Protein AF-A0EHC3-F1 (afdb_monomer_lite)

Organism: Paramecium tetraurelia (NCBI:txid5888)

Foldseek 3Di:
DVVVVVVVVVVVVVVVVVVVVVVVVVVVVVVVVVVDDDDDPCPVVVVVVVVVVVVVVVVVVVVVVVVCVVVVVVVVVVVVVVVVVVVVVVVVVCVVDDDDDDDDDDPVVVVVVVVVVVVVVVVVVVPDDPVCVVVVVVVVVVVVVVVVVVCVVPVDPVVVVVVVVVVVVVVVVLVVQLLVLLLVLQQQLQCVDPDDHRFFHDLVSQLVLQLQCSPLSVLLLLLLLLLDPVSTHGSVSSSLSLCLQAPDLVPSPDDQFLCSVDQNLLLSLCSQLVPVLSSNGPPRDPVVLQPDKDFLVSQLSSLQVLLSLLDQVSHHLDDPVSQQSQQASCVLQPDDDRIDRSVSSVLSCCLQQVCSSVSRNLSSCCRRGNVVSRRHADDADPQDPADGSSVSSSCCRGQQKRWAYWDHDDQAAALVVVLVVQQPDQFKKKKKFKFKDKDAPPPDDPDDDDPPPPDRIDIDIWMWTKTAGGRDDAPPDAGHDQSIWTFTRPPHTDIWGWDPFPAPARAKHAYAPPDDPDDPVCCVLQVFHWIAGAARGSNGGQWTQGNPHRFATFHDQDHRTTHGGDNDPPVGGRGPTSDMIMIGIDHPPPPVSNVVSVVSNVVVVVVVVVVPPPPDPDPPVNVVVVVVVVVVVVVVVVVVVVVVVVVD

Radius of gyration: 35.08 Å; chains: 1; bounding box: 79×102×94 Å

InterPro domains:
  IPR006571 TLDc domain [PF07534] (409-585)
  IPR006571 TLDc domain [PS51886] (379-586)

Secondary structure (DSSP, 8-state):
-HHHHHHHHHHHHHHHHHHHHHHHHHHHHHHHHHT----TT-HHHHHHHHHHHHHHHHHHHHHHHHHHHHHHHHHHHHHHHHHHHHHHHHHHHHTT---------SSHHHHHHHHHHHHHHHHGGGGS-GGGHHHHHHHHHHHHHHHHHHHHHTT--HHHHHHHHHHHHHHHHHHHHHHHHHHHHHHHHHTTSSS--SS-B-HHHHHTT-TT-HHHHHHHHHHHHHT-TTSSB-HHHHHHHHHHHHS-GGG---TT-TTTTS-HHHHHHHHHTT-GGGG-TTT--GGGGGGPEEEHHHHHHHHHHHHHTT-TTS--S--TT-HHHHHHHHHHHTTT-SEEEHHHHHHHHHHH-TTHHHHHHHHHIIIII-GGG---PPPPPTT-SS--HHHHHHHHHHH-EEEEEEPPPPSS--HHHHHHHHHH--S-EEEEEEEEEEEETTS--SS-----TT-SEEEEEEEEEEEE-S---BTTSEE--TT-EEEEEESS-EEEEBP--SS--EEEEEE-TTSPPPPHHHHTTT-S-EEEEEESSSS-EEEEEETTTSTT-EE-S--SSB--S-SS-TT--B--EEEEEEEEEEE-S-HHHHHHHHHHHHHHHHHHHHHSS------HHHHHHHHHHHHHHHHHHHHHHHHHHTT-

pLDDT: mean 70.47, std 19.62, range [29.53, 97.0]

Sequence (648 aa):
MIQIAQLQLNHNSLLIQQIEEIDLILYYILSKIQKEDVDNKRQEQADKYQQESELKVKILMKKIWFQMDPLFDFLLRISVSLQELSCLSIKVMNYQLQEDESSAQHRNSESIVIYIQFVQMICLQQFLPESQKNWQLASLKYLFQFIQILFNYIDIDIWAVIVQEKIFKKRVLQIVKSSEKCNEKFKKLSSIAPGKAEQFIAIEGFRAAFTENTQLADKIYKFIKSQSDTNIVNRETFVLSMELFTKQKSEIYVYTNNYKHLEQYQLLLLISIQHPEIYKREEFKLQQLTKVEITYLQAGIFIKEIINMLSPKGNKLSDDDDVAAKLLINNIFGDKTSNMDLQQFCNQIKMEVPLINTVIRRYFAGKFTDSSHKIKLPELTDNSLIINYQILGLFYLSTSLVLLKPKNGQDQFDLNILSNQLLSQNSPTLLLFRHVERLNKYEKLPYQHTPDENLDAFEQHYLFGYFNSSKWRLAPDITGDKNSSIFSIVPKYQQFITGKGKGQSKYALLNSDQGRPLPQSLQKKLSKFGLGIGGSGYEQHRIWIDGQNLKDSYIADDDKTFATGHILAPHITKLNIDRIEVWSVEFISTQQDLSHFRQTQMNHINQLLEDEIPKQNVDPGSLINSIKNRNSRIQSAIHTQQVEEEKF

Structure (mmCIF, N/CA/C/O backbone):
data_AF-A0EHC3-F1
#
_entry.id   AF-A0EHC3-F1
#
loop_
_atom_site.group_PDB
_atom_site.id
_atom_site.type_symbol
_atom_site.label_atom_id
_atom_site.label_alt_id
_atom_site.label_comp_id
_atom_site.label_asym_id
_atom_site.label_entity_id
_atom_site.label_seq_id
_atom_site.pdbx_PDB_ins_code
_atom_site.Cartn_x
_atom_site.Cartn_y
_atom_site.Cartn_z
_atom_site.occupancy
_atom_site.B_iso_or_equiv
_atom_site.auth_seq_id
_atom_site.auth_comp_id
_atom_site.auth_asym_id
_atom_site.auth_atom_id
_atom_site.pdbx_PDB_model_num
ATOM 1 N N . MET A 1 1 ? -10.130 16.400 59.208 1.00 33.41 1 MET A N 1
ATOM 2 C CA . MET A 1 1 ? -10.706 16.841 57.913 1.00 33.41 1 MET A CA 1
ATOM 3 C C . MET A 1 1 ? -11.830 17.858 58.097 1.00 33.41 1 MET A C 1
ATOM 5 O O . MET A 1 1 ? -11.646 18.981 57.666 1.00 33.41 1 MET A O 1
ATOM 9 N N . ILE A 1 2 ? -12.929 17.554 58.800 1.00 29.86 2 ILE A N 1
ATOM 10 C CA . ILE A 1 2 ? -14.022 18.531 59.030 1.00 29.86 2 ILE A CA 1
ATOM 11 C C . ILE A 1 2 ? -13.556 19.766 59.830 1.00 29.86 2 ILE A C 1
ATOM 13 O O . ILE A 1 2 ? -13.826 20.888 59.423 1.00 29.86 2 ILE A O 1
ATOM 17 N N . GLN A 1 3 ? -12.749 19.580 60.882 1.00 33.28 3 GLN A N 1
ATOM 18 C CA . GLN A 1 3 ? -12.130 20.695 61.622 1.00 33.28 3 GLN A CA 1
ATOM 19 C C . GLN A 1 3 ? -11.148 21.523 60.768 1.00 33.28 3 GLN A C 1
ATOM 21 O O . GLN A 1 3 ? -11.030 22.726 60.966 1.00 33.28 3 GLN A O 1
ATOM 26 N N . ILE A 1 4 ? -10.486 20.896 59.784 1.00 38.78 4 ILE A N 1
ATOM 27 C CA . ILE A 1 4 ? -9.587 21.575 58.831 1.00 38.78 4 ILE A CA 1
ATOM 28 C C . ILE A 1 4 ? -10.414 22.428 57.859 1.00 38.78 4 ILE A C 1
ATOM 30 O O . ILE A 1 4 ? -10.084 23.586 57.624 1.00 38.78 4 ILE A O 1
ATOM 34 N N . ALA A 1 5 ? -11.535 21.893 57.368 1.00 35.38 5 ALA A N 1
ATOM 35 C CA . ALA A 1 5 ? -12.472 22.628 56.523 1.00 35.38 5 ALA A CA 1
ATOM 36 C C . ALA A 1 5 ? -13.145 23.796 57.274 1.00 35.38 5 ALA A C 1
ATOM 38 O O . ALA A 1 5 ? -13.324 24.868 56.704 1.00 35.38 5 ALA A O 1
ATOM 39 N N . GLN A 1 6 ? -13.464 23.629 58.563 1.00 37.31 6 GLN A N 1
ATOM 40 C CA . GLN A 1 6 ? -14.014 24.697 59.411 1.00 37.31 6 GLN A CA 1
ATOM 41 C C . GLN A 1 6 ? -12.988 25.799 59.717 1.00 37.31 6 GLN A C 1
ATOM 43 O O . GLN A 1 6 ? -13.337 26.977 59.674 1.00 37.31 6 GLN A O 1
ATOM 48 N N . LEU A 1 7 ? -11.719 25.445 59.956 1.00 40.94 7 LEU A N 1
ATOM 49 C CA . LEU A 1 7 ? -10.631 26.421 60.095 1.00 40.94 7 LEU A CA 1
ATOM 50 C C . LEU A 1 7 ? -10.390 27.198 58.791 1.00 40.94 7 LEU A C 1
ATOM 52 O O . LEU A 1 7 ? -10.215 28.413 58.841 1.00 40.94 7 LEU A O 1
ATOM 56 N N . GLN A 1 8 ? -10.457 26.533 57.630 1.00 40.44 8 GLN A N 1
ATOM 57 C CA . GLN A 1 8 ? -10.375 27.193 56.321 1.00 40.44 8 GLN A CA 1
ATOM 58 C C . GLN A 1 8 ? -11.556 28.136 56.058 1.00 40.44 8 GLN A C 1
ATOM 60 O O . GLN A 1 8 ? -11.349 29.239 55.564 1.00 40.44 8 GLN A O 1
ATOM 65 N N . LEU A 1 9 ? -12.784 27.745 56.413 1.00 41.84 9 LEU A N 1
ATOM 66 C CA . LEU A 1 9 ? -13.971 28.593 56.247 1.00 41.84 9 LEU A CA 1
ATOM 67 C C . LEU A 1 9 ? -13.896 29.868 57.101 1.00 41.84 9 LEU A C 1
ATOM 69 O O . LEU A 1 9 ? -14.160 30.957 56.593 1.00 41.84 9 LEU A O 1
ATOM 73 N N . ASN A 1 10 ? -13.467 29.752 58.361 1.00 43.31 10 ASN A N 1
ATOM 74 C CA . ASN A 1 10 ? -13.330 30.904 59.256 1.00 43.31 10 ASN A CA 1
ATOM 75 C C . ASN A 1 10 ? -12.186 31.840 58.829 1.00 43.31 10 ASN A C 1
ATOM 77 O O . ASN A 1 10 ? -12.347 33.060 58.874 1.00 43.31 10 ASN A O 1
ATOM 81 N N . HIS A 1 11 ? -11.059 31.296 58.354 1.00 49.25 11 HIS A N 1
ATOM 82 C CA . HIS A 1 11 ? -9.965 32.116 57.824 1.00 49.25 11 HIS A CA 1
ATOM 83 C C . HIS A 1 11 ? -10.331 32.812 56.510 1.00 49.25 11 HIS A C 1
ATOM 85 O O . HIS A 1 11 ? -9.978 33.975 56.328 1.00 49.25 11 HIS A O 1
ATOM 91 N N . ASN A 1 12 ? -11.081 32.147 55.626 1.00 45.44 12 ASN A N 1
ATOM 92 C CA . ASN A 1 12 ? -11.541 32.740 54.370 1.00 45.44 12 ASN A CA 1
ATOM 93 C C . ASN A 1 12 ? -12.545 33.876 54.607 1.00 45.44 12 ASN A C 1
ATOM 95 O O . ASN A 1 12 ? -12.491 34.875 53.901 1.00 45.44 12 ASN A O 1
ATOM 99 N N . SER A 1 13 ? -13.404 33.773 55.629 1.00 50.12 13 SER A N 1
ATOM 100 C CA . SER A 1 13 ? -14.299 34.868 56.031 1.00 50.12 13 SER A CA 1
ATOM 101 C C . SER A 1 13 ? -13.525 36.113 56.473 1.00 50.12 13 SER A C 1
ATOM 103 O O . SER A 1 13 ? -13.891 37.221 56.093 1.00 50.12 13 SER A O 1
ATOM 105 N N . LEU A 1 14 ? -12.451 35.941 57.252 1.00 48.38 14 LEU A N 1
ATOM 106 C CA . LEU A 1 14 ? -11.612 37.052 57.708 1.00 48.38 14 LEU A CA 1
ATOM 107 C C . LEU A 1 14 ? -10.828 37.681 56.546 1.00 48.38 14 LEU A C 1
ATOM 109 O O . LEU A 1 14 ? -10.697 38.900 56.477 1.00 48.38 14 LEU A O 1
ATOM 113 N N . LEU A 1 15 ? -10.344 36.855 55.612 1.00 44.59 15 LEU A N 1
ATOM 114 C CA . LEU A 1 15 ? -9.614 37.314 54.431 1.00 44.59 15 LEU A CA 1
ATOM 115 C C . LEU A 1 15 ? -10.521 38.107 53.475 1.00 44.59 15 LEU A C 1
ATOM 117 O O . LEU A 1 15 ? -10.105 39.132 52.947 1.00 44.59 15 LEU A O 1
ATOM 121 N N . ILE A 1 16 ? -11.772 37.667 53.295 1.00 51.22 16 ILE A N 1
ATOM 122 C CA . ILE A 1 16 ? -12.786 38.386 52.507 1.00 51.22 16 ILE A CA 1
ATOM 123 C C . ILE A 1 16 ? -13.077 39.752 53.135 1.00 51.22 16 ILE A C 1
ATOM 125 O O . ILE A 1 16 ? -13.052 40.755 52.432 1.00 51.22 16 ILE A O 1
ATOM 129 N N . GLN A 1 17 ? -13.253 39.810 54.457 1.00 54.34 17 GLN A N 1
ATOM 130 C CA . GLN A 1 17 ? -13.521 41.062 55.167 1.00 54.34 17 GLN A CA 1
ATOM 131 C C . GLN A 1 17 ? -12.357 42.064 55.038 1.00 54.34 17 GLN A C 1
ATOM 133 O O . GLN A 1 17 ? -12.574 43.260 54.860 1.00 54.34 17 GLN A O 1
ATOM 138 N N . GLN A 1 18 ? -11.113 41.573 55.048 1.00 50.62 18 GLN A N 1
ATOM 139 C CA . GLN A 1 18 ? -9.919 42.394 54.821 1.00 50.62 18 GLN A CA 1
ATOM 140 C C . GLN A 1 18 ? -9.786 42.868 53.365 1.00 50.62 18 GLN A C 1
ATOM 142 O O . GLN A 1 18 ? -9.317 43.978 53.129 1.00 50.62 18 GLN A O 1
ATOM 147 N N . ILE A 1 19 ? -10.200 42.058 52.385 1.00 47.66 19 ILE A N 1
ATOM 148 C CA . ILE A 1 19 ? -10.218 42.447 50.965 1.00 47.66 19 ILE A CA 1
ATOM 149 C C . ILE A 1 19 ? -11.292 43.513 50.709 1.00 47.66 19 ILE A C 1
ATOM 151 O O . ILE A 1 19 ? -11.021 44.492 50.019 1.00 47.66 19 ILE A O 1
ATOM 155 N N . GLU A 1 20 ? -12.471 43.381 51.317 1.00 52.78 20 GLU A N 1
ATOM 156 C CA . GLU A 1 20 ? -13.535 44.389 51.234 1.00 52.78 20 GLU A CA 1
ATOM 157 C C . GLU A 1 20 ? -13.113 45.725 51.873 1.00 52.78 20 GLU A C 1
ATOM 159 O O . GLU A 1 20 ? -13.395 46.789 51.317 1.00 52.78 20 GLU A O 1
ATOM 164 N N . GLU A 1 21 ? -12.369 45.700 52.987 1.00 53.47 21 GLU A N 1
ATOM 165 C CA . GLU A 1 21 ? -11.758 46.909 53.563 1.00 53.47 21 GLU A CA 1
ATOM 166 C C . GLU A 1 21 ? -10.728 47.553 52.619 1.00 53.47 21 GLU A C 1
ATOM 168 O O . GLU A 1 21 ? -10.680 48.781 52.510 1.00 53.47 21 GLU A O 1
ATOM 173 N N . ILE A 1 22 ? -9.927 46.754 51.903 1.00 49.41 22 ILE A N 1
ATOM 174 C CA . ILE A 1 22 ? -8.954 47.251 50.915 1.00 49.41 22 ILE A CA 1
ATOM 175 C C . ILE A 1 22 ? -9.666 47.926 49.738 1.00 49.41 22 ILE A C 1
ATOM 177 O O . ILE A 1 22 ? -9.264 49.022 49.341 1.00 49.41 22 ILE A O 1
ATOM 181 N N . ASP A 1 23 ? -10.733 47.320 49.217 1.00 50.16 23 ASP A N 1
ATOM 182 C CA . ASP A 1 23 ? -11.524 47.897 48.127 1.00 50.16 23 ASP A CA 1
ATOM 183 C C . ASP A 1 23 ? -12.200 49.209 48.554 1.00 50.16 23 ASP A C 1
ATOM 185 O O . ASP A 1 23 ? -12.196 50.181 47.797 1.00 50.16 23 ASP A O 1
ATOM 189 N N . LEU A 1 24 ? -12.693 49.297 49.794 1.00 55.28 24 LEU A N 1
ATOM 190 C CA . LEU A 1 24 ? -13.237 50.534 50.370 1.00 55.28 24 LEU A CA 1
ATOM 191 C C . LEU A 1 24 ? -12.178 51.635 50.516 1.00 55.28 24 LEU A C 1
ATOM 193 O O . LEU A 1 24 ? -12.450 52.800 50.211 1.00 55.28 24 LEU A O 1
ATOM 197 N N . ILE A 1 25 ? -10.964 51.284 50.947 1.00 53.75 25 ILE A N 1
ATOM 198 C CA . ILE A 1 25 ? -9.845 52.228 51.071 1.00 53.75 25 ILE A CA 1
ATOM 199 C C . ILE A 1 25 ? -9.402 52.721 49.689 1.00 53.75 25 ILE A C 1
ATOM 201 O O . ILE A 1 25 ? -9.223 53.926 49.500 1.00 53.75 25 ILE A O 1
ATOM 205 N N . LEU A 1 26 ? -9.272 51.824 48.708 1.00 49.34 26 LEU A N 1
ATOM 206 C CA . LEU A 1 26 ? -8.921 52.176 47.330 1.00 49.34 26 LEU A CA 1
ATOM 207 C C . LEU A 1 26 ? -9.999 53.044 46.682 1.00 49.34 26 LEU A C 1
ATOM 209 O O . LEU A 1 26 ? -9.675 54.061 46.070 1.00 49.34 26 LEU A O 1
ATOM 213 N N . TYR A 1 27 ? -11.275 52.709 46.875 1.00 56.78 27 TYR A N 1
ATOM 214 C CA . TYR A 1 27 ? -12.395 53.511 46.393 1.00 56.78 27 TYR A CA 1
ATOM 215 C C . TYR A 1 27 ? -12.406 54.911 47.023 1.00 56.78 27 TYR A C 1
ATOM 217 O O . TYR A 1 27 ? -12.561 55.907 46.315 1.00 56.78 27 TYR A O 1
ATOM 225 N N . TYR A 1 28 ? -12.168 55.021 48.335 1.00 59.44 28 TYR A N 1
ATOM 226 C CA . TYR A 1 28 ? -12.067 56.314 49.015 1.00 59.44 28 TYR A CA 1
ATOM 227 C C . TYR A 1 28 ? -10.914 57.162 48.459 1.00 59.44 28 TYR A C 1
ATOM 229 O O . TYR A 1 28 ? -11.122 58.335 48.138 1.00 59.44 28 TYR A O 1
ATOM 237 N N . ILE A 1 29 ? -9.731 56.566 48.271 1.00 52.28 29 ILE A N 1
ATOM 238 C CA . ILE A 1 29 ? -8.551 57.235 47.702 1.00 52.28 29 ILE A CA 1
ATOM 239 C C . ILE A 1 29 ? -8.834 57.712 46.271 1.00 52.28 29 ILE A C 1
ATOM 241 O O . ILE A 1 29 ? -8.618 58.882 45.960 1.00 52.28 29 ILE A O 1
ATOM 245 N N . LEU A 1 30 ? -9.393 56.852 45.419 1.00 52.03 30 LEU A N 1
ATOM 246 C CA . LEU A 1 30 ? -9.715 57.192 44.031 1.00 52.03 30 LEU A CA 1
ATOM 247 C C . LEU A 1 30 ? -10.811 58.265 43.935 1.00 52.03 30 LEU A C 1
ATOM 249 O O . LEU A 1 30 ? -10.710 59.169 43.107 1.00 52.03 30 LEU A O 1
ATOM 253 N N . SER A 1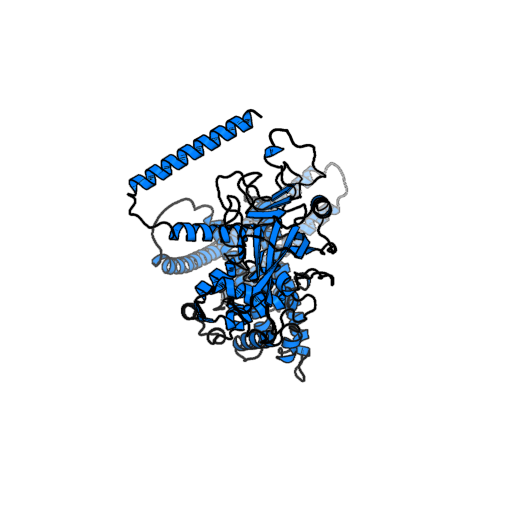 31 ? -11.808 58.238 44.827 1.00 54.84 31 SER A N 1
ATOM 254 C CA . SER A 1 31 ? -12.864 59.261 44.886 1.00 54.84 31 SER A CA 1
ATOM 255 C C . SER A 1 31 ? -12.351 60.634 45.341 1.00 54.84 31 SER A C 1
ATOM 257 O O . SER A 1 31 ? -12.884 61.665 44.930 1.00 54.84 31 SER A O 1
ATOM 259 N N . LYS A 1 32 ? -11.299 60.658 46.171 1.00 51.84 32 LYS A N 1
ATOM 260 C CA . LYS A 1 32 ? -10.595 61.875 46.594 1.00 51.84 32 LYS A CA 1
ATOM 261 C C . LYS A 1 32 ? -9.734 62.442 45.467 1.00 51.84 32 LYS A C 1
ATOM 263 O O . LYS A 1 32 ? -9.729 63.654 45.290 1.00 51.84 32 LYS A O 1
ATOM 268 N N . ILE A 1 33 ? -9.087 61.575 44.687 1.00 53.75 33 ILE A N 1
ATOM 269 C CA . ILE A 1 33 ? -8.286 61.957 43.515 1.00 53.75 33 ILE A CA 1
ATOM 270 C C . ILE A 1 33 ? -9.177 62.509 42.388 1.00 53.75 33 ILE A C 1
ATOM 272 O O . ILE A 1 33 ? -8.812 63.488 41.752 1.00 53.75 33 ILE A O 1
ATOM 276 N N . GLN A 1 34 ? -10.371 61.946 42.165 1.00 49.00 34 GLN A N 1
ATOM 277 C CA . GLN A 1 34 ? -11.285 62.405 41.106 1.00 49.00 34 GLN A CA 1
ATOM 278 C C . GLN A 1 34 ? -12.042 63.710 41.413 1.00 49.00 34 GLN A C 1
ATOM 280 O O . GLN A 1 34 ? -12.613 64.297 40.498 1.00 49.00 34 GLN A O 1
ATOM 285 N N . LYS A 1 35 ? -12.093 64.163 42.673 1.00 49.78 35 LYS A N 1
ATOM 286 C CA . LYS A 1 35 ? -12.841 65.374 43.072 1.00 49.78 35 LYS A CA 1
ATOM 287 C C . LYS A 1 35 ? -12.017 66.660 43.093 1.00 49.78 35 LYS A C 1
ATOM 289 O O . LYS A 1 35 ? -12.587 67.716 43.356 1.00 49.78 35 LYS A O 1
ATOM 294 N N . GLU A 1 36 ? -10.716 66.595 42.836 1.00 47.16 36 GLU A N 1
ATOM 295 C CA . GLU A 1 36 ? -9.846 67.770 42.853 1.00 47.16 36 GLU A CA 1
ATOM 296 C C . GLU A 1 36 ? -9.270 68.021 41.459 1.00 47.16 36 GLU A C 1
ATOM 298 O O . GLU A 1 36 ? -8.290 67.406 41.049 1.00 47.16 36 GLU A O 1
ATOM 303 N N . ASP A 1 37 ? -9.923 68.931 40.733 1.00 45.00 37 ASP A N 1
ATOM 304 C CA . ASP A 1 37 ? -9.454 69.451 39.453 1.00 45.00 37 ASP A CA 1
ATOM 305 C C . ASP A 1 37 ? -8.323 70.474 39.685 1.00 45.00 37 ASP A C 1
ATOM 307 O O . ASP A 1 37 ? -8.442 71.394 40.495 1.00 45.00 37 ASP A O 1
ATOM 311 N N . VAL A 1 38 ? -7.218 70.213 38.987 1.00 55.19 38 VAL A N 1
ATOM 312 C CA . VAL A 1 38 ? -6.015 70.999 38.658 1.00 55.19 38 VAL A CA 1
ATOM 313 C C . VAL A 1 38 ? -5.790 72.339 39.384 1.00 55.19 38 VAL A C 1
ATOM 315 O O . VAL A 1 38 ? -6.391 73.349 39.039 1.00 55.19 38 VAL A O 1
ATOM 318 N N . ASP A 1 39 ? -4.769 72.378 40.256 1.00 50.97 39 ASP A N 1
ATOM 319 C CA . ASP A 1 39 ? -3.889 73.552 40.388 1.00 50.97 39 ASP A CA 1
ATOM 320 C C . ASP A 1 39 ? -2.500 73.206 40.978 1.00 50.97 39 ASP A C 1
ATOM 322 O O . ASP A 1 39 ? -2.355 72.468 41.957 1.00 50.97 39 ASP A O 1
ATOM 326 N N . ASN A 1 40 ? -1.453 73.785 40.379 1.00 51.66 40 ASN A N 1
ATOM 327 C CA . ASN A 1 40 ? -0.029 73.401 40.461 1.00 51.66 40 ASN A CA 1
ATOM 328 C C . ASN A 1 40 ? 0.687 73.563 41.827 1.00 51.66 40 ASN A C 1
ATOM 330 O O . ASN A 1 40 ? 1.911 73.473 41.893 1.00 51.66 40 ASN A O 1
ATOM 334 N N . LYS A 1 41 ? -0.028 73.767 42.939 1.00 54.59 41 LYS A N 1
ATOM 335 C CA . LYS A 1 41 ? 0.563 73.774 44.298 1.00 54.59 41 LYS A CA 1
ATOM 336 C C . LYS A 1 41 ? 0.287 72.507 45.116 1.00 54.59 41 LYS A C 1
ATOM 338 O O . LYS A 1 41 ? 0.620 72.467 46.296 1.00 54.59 41 LYS A O 1
ATOM 343 N N . ARG A 1 42 ? -0.285 71.463 44.508 1.00 54.97 42 ARG A N 1
ATOM 344 C CA . ARG A 1 42 ? -0.661 70.217 45.205 1.00 54.97 42 ARG A CA 1
ATOM 345 C C . ARG A 1 42 ? 0.137 68.967 44.826 1.00 54.97 42 ARG A C 1
ATOM 347 O O . ARG A 1 42 ? -0.154 67.910 45.375 1.00 54.97 42 ARG A O 1
ATOM 354 N N . GLN A 1 43 ? 1.171 69.068 43.987 1.00 54.16 43 GLN A N 1
ATOM 355 C CA . GLN A 1 43 ? 2.012 67.913 43.633 1.00 54.16 43 GLN A CA 1
ATOM 356 C C . GLN A 1 43 ? 2.711 67.319 44.868 1.00 54.16 43 GLN A C 1
ATOM 358 O O . GLN A 1 43 ? 2.638 66.124 45.110 1.00 54.16 43 GLN A O 1
ATOM 363 N N . GLU A 1 44 ? 3.266 68.167 45.736 1.00 54.69 44 GLU A N 1
ATOM 364 C CA . GLU A 1 44 ? 3.980 67.729 46.945 1.00 54.69 44 GLU A CA 1
ATOM 365 C C . GLU A 1 44 ? 3.046 67.063 47.977 1.00 54.69 44 GLU A C 1
ATOM 367 O O . GLU A 1 44 ? 3.440 66.172 48.730 1.00 54.69 44 GLU A O 1
ATOM 372 N N . GLN A 1 45 ? 1.770 67.459 47.990 1.00 54.00 45 GLN A N 1
ATOM 373 C CA . GLN A 1 45 ? 0.758 66.883 48.873 1.00 54.00 45 GLN A CA 1
ATOM 374 C C . GLN A 1 45 ? 0.205 65.566 48.306 1.00 54.00 45 GLN A C 1
ATOM 376 O O . GLN A 1 45 ? 0.001 64.623 49.069 1.00 54.00 45 GLN A O 1
ATOM 381 N N . ALA A 1 46 ? 0.041 65.469 46.982 1.00 54.12 46 ALA A N 1
ATOM 382 C CA . ALA A 1 46 ? -0.295 64.229 46.283 1.00 54.12 46 ALA A CA 1
ATOM 383 C C . ALA A 1 46 ? 0.822 63.181 46.415 1.00 54.12 46 ALA A C 1
ATOM 385 O O . ALA A 1 46 ? 0.539 62.041 46.777 1.00 54.12 46 ALA A O 1
ATOM 386 N N . ASP A 1 47 ? 2.085 63.584 46.255 1.00 58.41 47 ASP A N 1
ATOM 387 C CA . ASP A 1 47 ? 3.251 62.711 46.424 1.00 58.41 47 ASP A CA 1
ATOM 388 C C . ASP A 1 47 ? 3.366 62.216 47.873 1.00 58.41 47 ASP A C 1
ATOM 390 O O . ASP A 1 47 ? 3.646 61.041 48.119 1.00 58.41 47 ASP A O 1
ATOM 394 N N . LYS A 1 48 ? 3.059 63.073 48.857 1.00 65.50 48 LYS A N 1
ATOM 395 C CA . LYS A 1 48 ? 3.008 62.678 50.270 1.00 65.50 48 LYS A CA 1
ATOM 396 C C . LYS A 1 48 ? 1.890 61.668 50.551 1.00 65.50 48 LYS A C 1
ATOM 398 O O . LYS A 1 48 ? 2.132 60.684 51.248 1.00 65.50 48 LYS A O 1
ATOM 403 N N . TYR A 1 49 ? 0.691 61.862 49.994 1.00 56.22 49 TYR A N 1
ATOM 404 C CA . TYR A 1 49 ? -0.406 60.893 50.122 1.00 56.22 49 TYR A CA 1
ATOM 405 C C . TYR A 1 49 ? -0.100 59.573 49.405 1.00 56.22 49 TYR A C 1
ATOM 407 O O . TYR A 1 49 ? -0.416 58.505 49.935 1.00 56.22 49 TYR A O 1
ATOM 415 N N . GLN A 1 50 ? 0.566 59.627 48.251 1.00 57.19 50 GLN A N 1
ATOM 416 C CA . GLN A 1 50 ? 1.002 58.445 47.519 1.00 57.19 50 GLN A CA 1
ATOM 417 C C . GLN A 1 50 ? 2.047 57.657 48.317 1.00 57.19 50 GLN A C 1
ATOM 419 O O . GLN A 1 50 ? 1.859 56.461 48.536 1.00 57.19 50 GLN A O 1
ATOM 424 N N . GLN A 1 51 ? 3.068 58.316 48.869 1.00 63.12 51 GLN A N 1
ATOM 425 C CA . GLN A 1 51 ? 4.067 57.671 49.729 1.00 63.12 51 GLN A CA 1
ATOM 426 C C . GLN A 1 51 ? 3.453 57.078 51.005 1.00 63.12 51 GLN A C 1
ATOM 428 O O . GLN A 1 51 ? 3.814 55.973 51.415 1.00 63.12 51 GLN A O 1
ATOM 433 N N . GLU A 1 52 ? 2.489 57.765 51.625 1.00 59.69 52 GLU A N 1
ATOM 434 C CA . GLU A 1 52 ? 1.798 57.251 52.810 1.00 59.69 52 GLU A CA 1
ATOM 435 C C . GLU A 1 52 ? 0.906 56.040 52.472 1.00 59.69 52 GLU A C 1
ATOM 437 O O . GLU A 1 52 ? 0.824 55.088 53.254 1.00 59.69 52 GLU A O 1
ATOM 442 N N . SER A 1 53 ? 0.280 56.033 51.290 1.00 52.41 53 SER A N 1
ATOM 443 C CA . SER A 1 53 ? -0.506 54.898 50.790 1.00 52.41 53 SER A CA 1
ATOM 444 C C . SER A 1 53 ? 0.372 53.691 50.448 1.00 52.41 53 SER A C 1
ATOM 446 O O . SER A 1 53 ? 0.068 52.578 50.877 1.00 52.41 53 SER A O 1
ATOM 448 N N . GLU A 1 54 ? 1.520 53.899 49.798 1.00 52.09 54 GLU A N 1
ATOM 449 C CA . GLU A 1 54 ? 2.492 52.841 49.517 1.00 52.09 54 GLU A CA 1
ATOM 450 C C . GLU A 1 54 ? 3.060 52.238 50.800 1.00 52.09 54 GLU A C 1
ATOM 452 O O . GLU A 1 54 ? 3.229 51.021 50.895 1.00 52.09 54 GLU A O 1
ATOM 457 N N . LEU A 1 55 ? 3.333 53.065 51.813 1.00 59.47 55 LEU A N 1
ATOM 458 C CA . LEU A 1 55 ? 3.805 52.588 53.107 1.00 59.47 55 LEU A CA 1
ATOM 459 C C . LEU A 1 55 ? 2.728 51.759 53.820 1.00 59.47 55 LEU A C 1
ATOM 461 O O . LEU A 1 55 ? 3.039 50.696 54.358 1.00 59.47 55 LEU A O 1
ATOM 465 N N . LYS A 1 56 ? 1.459 52.187 53.781 1.00 54.28 56 LYS A N 1
ATOM 466 C CA . LYS A 1 56 ? 0.332 51.424 54.348 1.00 54.28 56 LYS A CA 1
ATOM 467 C C . LYS A 1 56 ? 0.121 50.095 53.621 1.00 54.28 56 LYS A C 1
ATOM 469 O O . LYS A 1 56 ? -0.033 49.077 54.291 1.00 54.28 56 LYS A O 1
ATOM 474 N N . VAL A 1 57 ? 0.220 50.070 52.289 1.00 48.84 57 VAL A N 1
ATOM 475 C CA . VAL A 1 57 ? 0.164 48.835 51.486 1.00 48.84 57 VAL A CA 1
ATOM 476 C C . VAL A 1 57 ? 1.349 47.921 51.798 1.00 48.84 57 VAL A C 1
ATOM 478 O O . VAL A 1 57 ? 1.154 46.729 52.011 1.00 48.84 57 VAL A O 1
ATOM 481 N N . LYS A 1 58 ? 2.572 48.452 51.921 1.00 51.47 58 LYS A N 1
ATOM 482 C CA . LYS A 1 58 ? 3.759 47.663 52.301 1.00 51.47 58 LYS A CA 1
ATOM 483 C C . LYS A 1 58 ? 3.634 47.071 53.706 1.00 51.47 58 LYS A C 1
ATOM 485 O O . LYS A 1 58 ? 3.965 45.904 53.902 1.00 51.47 58 LYS A O 1
ATOM 490 N N . ILE A 1 59 ? 3.131 47.834 54.680 1.00 59.91 59 ILE A N 1
ATOM 491 C CA . ILE A 1 59 ? 2.876 47.341 56.044 1.00 59.91 59 ILE A CA 1
ATOM 492 C C . ILE A 1 59 ? 1.787 46.261 56.034 1.00 59.91 59 ILE A C 1
ATOM 494 O O . ILE A 1 59 ? 1.927 45.250 56.723 1.00 59.91 59 ILE A O 1
ATOM 498 N N . LEU A 1 60 ? 0.732 46.439 55.237 1.00 48.22 60 LEU A N 1
ATOM 499 C CA . LEU A 1 60 ? -0.359 45.475 55.111 1.00 48.22 60 LEU A CA 1
ATOM 500 C C . LEU A 1 60 ? 0.096 44.182 54.423 1.00 48.22 60 LEU A C 1
ATOM 502 O O . LEU A 1 60 ? -0.157 43.103 54.945 1.00 48.22 60 LEU A O 1
ATOM 506 N N . MET A 1 61 ? 0.861 44.276 53.334 1.00 46.00 61 MET A N 1
ATOM 507 C CA . MET A 1 61 ? 1.474 43.125 52.662 1.00 46.00 61 MET A CA 1
ATOM 508 C C . MET A 1 61 ? 2.434 42.381 53.588 1.00 46.00 61 MET A C 1
ATOM 510 O O . MET A 1 61 ? 2.452 41.156 53.598 1.00 46.00 61 MET A O 1
ATOM 514 N N . LYS A 1 62 ? 3.177 43.100 54.437 1.00 49.06 62 LYS A N 1
ATOM 515 C CA . LYS A 1 62 ? 4.043 42.489 55.451 1.00 49.06 62 LYS A CA 1
ATOM 516 C C . LYS A 1 62 ? 3.242 41.790 56.557 1.00 49.06 62 LYS A C 1
ATOM 518 O O . LYS A 1 62 ? 3.684 40.754 57.041 1.00 49.06 62 LYS A O 1
ATOM 523 N N . LYS A 1 63 ? 2.061 42.306 56.929 1.00 50.91 63 LYS A N 1
ATOM 524 C CA . LYS A 1 63 ? 1.123 41.636 57.852 1.00 50.91 63 LYS A CA 1
ATOM 525 C C . LYS A 1 63 ? 0.484 40.393 57.228 1.00 50.91 63 LYS A C 1
ATOM 527 O O . LYS A 1 63 ? 0.450 39.363 57.890 1.00 50.91 63 LYS A O 1
ATOM 532 N N . ILE A 1 64 ? 0.044 40.466 55.970 1.00 49.34 64 ILE A N 1
ATOM 533 C CA . ILE A 1 64 ? -0.494 39.324 55.212 1.00 49.34 64 ILE A CA 1
ATOM 534 C C . ILE A 1 64 ? 0.582 38.246 55.064 1.00 49.34 64 ILE A C 1
ATOM 536 O O . ILE A 1 64 ? 0.319 37.082 55.337 1.00 49.34 64 ILE A O 1
ATOM 540 N N . TRP A 1 65 ? 1.816 38.633 54.729 1.00 49.25 65 TRP A N 1
ATOM 541 C CA . TRP A 1 65 ? 2.958 37.722 54.656 1.00 49.25 65 TRP A CA 1
ATOM 542 C C . TRP A 1 65 ? 3.214 37.017 55.994 1.00 49.25 65 TRP A C 1
ATOM 544 O O . TRP A 1 65 ? 3.297 35.795 56.034 1.00 49.25 65 TRP A O 1
ATOM 554 N N . PHE A 1 66 ? 3.234 37.759 57.107 1.00 46.38 66 PHE A N 1
ATOM 555 C CA . PHE A 1 66 ? 3.386 37.184 58.452 1.00 46.38 66 PHE A CA 1
ATOM 556 C C . PHE A 1 66 ? 2.228 36.259 58.864 1.00 46.38 66 PHE A C 1
ATOM 558 O O . PHE A 1 66 ? 2.427 35.347 59.659 1.00 46.38 66 PHE A O 1
ATOM 565 N N . GLN A 1 67 ? 1.019 36.487 58.346 1.00 48.00 67 GLN A N 1
ATOM 566 C CA . GLN A 1 67 ? -0.146 35.628 58.591 1.00 48.00 67 GLN A CA 1
ATOM 567 C C . GLN A 1 67 ? -0.196 34.410 57.659 1.00 48.00 67 GLN A C 1
ATOM 569 O O . GLN A 1 67 ? -0.803 33.400 58.010 1.00 48.00 67 GLN A O 1
ATOM 574 N N . MET A 1 68 ? 0.448 34.488 56.493 1.00 42.56 68 MET A N 1
ATOM 575 C CA . MET A 1 68 ? 0.578 33.391 55.532 1.00 42.56 68 MET A CA 1
ATOM 576 C C . MET A 1 68 ? 1.746 32.457 55.863 1.00 42.56 68 MET A C 1
ATOM 578 O O . MET A 1 68 ? 1.695 31.295 55.474 1.00 42.56 68 MET A O 1
ATOM 582 N N . ASP A 1 69 ? 2.749 32.921 56.612 1.00 45.03 69 ASP A N 1
ATOM 583 C CA . ASP A 1 69 ? 3.943 32.154 57.004 1.00 45.03 69 ASP A CA 1
ATOM 584 C C . ASP A 1 69 ? 3.615 30.808 57.697 1.00 45.03 69 ASP A C 1
ATOM 586 O O . ASP A 1 69 ? 4.143 29.775 57.286 1.00 45.03 69 ASP A O 1
ATOM 590 N N . PRO A 1 70 ? 2.647 30.725 58.640 1.00 44.78 70 PRO A N 1
ATOM 591 C CA . PRO A 1 70 ? 2.239 29.448 59.234 1.00 44.78 70 PRO A CA 1
ATOM 592 C C . PRO A 1 70 ? 1.504 28.527 58.250 1.00 44.78 70 PRO A C 1
ATOM 594 O O . PRO A 1 70 ? 1.557 27.306 58.380 1.00 44.78 70 PRO A O 1
ATOM 597 N N . LEU A 1 71 ? 0.801 29.100 57.266 1.00 44.94 71 LEU A N 1
ATOM 598 C CA . LEU A 1 71 ? 0.092 28.346 56.230 1.00 44.94 71 LEU A CA 1
ATOM 599 C C . LEU A 1 71 ? 1.078 27.806 55.188 1.00 44.94 71 LEU A C 1
ATOM 601 O O . LEU A 1 71 ? 0.910 26.689 54.703 1.00 44.94 71 LEU A O 1
ATOM 605 N N . PHE A 1 72 ? 2.130 28.571 54.901 1.00 44.41 72 PHE A N 1
ATOM 606 C CA . PHE A 1 72 ? 3.247 28.157 54.068 1.00 44.41 72 PHE A CA 1
ATOM 607 C C . PHE A 1 72 ? 4.048 27.047 54.755 1.00 44.41 72 PHE A C 1
ATOM 609 O O . PHE A 1 72 ? 4.268 26.015 54.133 1.00 44.41 72 PHE A O 1
ATOM 616 N N . ASP A 1 73 ? 4.362 27.178 56.050 1.00 43.06 73 ASP A N 1
ATOM 617 C CA . ASP A 1 73 ? 5.015 26.125 56.845 1.00 43.06 73 ASP A CA 1
ATOM 618 C C . ASP A 1 73 ? 4.141 24.857 56.951 1.00 43.06 73 ASP A C 1
ATOM 620 O O . ASP A 1 73 ? 4.632 23.735 56.843 1.00 43.06 73 ASP A O 1
ATOM 624 N N . PHE A 1 74 ? 2.817 25.002 57.071 1.00 46.03 74 PHE A N 1
ATOM 625 C CA . PHE A 1 74 ? 1.881 23.872 57.061 1.00 46.03 74 PHE A CA 1
ATOM 626 C C . PHE A 1 74 ? 1.828 23.155 55.703 1.00 46.03 74 PHE A C 1
ATOM 628 O O . PHE A 1 74 ? 1.872 21.924 55.650 1.00 46.03 74 PHE A O 1
ATOM 635 N N . LEU A 1 75 ? 1.776 23.905 54.599 1.00 41.91 75 LEU A N 1
ATOM 636 C CA . LEU A 1 75 ? 1.834 23.348 53.245 1.00 41.91 75 LEU A CA 1
ATOM 637 C C . LEU A 1 75 ? 3.201 22.717 52.948 1.00 41.91 75 LEU A C 1
ATOM 639 O O . LEU A 1 75 ? 3.248 21.686 52.280 1.00 41.91 75 LEU A O 1
ATOM 643 N N . LEU A 1 76 ? 4.287 23.272 53.497 1.00 44.22 76 LEU A N 1
ATOM 644 C CA . LEU A 1 76 ? 5.632 22.702 53.426 1.00 44.22 76 LEU A CA 1
ATOM 645 C C . LEU A 1 76 ? 5.720 21.377 54.198 1.00 44.22 76 LEU A C 1
ATOM 647 O O . LEU A 1 76 ? 6.316 20.416 53.730 1.00 44.22 76 LEU A O 1
ATOM 651 N N . ARG A 1 77 ? 5.071 21.267 55.362 1.00 43.88 77 ARG A N 1
ATOM 652 C CA . ARG A 1 77 ? 5.010 20.003 56.116 1.00 43.88 77 ARG A CA 1
ATOM 653 C C . ARG A 1 77 ? 4.197 18.938 55.382 1.00 43.88 77 ARG A C 1
ATOM 655 O O . ARG A 1 77 ? 4.618 17.787 55.331 1.00 43.88 77 ARG A O 1
ATOM 662 N N . ILE A 1 78 ? 3.075 19.316 54.763 1.00 43.97 78 ILE A N 1
ATOM 663 C CA . ILE A 1 78 ? 2.296 18.410 53.903 1.00 43.97 78 ILE A CA 1
ATOM 664 C C . ILE A 1 78 ? 3.119 17.980 52.683 1.00 43.97 78 ILE A C 1
ATOM 666 O O . ILE A 1 78 ? 3.086 16.806 52.312 1.00 43.97 78 ILE A O 1
ATOM 670 N N . SER A 1 79 ? 3.871 18.898 52.068 1.00 41.22 79 SER A N 1
ATOM 671 C CA . SER A 1 79 ? 4.709 18.581 50.912 1.00 41.22 79 SER A CA 1
ATOM 672 C C . SER A 1 79 ? 5.860 17.648 51.286 1.00 41.22 79 SER A C 1
ATOM 674 O O . SER A 1 79 ? 6.093 16.693 50.552 1.00 41.22 79 SER A O 1
ATOM 676 N N . VAL A 1 80 ? 6.487 17.825 52.455 1.00 42.19 80 VAL A N 1
ATOM 677 C CA . VAL A 1 80 ? 7.503 16.908 52.999 1.00 42.19 80 VAL A CA 1
ATOM 678 C C . VAL A 1 80 ? 6.908 15.523 53.278 1.00 42.19 80 VAL A C 1
ATOM 680 O O . VAL A 1 80 ? 7.488 14.522 52.868 1.00 42.19 80 VAL A O 1
ATOM 683 N N . SER A 1 81 ? 5.709 15.422 53.861 1.00 44.16 81 SER A N 1
ATOM 684 C CA . SER A 1 81 ? 5.050 14.120 54.076 1.00 44.16 81 SER A CA 1
ATOM 685 C C . SER A 1 81 ? 4.645 13.418 52.768 1.00 44.16 81 SER A C 1
ATOM 687 O O . SER A 1 81 ? 4.735 12.194 52.654 1.00 44.16 81 SER A O 1
ATOM 689 N N . LEU A 1 82 ? 4.235 14.170 51.742 1.00 41.50 82 LEU A N 1
ATOM 690 C CA . LEU A 1 82 ? 3.979 13.634 50.397 1.00 41.50 82 LEU A CA 1
ATOM 691 C C . LEU A 1 82 ? 5.283 13.265 49.665 1.00 41.50 82 LEU A C 1
ATOM 693 O O . LEU A 1 82 ? 5.316 12.313 48.877 1.00 41.50 82 LEU A O 1
ATOM 697 N N . GLN A 1 83 ? 6.373 13.976 49.951 1.00 44.00 83 GLN A N 1
ATOM 698 C CA . GLN A 1 83 ? 7.717 13.672 49.471 1.00 44.00 83 GLN A CA 1
ATOM 699 C C . GLN A 1 83 ? 8.251 12.378 50.101 1.00 44.00 83 GLN A C 1
ATOM 701 O O . GLN A 1 83 ? 8.850 11.566 49.408 1.00 44.00 83 GLN A O 1
ATOM 706 N N . GLU A 1 84 ? 7.964 12.112 51.375 1.00 41.75 84 GLU A N 1
ATOM 707 C CA . GLU A 1 84 ? 8.307 10.846 52.033 1.00 41.75 84 GLU A CA 1
ATOM 708 C C . GLU A 1 84 ? 7.527 9.656 51.449 1.00 41.75 84 GLU A C 1
ATOM 710 O O . GLU A 1 84 ? 8.116 8.607 51.181 1.00 41.75 84 GLU A O 1
ATOM 715 N N . LEU A 1 85 ? 6.233 9.830 51.147 1.00 39.56 85 LEU A N 1
ATOM 716 C CA . LEU A 1 85 ? 5.401 8.806 50.493 1.00 39.56 85 LEU A CA 1
ATOM 717 C C . LEU A 1 85 ? 5.842 8.512 49.049 1.00 39.56 85 LEU A C 1
ATOM 719 O O . LEU A 1 85 ? 5.882 7.354 48.620 1.00 39.56 85 LEU A O 1
ATOM 723 N N . SER A 1 86 ? 6.219 9.545 48.295 1.00 41.62 86 SER A N 1
ATOM 724 C CA . SER A 1 86 ? 6.747 9.387 46.935 1.00 41.62 86 SER A CA 1
ATOM 725 C C . SER A 1 86 ? 8.167 8.811 46.929 1.00 41.62 86 SER A C 1
ATOM 727 O O . SER A 1 86 ? 8.446 7.923 46.127 1.00 41.62 86 SER A O 1
ATOM 729 N N . CYS A 1 87 ? 9.028 9.184 47.880 1.00 39.75 87 CYS A N 1
ATOM 730 C CA . CYS A 1 87 ? 10.336 8.557 48.089 1.00 39.75 87 CYS A CA 1
ATOM 731 C C . CYS A 1 87 ? 10.228 7.078 48.496 1.00 39.75 87 CYS A C 1
ATOM 733 O O . CYS A 1 87 ? 11.057 6.281 48.060 1.00 39.75 87 CYS A O 1
ATOM 735 N N . LEU A 1 88 ? 9.210 6.676 49.271 1.00 35.16 88 LEU A N 1
ATOM 736 C CA . LEU A 1 88 ? 8.940 5.261 49.568 1.00 35.16 88 LEU A CA 1
ATOM 737 C C . LEU A 1 88 ? 8.541 4.487 48.302 1.00 35.16 88 LEU A C 1
ATOM 739 O O . LEU A 1 88 ? 9.047 3.397 48.050 1.00 35.16 88 LEU A O 1
ATOM 743 N N . SER A 1 89 ? 7.689 5.090 47.473 1.00 36.78 89 SER A N 1
ATOM 744 C CA . SER A 1 89 ? 7.223 4.524 46.200 1.00 36.78 89 SER A CA 1
ATOM 745 C C . SER A 1 89 ? 8.366 4.378 45.183 1.00 36.78 89 SER A C 1
ATOM 747 O O . SER A 1 89 ? 8.457 3.381 44.469 1.00 36.78 89 SER A O 1
ATOM 749 N N . ILE A 1 90 ? 9.279 5.355 45.160 1.00 38.09 90 ILE A N 1
ATOM 750 C CA . ILE A 1 90 ? 10.473 5.372 44.308 1.00 38.09 90 ILE A CA 1
ATOM 751 C C . ILE A 1 90 ? 11.546 4.412 44.840 1.00 38.09 90 ILE A C 1
ATOM 753 O O . ILE A 1 90 ? 12.187 3.744 44.040 1.00 38.09 90 ILE A O 1
ATOM 757 N N . LYS A 1 91 ? 11.716 4.251 46.161 1.00 35.09 91 LYS A N 1
ATOM 758 C CA . LYS A 1 91 ? 12.620 3.234 46.738 1.00 35.09 91 LYS A CA 1
ATOM 759 C C . LYS A 1 91 ? 12.156 1.803 46.458 1.00 35.09 91 LYS A C 1
ATOM 761 O O . LYS A 1 91 ? 13.001 0.946 46.225 1.00 35.09 91 LYS A O 1
ATOM 766 N N . VAL A 1 92 ? 10.845 1.552 46.421 1.00 36.44 92 VAL A N 1
ATOM 767 C CA . VAL A 1 92 ? 10.284 0.246 46.024 1.00 36.44 92 VAL A CA 1
ATOM 768 C C . VAL A 1 92 ? 10.506 -0.033 44.531 1.00 36.44 92 VAL A C 1
ATOM 770 O O . VAL A 1 92 ? 10.772 -1.175 44.169 1.00 36.44 92 VAL A O 1
ATOM 773 N N . MET A 1 93 ? 10.481 0.993 43.671 1.00 34.41 93 MET A N 1
ATOM 774 C CA . MET A 1 93 ? 10.796 0.847 42.240 1.00 34.41 93 MET A CA 1
ATOM 775 C C . MET A 1 93 ? 12.306 0.799 41.933 1.00 34.41 93 MET A C 1
ATOM 777 O O . MET A 1 93 ? 12.721 0.057 41.049 1.00 34.41 93 MET A O 1
ATOM 781 N N . ASN A 1 94 ? 13.147 1.520 42.680 1.00 33.62 94 ASN A N 1
ATOM 782 C CA . ASN A 1 94 ? 14.597 1.588 42.443 1.00 33.62 94 ASN A CA 1
ATOM 783 C C . ASN A 1 94 ? 15.383 0.416 43.050 1.00 33.62 94 ASN A C 1
ATOM 785 O O . ASN A 1 94 ? 16.531 0.210 42.673 1.00 33.62 94 ASN A O 1
ATOM 789 N N . TYR A 1 95 ? 14.776 -0.412 43.911 1.00 33.03 95 TYR A N 1
ATOM 790 C CA . TYR A 1 95 ? 15.379 -1.690 44.323 1.00 33.03 95 TYR A CA 1
ATOM 791 C C . TYR A 1 95 ? 15.409 -2.731 43.182 1.00 33.03 95 TYR A C 1
ATOM 793 O O . TYR A 1 95 ? 16.004 -3.794 43.332 1.00 33.03 95 TYR A O 1
ATOM 801 N N . GLN A 1 96 ? 14.780 -2.438 42.036 1.00 33.41 96 GLN A N 1
ATOM 802 C CA . GLN A 1 96 ? 14.816 -3.286 40.840 1.00 33.41 96 GLN A CA 1
ATOM 803 C C . GLN A 1 96 ? 15.756 -2.775 39.740 1.00 33.41 96 GLN A C 1
ATOM 805 O O . GLN A 1 96 ? 15.966 -3.493 38.765 1.00 33.41 96 GLN A O 1
ATOM 810 N N . LEU A 1 97 ? 16.339 -1.580 39.875 1.00 32.50 97 LEU A N 1
ATOM 811 C CA . LEU A 1 97 ? 17.201 -0.979 38.854 1.00 32.50 97 LEU A CA 1
ATOM 812 C C . LEU A 1 97 ? 18.250 -0.066 39.509 1.00 32.50 97 LEU A C 1
ATOM 814 O O . LEU A 1 97 ? 18.018 1.126 39.701 1.00 32.50 97 LEU A O 1
ATOM 818 N N . GLN A 1 98 ? 19.418 -0.622 39.824 1.00 29.53 98 GLN A N 1
ATOM 819 C CA . GLN A 1 98 ? 20.651 0.148 39.989 1.00 29.53 98 GLN A CA 1
ATOM 820 C C . GLN A 1 98 ? 21.774 -0.528 39.204 1.00 29.53 98 GLN A C 1
ATOM 822 O O . GLN A 1 98 ? 22.118 -1.664 39.507 1.00 29.53 98 GLN A O 1
ATOM 827 N N . GLU A 1 99 ? 22.332 0.193 38.230 1.00 30.97 99 GLU A N 1
ATOM 828 C CA . GLU A 1 99 ? 23.768 0.494 38.172 1.00 30.97 99 GLU A CA 1
ATOM 829 C C . GLU A 1 99 ? 24.005 1.772 37.331 1.00 30.97 99 GLU A C 1
ATOM 831 O O . GLU A 1 99 ? 23.316 2.017 36.341 1.00 30.97 99 GLU A O 1
ATOM 836 N N . ASP A 1 100 ? 24.968 2.563 37.815 1.00 29.61 100 ASP A N 1
ATOM 837 C CA . ASP A 1 100 ? 25.705 3.702 37.238 1.00 29.61 100 ASP A CA 1
ATOM 838 C C . ASP A 1 100 ? 25.115 5.136 37.152 1.00 29.61 100 ASP A C 1
ATOM 840 O O . ASP A 1 100 ? 24.328 5.497 36.281 1.00 29.61 100 ASP A O 1
ATOM 844 N N . GLU A 1 101 ? 25.570 5.943 38.136 1.00 34.31 101 GLU A N 1
ATOM 845 C CA . GLU A 1 101 ? 26.253 7.266 38.097 1.00 34.31 101 GLU A CA 1
ATOM 846 C C . GLU A 1 101 ? 26.007 8.266 36.934 1.00 34.31 101 GLU A C 1
ATOM 848 O O . GLU A 1 101 ? 25.871 7.897 35.780 1.00 34.31 101 GLU A O 1
ATOM 853 N N . SER A 1 102 ? 26.077 9.598 37.086 1.00 32.41 102 SER A N 1
ATOM 854 C CA . SER A 1 102 ? 26.273 10.518 38.217 1.00 32.41 102 SER A CA 1
ATOM 855 C C . SER A 1 102 ? 25.901 11.964 37.799 1.00 32.41 102 SER A C 1
ATOM 857 O O . SER A 1 102 ? 25.959 12.353 36.635 1.00 32.41 102 SER A O 1
ATOM 859 N N . SER A 1 103 ? 25.488 12.746 38.803 1.00 35.31 103 SER A N 1
ATOM 860 C CA . SER A 1 103 ? 25.573 14.211 38.990 1.00 35.31 103 SER A CA 1
ATOM 861 C C . SER A 1 103 ? 25.494 15.189 37.798 1.00 35.31 103 SER A C 1
ATOM 863 O O . SER A 1 103 ? 26.513 15.540 37.212 1.00 35.31 103 SER A O 1
ATOM 865 N N . ALA A 1 104 ? 24.313 15.803 37.612 1.00 32.75 104 ALA A N 1
ATOM 866 C CA . ALA A 1 104 ? 24.146 17.232 37.269 1.00 32.75 104 ALA A CA 1
ATOM 867 C C . ALA A 1 104 ? 22.671 17.699 37.369 1.00 32.75 104 ALA A C 1
ATOM 869 O O . ALA A 1 104 ? 22.134 18.274 36.426 1.00 32.75 104 ALA A O 1
ATOM 870 N N . GLN A 1 105 ? 21.958 17.454 38.475 1.00 36.91 105 GLN A N 1
ATOM 871 C CA . GLN A 1 105 ? 20.567 17.921 38.612 1.00 36.91 105 GLN A CA 1
ATOM 872 C C . GLN A 1 105 ? 20.214 18.255 40.062 1.00 36.91 105 GLN A C 1
ATOM 874 O O . GLN A 1 105 ? 19.723 17.408 40.795 1.00 36.91 105 GLN A O 1
ATOM 879 N N . HIS A 1 106 ? 20.412 19.512 40.465 1.00 36.62 106 HIS A N 1
ATOM 880 C CA . HIS A 1 106 ? 19.785 20.017 41.694 1.00 36.62 106 HIS A CA 1
ATOM 881 C C . HIS A 1 106 ? 19.023 21.339 41.542 1.00 36.62 106 HIS A C 1
ATOM 883 O O . HIS A 1 106 ? 18.368 21.756 42.485 1.00 36.62 106 HIS A O 1
ATOM 889 N N . ARG A 1 107 ? 19.012 21.968 40.354 1.00 34.22 107 ARG A N 1
ATOM 890 C CA . ARG A 1 107 ? 18.153 23.143 40.078 1.00 34.22 107 ARG A CA 1
ATOM 891 C C . ARG A 1 107 ? 16.962 22.862 39.152 1.00 34.22 107 ARG A C 1
ATOM 893 O O . ARG A 1 107 ? 15.973 23.577 39.210 1.00 34.22 107 ARG A O 1
ATOM 900 N N . ASN A 1 108 ? 16.995 21.772 38.379 1.00 38.69 108 ASN A N 1
ATOM 901 C CA . ASN A 1 108 ? 15.851 21.334 37.564 1.00 38.69 108 ASN A CA 1
ATOM 902 C C . ASN A 1 108 ? 14.839 20.477 38.343 1.00 38.69 108 ASN A C 1
ATOM 904 O O . ASN A 1 108 ? 13.716 20.296 37.881 1.00 38.69 108 ASN A O 1
ATOM 908 N N . SER A 1 109 ? 15.196 19.965 39.524 1.00 40.38 109 SER A N 1
ATOM 909 C CA . SER A 1 109 ? 14.338 19.055 40.288 1.00 40.38 109 SER A CA 1
ATOM 910 C C . SER A 1 109 ? 13.113 19.752 40.881 1.00 40.38 109 SER A C 1
ATOM 912 O O . SER A 1 109 ? 12.029 19.188 40.837 1.00 40.38 109 SER A O 1
ATOM 914 N N . GLU A 1 110 ? 13.231 20.992 41.363 1.00 38.88 110 GLU A N 1
ATOM 915 C CA . GLU A 1 110 ? 12.102 21.705 41.990 1.00 38.88 110 GLU A CA 1
ATOM 916 C C . GLU A 1 110 ? 11.044 22.144 40.965 1.00 38.88 110 GLU A C 1
ATOM 918 O O . GLU A 1 110 ? 9.847 21.990 41.198 1.00 38.88 110 GLU A O 1
ATOM 923 N N . SER A 1 111 ? 11.471 22.586 39.777 1.00 43.09 111 SER A N 1
ATOM 924 C CA . SER A 1 111 ? 10.556 22.943 38.678 1.00 43.09 111 SER A CA 1
ATOM 925 C C . SER A 1 111 ? 9.819 21.718 38.119 1.00 43.09 111 SER A C 1
ATOM 927 O O . SER A 1 111 ? 8.629 21.785 37.808 1.00 43.09 111 SER A O 1
ATOM 929 N N . ILE A 1 112 ? 10.508 20.574 38.037 1.00 43.34 112 ILE A N 1
ATOM 930 C CA . ILE A 1 112 ? 9.917 19.294 37.623 1.00 43.34 112 ILE A CA 1
ATOM 931 C C . ILE A 1 112 ? 8.939 18.777 38.687 1.00 43.34 112 ILE A C 1
ATOM 933 O O . ILE A 1 112 ? 7.876 18.271 38.336 1.00 43.34 112 ILE A O 1
ATOM 937 N N . VAL A 1 113 ? 9.238 18.956 39.977 1.00 44.88 113 VAL A N 1
ATOM 938 C CA . VAL A 1 113 ? 8.339 18.578 41.079 1.00 44.88 113 VAL A CA 1
ATOM 939 C C . VAL A 1 113 ? 7.057 19.414 41.064 1.00 44.88 113 VAL A C 1
ATOM 941 O O . VAL A 1 113 ? 5.975 18.836 41.147 1.00 44.88 113 VAL A O 1
ATOM 944 N N . ILE A 1 114 ? 7.143 20.733 40.853 1.00 49.62 114 ILE A N 1
ATOM 945 C CA . ILE A 1 11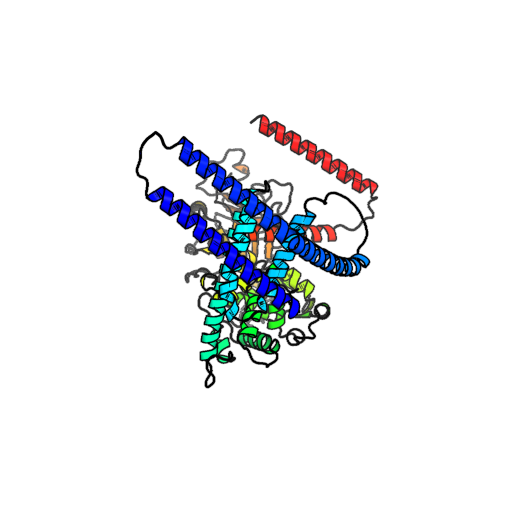4 ? 5.961 21.605 40.715 1.00 49.62 114 ILE A CA 1
ATOM 946 C C . ILE A 1 114 ? 5.120 21.194 39.494 1.00 49.62 114 ILE A C 1
ATOM 948 O O . ILE A 1 114 ? 3.894 21.125 39.578 1.00 49.62 114 ILE A O 1
ATOM 952 N N . TYR A 1 115 ? 5.760 20.849 38.372 1.00 46.19 115 TYR A N 1
ATOM 953 C CA . TYR A 1 115 ? 5.069 20.378 37.167 1.00 46.19 115 TYR A CA 1
ATOM 954 C C . TYR A 1 115 ? 4.379 19.016 37.367 1.00 46.19 115 TYR A C 1
ATOM 956 O O . TYR A 1 115 ? 3.237 18.829 36.950 1.00 46.19 115 TYR A O 1
ATOM 964 N N . ILE A 1 116 ? 5.029 18.067 38.046 1.00 46.34 116 ILE A N 1
ATOM 965 C CA . ILE A 1 116 ? 4.449 16.752 38.359 1.00 46.34 116 ILE A CA 1
ATOM 966 C C . ILE A 1 116 ? 3.275 16.897 39.335 1.00 46.34 116 ILE A C 1
ATOM 968 O O . ILE A 1 116 ? 2.227 16.287 39.117 1.00 46.34 116 ILE A O 1
ATOM 972 N N . GLN A 1 117 ? 3.403 17.745 40.358 1.00 48.25 117 GLN A N 1
ATOM 973 C CA . GLN A 1 117 ? 2.316 18.047 41.294 1.00 48.25 117 GLN A CA 1
ATOM 974 C C . GLN A 1 117 ? 1.139 18.740 40.591 1.00 48.25 117 GLN A C 1
ATOM 976 O O . GLN A 1 117 ? -0.015 18.412 40.861 1.00 48.25 117 GLN A O 1
ATOM 981 N N . PHE A 1 118 ? 1.408 19.619 39.621 1.00 52.06 118 PHE A N 1
ATOM 982 C CA . PHE A 1 118 ? 0.390 20.245 38.773 1.00 52.06 118 PHE A CA 1
ATOM 983 C C . PHE A 1 118 ? -0.369 19.217 37.917 1.00 52.06 118 PHE A C 1
ATOM 985 O O . PHE A 1 118 ? -1.599 19.231 37.878 1.00 52.06 118 PHE A O 1
ATOM 992 N N . VAL A 1 119 ? 0.340 18.272 37.288 1.00 46.00 119 VAL A N 1
ATOM 993 C CA . VAL A 1 119 ? -0.276 17.184 36.508 1.00 46.00 119 VAL A CA 1
ATOM 994 C C . VAL A 1 119 ? -1.099 16.252 37.405 1.00 46.00 119 VAL A C 1
ATOM 996 O O . VAL A 1 119 ? -2.216 15.890 37.042 1.00 46.00 119 VAL A O 1
ATOM 999 N N . GLN A 1 120 ? -0.610 15.913 38.600 1.00 46.62 120 GLN A N 1
ATOM 1000 C CA . GLN A 1 120 ? -1.343 15.087 39.569 1.00 46.62 120 GLN A CA 1
ATOM 1001 C C . GLN A 1 120 ? -2.611 15.778 40.084 1.00 46.62 120 GLN A C 1
ATOM 1003 O O . GLN A 1 120 ? -3.667 15.146 40.167 1.00 46.62 120 GLN A O 1
ATOM 1008 N N . MET A 1 121 ? -2.538 17.081 40.363 1.00 47.41 121 MET A N 1
ATOM 1009 C CA . MET A 1 121 ? -3.690 17.871 40.791 1.00 47.41 121 MET A CA 1
ATOM 1010 C C . MET A 1 121 ? -4.741 17.985 39.677 1.00 47.41 121 MET A C 1
ATOM 1012 O O . MET A 1 121 ? -5.930 17.988 39.979 1.00 47.41 121 MET A O 1
ATOM 1016 N N . ILE A 1 122 ? -4.324 18.005 38.402 1.00 51.25 122 ILE A N 1
ATOM 1017 C CA . ILE A 1 122 ? -5.220 17.956 37.235 1.00 51.25 122 ILE A CA 1
ATOM 1018 C C . ILE A 1 122 ? -5.849 16.570 37.048 1.00 51.25 122 ILE A C 1
ATOM 1020 O O . ILE A 1 122 ? -7.044 16.471 36.786 1.00 51.25 122 ILE A O 1
ATOM 1024 N N . CYS A 1 123 ? -5.099 15.484 37.235 1.00 42.81 123 CYS A N 1
ATOM 1025 C CA . CYS A 1 123 ? -5.647 14.127 37.139 1.00 42.81 123 CYS A CA 1
ATOM 1026 C C . CYS A 1 123 ? -6.711 13.841 38.215 1.00 42.81 123 CYS A C 1
ATOM 1028 O O . CYS A 1 123 ? -7.691 13.149 37.943 1.00 42.81 123 CYS A O 1
ATOM 1030 N N . LEU A 1 124 ? -6.578 14.432 39.408 1.00 41.91 124 LEU A N 1
ATOM 1031 C CA . LEU A 1 124 ? -7.581 14.348 40.477 1.00 41.91 124 LEU A CA 1
ATOM 1032 C C . LEU A 1 124 ? -8.888 15.117 40.160 1.00 41.91 124 LEU A C 1
ATOM 1034 O O . LEU A 1 124 ? -9.903 14.880 40.813 1.00 41.91 124 LEU A O 1
ATOM 1038 N N . GLN A 1 125 ? -8.914 15.978 39.129 1.00 45.66 125 GLN A N 1
ATOM 1039 C CA . GLN A 1 125 ? -10.088 16.779 38.725 1.00 45.66 125 GLN A CA 1
ATOM 1040 C C . GLN A 1 125 ? -11.231 15.956 38.118 1.00 45.66 125 GLN A C 1
ATOM 1042 O O . GLN A 1 125 ? -12.358 16.443 38.044 1.00 45.66 125 GLN A O 1
ATOM 1047 N N . GLN A 1 126 ? -10.975 14.715 37.692 1.00 42.12 126 GLN A N 1
ATOM 1048 C CA . GLN A 1 126 ? -11.986 13.871 37.041 1.00 42.12 126 GLN A CA 1
ATOM 1049 C C . GLN A 1 126 ? -13.053 13.325 38.006 1.00 42.12 126 GLN A C 1
ATOM 1051 O O . GLN A 1 126 ? -14.034 12.737 37.561 1.00 42.12 126 GLN A O 1
ATOM 1056 N N . PHE A 1 127 ? -12.890 13.547 39.314 1.00 39.25 127 PHE A N 1
ATOM 1057 C CA . PHE A 1 127 ? -13.712 12.931 40.358 1.00 39.25 127 PHE A CA 1
ATOM 1058 C C . PHE A 1 127 ? -14.635 13.908 41.105 1.00 39.25 127 PHE A C 1
ATOM 1060 O O . PHE A 1 127 ? -15.238 13.525 42.106 1.00 39.25 127 PHE A O 1
ATOM 1067 N N . LEU A 1 128 ? -14.765 15.162 40.651 1.00 41.28 128 LEU A N 1
ATOM 1068 C CA . LEU A 1 128 ? -15.562 16.179 41.351 1.00 41.28 128 LEU A CA 1
ATOM 1069 C C . LEU A 1 128 ? -16.933 16.454 40.693 1.00 41.28 128 LEU A C 1
ATOM 1071 O O . LEU A 1 128 ? -17.032 16.466 39.463 1.00 41.28 128 LEU A O 1
ATOM 1075 N N . PRO A 1 129 ? -17.995 16.719 41.487 1.00 45.53 129 PRO A N 1
ATOM 1076 C CA . PRO A 1 129 ? -19.337 17.007 40.977 1.00 45.53 129 PRO A CA 1
ATOM 1077 C C . PRO A 1 129 ? -19.437 18.293 40.142 1.00 45.53 129 PRO A C 1
ATOM 1079 O O . PRO A 1 129 ? -18.752 19.288 40.377 1.00 45.53 129 PRO A O 1
ATOM 1082 N N . GLU A 1 130 ? -20.382 18.295 39.202 1.00 45.91 130 GLU A N 1
ATOM 1083 C CA . GLU A 1 130 ? -20.596 19.341 38.191 1.00 45.91 130 GLU A CA 1
ATOM 1084 C C . GLU A 1 130 ? -20.892 20.740 38.765 1.00 45.91 130 GLU A C 1
ATOM 1086 O O . GLU A 1 130 ? -20.508 21.747 38.169 1.00 45.91 130 GLU A O 1
ATOM 1091 N N . SER A 1 131 ? -21.480 20.816 39.963 1.00 44.56 131 SER A N 1
ATOM 1092 C CA . SER A 1 131 ? -21.793 22.071 40.661 1.00 44.56 131 SER A CA 1
ATOM 1093 C C . SER A 1 131 ? -20.561 22.887 41.072 1.00 44.56 131 SER A C 1
ATOM 1095 O O . SER A 1 131 ? -20.689 24.073 41.370 1.00 44.56 131 SER A O 1
ATOM 1097 N N . GLN A 1 132 ? -19.364 22.291 41.056 1.00 45.12 132 GLN A N 1
ATOM 1098 C CA . GLN A 1 132 ? -18.117 22.959 41.440 1.00 45.12 132 GLN A CA 1
ATOM 1099 C C . GLN A 1 132 ? -17.283 23.454 40.243 1.00 45.12 132 GLN A C 1
ATOM 1101 O O . GLN A 1 132 ? -16.325 24.202 40.441 1.00 45.12 132 GLN A O 1
ATOM 1106 N N . LYS A 1 133 ? -17.665 23.135 38.994 1.00 49.06 133 LYS A N 1
ATOM 1107 C CA . LYS A 1 133 ? -16.887 23.476 37.781 1.00 49.06 133 LYS A CA 1
ATOM 1108 C C . LYS A 1 133 ? -16.720 24.985 37.533 1.00 49.06 133 LYS A C 1
ATOM 1110 O O . LYS A 1 133 ? -15.678 25.414 37.041 1.00 49.06 133 LYS A O 1
ATOM 1115 N N . ASN A 1 134 ? -17.698 25.812 37.916 1.00 45.06 134 ASN A N 1
ATOM 1116 C CA . ASN A 1 134 ? -17.621 27.272 37.731 1.00 45.06 134 ASN A CA 1
ATOM 1117 C C . ASN A 1 134 ? -16.678 27.957 38.733 1.00 45.06 134 ASN A C 1
ATOM 1119 O O . ASN A 1 134 ? -15.933 28.859 38.354 1.00 45.06 134 ASN A O 1
ATOM 1123 N N . TRP A 1 135 ? -16.649 27.488 39.986 1.00 47.38 135 TRP A N 1
ATOM 1124 C CA . TRP A 1 135 ? -15.667 27.931 40.985 1.00 47.38 135 TRP A CA 1
ATOM 1125 C C . TRP A 1 135 ? -14.242 27.549 40.545 1.00 47.38 135 TRP A C 1
ATOM 1127 O O . TRP A 1 135 ? -13.311 28.337 40.678 1.00 47.38 135 TRP A O 1
ATOM 1137 N N . GLN A 1 136 ? -14.088 26.381 39.910 1.00 53.62 136 GLN A N 1
ATOM 1138 C CA . GLN A 1 136 ? -12.807 25.852 39.430 1.00 53.62 136 GLN A CA 1
ATOM 1139 C C . GLN A 1 136 ? -12.221 26.639 38.252 1.00 53.62 136 GLN A C 1
ATOM 1141 O O . GLN A 1 136 ? -11.015 26.877 38.227 1.00 53.62 136 GLN A O 1
ATOM 1146 N N . LEU A 1 137 ? -13.049 27.082 37.297 1.00 47.25 137 LEU A N 1
ATOM 1147 C CA . LEU A 1 137 ? -12.586 27.916 36.181 1.00 47.25 137 LEU A CA 1
ATOM 1148 C C . LEU A 1 137 ? -12.034 29.262 36.684 1.00 47.25 137 LEU A C 1
ATOM 1150 O O . LEU A 1 137 ? -11.040 29.766 36.158 1.00 47.25 137 LEU A O 1
ATOM 1154 N N . ALA A 1 138 ? -12.651 29.814 37.736 1.00 46.91 138 ALA A N 1
ATOM 1155 C CA . ALA A 1 138 ? -12.179 31.018 38.408 1.00 46.91 138 ALA A CA 1
ATOM 1156 C C . ALA A 1 138 ? -10.871 30.757 39.175 1.00 46.91 138 ALA A C 1
ATOM 1158 O O . ALA A 1 138 ? -9.899 31.480 38.967 1.00 46.91 138 ALA A O 1
ATOM 1159 N N . SER A 1 139 ? -10.786 29.691 39.978 1.00 47.88 139 SER A N 1
ATOM 1160 C CA . SER A 1 139 ? -9.562 29.344 40.718 1.00 47.88 139 SER A CA 1
ATOM 1161 C C . SER A 1 139 ? -8.371 29.033 39.801 1.00 47.88 139 SER A C 1
ATOM 1163 O O . SER A 1 139 ? -7.264 29.478 40.085 1.00 47.88 139 SER A O 1
ATOM 1165 N N . LEU A 1 140 ? -8.583 28.346 38.668 1.00 47.06 140 LEU A N 1
ATOM 1166 C CA . LEU A 1 140 ? -7.554 28.132 37.639 1.00 47.06 140 LEU A CA 1
ATOM 1167 C C . LEU A 1 140 ? -7.082 29.459 37.043 1.00 47.06 140 LEU A C 1
ATOM 1169 O O . LEU A 1 140 ? -5.882 29.659 36.892 1.00 47.06 140 LEU A O 1
ATOM 1173 N N . LYS A 1 141 ? -8.000 30.387 36.750 1.00 52.81 141 LYS A N 1
ATOM 1174 C CA . LYS A 1 141 ? -7.654 31.719 36.233 1.00 52.81 141 LYS A CA 1
ATOM 1175 C C . LYS A 1 141 ? -6.761 32.493 37.212 1.00 52.81 141 LYS A C 1
ATOM 1177 O O . LYS A 1 141 ? -5.761 33.058 36.779 1.00 52.81 141 LYS A O 1
ATOM 1182 N N . TYR A 1 142 ? -7.077 32.471 38.508 1.00 50.59 142 TYR A N 1
ATOM 1183 C CA . TYR A 1 142 ? -6.274 33.139 39.540 1.00 50.59 142 TYR A CA 1
ATOM 1184 C C . TYR A 1 142 ? -4.938 32.434 39.811 1.00 50.59 142 TYR A C 1
ATOM 1186 O O . TYR A 1 142 ? -3.916 33.100 39.951 1.00 50.59 142 TYR A O 1
ATOM 1194 N N . LEU A 1 143 ? -4.906 31.097 39.805 1.00 50.34 143 LEU A N 1
ATOM 1195 C CA . LEU A 1 143 ? -3.666 30.330 39.955 1.00 50.34 143 LEU A CA 1
ATOM 1196 C C . LEU A 1 143 ? -2.725 30.538 38.758 1.00 50.34 143 LEU A C 1
ATOM 1198 O O . LEU A 1 143 ? -1.524 30.693 38.945 1.00 50.34 143 LEU A O 1
ATOM 1202 N N . PHE A 1 144 ? -3.257 30.612 37.535 1.00 51.75 144 PHE A N 1
ATOM 1203 C CA . PHE A 1 144 ? -2.466 30.944 36.348 1.00 51.75 144 PHE A CA 1
ATOM 1204 C C . PHE A 1 144 ? -1.944 32.381 36.382 1.00 51.75 144 PHE A C 1
ATOM 1206 O O . PHE A 1 144 ? -0.793 32.597 36.018 1.00 51.75 144 PHE A O 1
ATOM 1213 N N . GLN A 1 145 ? -2.732 33.346 36.870 1.00 55.75 145 GLN A N 1
ATOM 1214 C CA . GLN A 1 145 ? -2.244 34.710 37.105 1.00 55.75 145 GLN A CA 1
ATOM 1215 C C . GLN A 1 145 ? -1.117 34.736 38.144 1.00 55.75 145 GLN A C 1
ATOM 1217 O O . GLN A 1 145 ? -0.116 35.415 37.939 1.00 55.75 145 GLN A O 1
ATOM 1222 N N . PHE A 1 146 ? -1.235 33.958 39.220 1.00 53.91 146 PHE A N 1
ATOM 1223 C CA . PHE A 1 146 ? -0.198 33.838 40.244 1.00 53.91 146 PHE A CA 1
ATOM 1224 C C . PHE A 1 146 ? 1.088 33.196 39.702 1.00 53.91 146 PHE A C 1
ATOM 1226 O O . PHE A 1 146 ? 2.175 33.720 39.922 1.00 53.91 146 PHE A O 1
ATOM 1233 N N . ILE A 1 147 ? 0.973 32.117 38.920 1.00 53.53 147 ILE A N 1
ATOM 1234 C CA . ILE A 1 147 ? 2.101 31.463 38.239 1.00 53.53 147 ILE A CA 1
ATOM 1235 C C . ILE A 1 147 ? 2.756 32.412 37.225 1.00 53.53 147 ILE A C 1
ATOM 1237 O O . ILE A 1 147 ? 3.977 32.458 37.129 1.00 53.53 147 ILE A O 1
ATOM 1241 N N . GLN A 1 148 ? 1.968 33.212 36.505 1.00 51.03 148 GLN A N 1
ATOM 1242 C CA . GLN A 1 148 ? 2.471 34.223 35.576 1.00 51.03 148 GLN A CA 1
ATOM 1243 C C . GLN A 1 148 ? 3.226 35.347 36.305 1.00 51.03 148 GLN A C 1
ATOM 1245 O O . GLN A 1 148 ? 4.253 35.804 35.817 1.00 51.03 148 GLN A O 1
ATOM 1250 N N . ILE A 1 149 ? 2.773 35.751 37.497 1.00 57.59 149 ILE A N 1
ATOM 1251 C CA . ILE A 1 149 ? 3.499 36.692 38.365 1.00 57.59 149 ILE A CA 1
ATOM 1252 C C . ILE A 1 149 ? 4.811 36.066 38.863 1.00 57.59 149 ILE A C 1
ATOM 1254 O O . ILE A 1 149 ? 5.848 36.721 38.819 1.00 57.59 149 ILE A O 1
ATOM 1258 N N . LEU A 1 150 ? 4.793 34.794 39.269 1.00 50.44 150 LEU A N 1
ATOM 1259 C CA . LEU A 1 150 ? 5.981 34.053 39.711 1.00 50.44 150 LEU A CA 1
ATOM 1260 C C . LEU A 1 150 ? 7.013 33.874 38.585 1.00 50.44 150 LEU A C 1
ATOM 1262 O O . LEU A 1 150 ? 8.201 34.069 38.815 1.00 50.44 150 LEU A O 1
ATOM 1266 N N . PHE A 1 151 ? 6.570 33.581 37.360 1.00 49.78 151 PHE A N 1
ATOM 1267 C CA . PHE A 1 151 ? 7.438 33.486 36.180 1.00 49.78 151 PHE A CA 1
ATOM 1268 C C . PHE A 1 151 ? 7.891 34.842 35.633 1.00 49.78 151 PHE A C 1
ATOM 1270 O O . PHE A 1 151 ? 8.910 34.898 34.966 1.00 49.78 151 PHE A O 1
ATOM 1277 N N . ASN A 1 152 ? 7.201 35.944 35.931 1.00 51.06 152 ASN A N 1
ATOM 1278 C CA . ASN A 1 152 ? 7.747 37.280 35.670 1.00 51.06 152 ASN A CA 1
ATOM 1279 C C . ASN A 1 152 ? 8.872 37.648 36.659 1.00 51.06 152 ASN A C 1
ATOM 1281 O O . ASN A 1 152 ? 9.644 38.562 36.390 1.00 51.06 152 ASN A O 1
ATOM 1285 N N . TYR A 1 153 ? 8.951 36.959 37.803 1.00 47.84 153 TYR A N 1
ATOM 1286 C CA . TYR A 1 153 ? 9.975 37.157 38.835 1.00 47.84 153 TYR A CA 1
ATOM 1287 C C . TYR A 1 153 ? 11.179 36.212 38.705 1.00 47.84 153 TYR A C 1
ATOM 1289 O O . TYR A 1 153 ? 12.241 36.500 39.255 1.00 47.84 153 TYR A O 1
ATOM 1297 N N . ILE A 1 154 ? 11.024 35.091 38.000 1.00 45.25 154 ILE A N 1
ATOM 1298 C CA . ILE A 1 154 ? 12.087 34.126 37.716 1.00 45.25 154 ILE A CA 1
ATOM 1299 C C . ILE A 1 154 ? 12.367 34.233 36.221 1.00 45.25 154 ILE A C 1
ATOM 1301 O O . ILE A 1 154 ? 11.459 33.984 35.446 1.00 45.25 154 ILE A O 1
ATOM 1305 N N . ASP A 1 155 ? 13.592 34.590 35.834 1.00 43.16 155 ASP A N 1
ATOM 1306 C CA . ASP A 1 155 ? 14.058 34.825 34.452 1.00 43.16 155 ASP A CA 1
ATOM 1307 C C . ASP A 1 155 ? 14.009 33.535 33.586 1.00 43.16 155 ASP A C 1
ATOM 1309 O O . ASP A 1 155 ? 15.015 32.978 33.150 1.00 43.16 155 ASP A O 1
ATOM 1313 N N . ILE A 1 156 ? 12.811 32.975 33.422 1.00 55.06 156 ILE A N 1
ATOM 1314 C CA . ILE A 1 156 ? 12.476 31.804 32.619 1.00 55.06 156 ILE A CA 1
ATOM 1315 C C . ILE A 1 156 ? 11.840 32.330 31.350 1.00 55.06 156 ILE A C 1
ATOM 1317 O O . ILE A 1 156 ? 10.961 33.182 31.393 1.00 55.06 156 ILE A O 1
ATOM 1321 N N . ASP A 1 157 ? 12.276 31.784 30.223 1.00 52.31 157 ASP A N 1
ATOM 1322 C CA . ASP A 1 157 ? 11.877 32.180 28.881 1.00 52.31 157 ASP A CA 1
ATOM 1323 C C . ASP A 1 157 ? 10.338 32.132 28.707 1.00 52.31 157 ASP A C 1
ATOM 1325 O O . ASP A 1 157 ? 9.743 31.107 28.354 1.00 52.31 157 ASP A O 1
ATOM 1329 N N . ILE A 1 158 ? 9.669 33.256 28.997 1.00 54.75 158 ILE A N 1
ATOM 1330 C CA . ILE A 1 158 ? 8.203 33.423 29.028 1.00 54.75 158 ILE A CA 1
ATOM 1331 C C . ILE A 1 158 ? 7.580 32.984 27.693 1.00 54.75 158 ILE A C 1
ATOM 1333 O O . ILE A 1 158 ? 6.468 32.449 27.643 1.00 54.75 158 ILE A O 1
ATOM 1337 N N . TRP A 1 159 ? 8.328 33.132 26.598 1.00 49.75 159 TRP A N 1
ATOM 1338 C CA . TRP A 1 159 ? 7.934 32.678 25.270 1.00 49.75 159 TRP A CA 1
ATOM 1339 C C . TRP A 1 159 ? 7.763 31.162 25.168 1.00 49.75 159 TRP A C 1
ATOM 1341 O O . TRP A 1 159 ? 6.787 30.709 24.565 1.00 49.75 159 TRP A O 1
ATOM 1351 N N . ALA A 1 160 ? 8.641 30.367 25.783 1.00 52.75 160 ALA A N 1
ATOM 1352 C CA . ALA A 1 160 ? 8.523 28.912 25.772 1.00 52.75 160 ALA A CA 1
ATOM 1353 C C . ALA A 1 160 ? 7.261 28.454 26.520 1.00 52.75 160 ALA A C 1
ATOM 1355 O O . ALA A 1 160 ? 6.537 27.582 26.035 1.00 52.75 160 ALA A O 1
ATOM 1356 N N . VAL A 1 161 ? 6.939 29.094 27.647 1.00 58.03 161 VAL A N 1
ATOM 1357 C CA . VAL A 1 161 ? 5.743 28.785 28.447 1.00 58.03 161 VAL A CA 1
ATOM 1358 C C . VAL A 1 161 ? 4.461 29.167 27.703 1.00 58.03 161 VAL A C 1
ATOM 1360 O O . VAL A 1 161 ? 3.556 28.342 27.598 1.00 58.03 161 VAL A O 1
ATOM 1363 N N . ILE A 1 162 ? 4.396 30.359 27.099 1.00 62.91 162 ILE A N 1
ATOM 1364 C CA . ILE A 1 162 ? 3.231 30.799 26.308 1.00 62.91 162 ILE A CA 1
ATOM 1365 C C . ILE A 1 162 ? 3.022 29.902 25.077 1.00 62.91 162 ILE A C 1
ATOM 1367 O O . ILE A 1 162 ? 1.885 29.582 24.714 1.00 62.91 162 ILE A O 1
ATOM 1371 N N . VAL A 1 163 ? 4.101 29.477 24.411 1.00 62.69 163 VAL A N 1
ATOM 1372 C CA . VAL A 1 163 ? 4.022 28.554 23.268 1.00 62.69 163 VAL A CA 1
ATOM 1373 C C . VAL A 1 163 ? 3.522 27.179 23.716 1.00 62.69 163 VAL A C 1
ATOM 1375 O O . VAL A 1 163 ? 2.606 26.642 23.088 1.00 62.69 163 VAL A O 1
ATOM 1378 N N . GLN A 1 164 ? 4.038 26.636 24.823 1.00 62.00 164 GLN A N 1
ATOM 1379 C CA . GLN A 1 164 ? 3.557 25.374 25.395 1.00 62.00 164 GLN A CA 1
ATOM 1380 C C . GLN A 1 164 ? 2.095 25.471 25.848 1.00 62.00 164 GLN A C 1
ATOM 1382 O O . GLN A 1 164 ? 1.315 24.564 25.567 1.00 62.00 164 GLN A O 1
ATOM 1387 N N . GLU A 1 165 ? 1.676 26.588 26.447 1.00 67.38 165 GLU A N 1
ATOM 1388 C CA . GLU A 1 165 ? 0.285 26.844 26.833 1.00 67.38 165 GLU A CA 1
ATOM 1389 C C . GLU A 1 165 ? -0.643 26.866 25.611 1.00 67.38 165 GLU A C 1
ATOM 1391 O O . GLU A 1 165 ? -1.692 26.218 25.609 1.00 67.38 165 GLU A O 1
ATOM 1396 N N . LYS A 1 166 ? -0.260 27.566 24.534 1.00 69.19 166 LYS A N 1
ATOM 1397 C CA . LYS A 1 166 ? -1.040 27.604 23.285 1.00 69.19 166 LYS A CA 1
ATOM 1398 C C . LYS A 1 166 ? -1.136 26.225 22.634 1.00 69.19 166 LYS A C 1
ATOM 1400 O O . LYS A 1 166 ? -2.220 25.841 22.190 1.00 69.19 166 LYS A O 1
ATOM 1405 N N . ILE A 1 167 ? -0.036 25.469 22.593 1.00 65.12 167 ILE A N 1
ATOM 1406 C CA . ILE A 1 167 ? -0.014 24.093 22.075 1.00 65.12 167 ILE A CA 1
ATOM 1407 C C . ILE A 1 167 ? -0.907 23.191 22.933 1.00 65.12 167 ILE A C 1
ATOM 1409 O O . ILE A 1 167 ? -1.721 22.441 22.391 1.00 65.12 167 ILE A O 1
ATOM 1413 N N . PHE A 1 168 ? -0.810 23.297 24.257 1.00 65.19 168 PHE A N 1
ATOM 1414 C CA . PHE A 1 168 ? -1.596 22.514 25.203 1.00 65.19 168 PHE A CA 1
ATOM 1415 C C . PHE A 1 168 ? -3.093 22.821 25.094 1.00 65.19 168 PHE A C 1
ATOM 1417 O O . PHE A 1 168 ? -3.884 21.906 24.872 1.00 65.19 168 PHE A O 1
ATOM 1424 N N . LYS A 1 169 ? -3.497 24.100 25.130 1.00 67.50 169 LYS A N 1
ATOM 1425 C CA . LYS A 1 169 ? -4.898 24.515 24.935 1.00 67.50 169 LYS A CA 1
ATOM 1426 C C . LYS A 1 169 ? -5.452 24.030 23.598 1.00 67.50 169 LYS A C 1
ATOM 1428 O O . LYS A 1 169 ? -6.576 23.535 23.548 1.00 67.50 169 LYS A O 1
ATOM 1433 N N . LYS A 1 170 ? -4.663 24.120 22.519 1.00 70.50 170 LYS A N 1
ATOM 1434 C CA . LYS A 1 170 ? -5.058 23.616 21.195 1.00 70.50 170 LYS A CA 1
ATOM 1435 C C . LYS A 1 170 ? -5.276 22.099 21.210 1.00 70.50 170 LYS A C 1
ATOM 1437 O O . LYS A 1 170 ? -6.278 21.642 20.665 1.00 70.50 170 LYS A O 1
ATOM 1442 N N . ARG A 1 171 ? -4.391 21.333 21.861 1.00 67.50 171 ARG A N 1
ATOM 1443 C CA . ARG A 1 171 ? -4.528 19.873 22.018 1.00 67.50 171 ARG A CA 1
ATOM 1444 C C . ARG A 1 171 ? -5.759 19.499 22.840 1.00 67.50 171 ARG A C 1
ATOM 1446 O O . ARG A 1 171 ? -6.551 18.680 22.387 1.00 67.50 171 ARG A O 1
ATOM 1453 N N . VAL A 1 172 ? -5.969 20.135 23.993 1.00 67.38 172 VAL A N 1
ATOM 1454 C CA . VAL A 1 172 ? -7.142 19.887 24.850 1.00 67.38 172 VAL A CA 1
ATOM 1455 C C . VAL A 1 172 ? -8.437 20.196 24.099 1.00 67.38 172 VAL A C 1
ATOM 1457 O O . VAL A 1 172 ? -9.338 19.363 24.062 1.00 67.38 172 VAL A O 1
ATOM 1460 N N . LEU A 1 173 ? -8.514 21.343 23.418 1.00 72.94 173 LEU A N 1
ATOM 1461 C CA . LEU A 1 173 ? -9.690 21.710 22.628 1.00 72.94 173 LEU A CA 1
ATOM 1462 C C . LEU A 1 173 ? -9.959 20.713 21.490 1.00 72.94 173 LEU A C 1
ATOM 1464 O O . LEU A 1 173 ? -11.113 20.399 21.204 1.00 72.94 173 LEU A O 1
ATOM 1468 N N . GLN A 1 174 ? -8.912 20.200 20.839 1.00 70.94 174 GLN A N 1
ATOM 1469 C CA . GLN A 1 174 ? -9.044 19.183 19.795 1.00 70.94 174 GLN A CA 1
ATOM 1470 C C . GLN A 1 174 ? -9.553 17.845 20.354 1.00 70.94 174 GLN A C 1
ATOM 1472 O O . GLN A 1 174 ? -10.405 17.216 19.727 1.00 70.94 174 GLN A O 1
ATOM 1477 N N . ILE A 1 175 ? -9.085 17.438 21.539 1.00 68.81 175 ILE A N 1
ATOM 1478 C CA . ILE A 1 175 ? -9.560 16.233 22.238 1.00 68.81 175 ILE A CA 1
ATOM 1479 C C . ILE A 1 175 ? -11.047 16.367 22.585 1.00 68.81 175 ILE A C 1
ATOM 1481 O O . ILE A 1 175 ? -11.824 15.461 22.282 1.00 68.81 175 ILE A O 1
ATOM 1485 N N . VAL A 1 176 ? -11.455 17.509 23.150 1.00 73.69 176 VAL A N 1
ATOM 1486 C CA . VAL A 1 176 ? -12.858 17.781 23.506 1.00 73.69 176 VAL A CA 1
ATOM 1487 C C . VAL A 1 176 ? -13.751 17.729 22.264 1.00 73.69 176 VAL A C 1
ATOM 1489 O O . VAL A 1 176 ? -14.711 16.963 22.242 1.00 73.69 176 VAL A O 1
ATOM 1492 N N . LYS A 1 177 ? -13.381 18.431 21.185 1.00 79.31 177 LYS A N 1
ATOM 1493 C CA . LYS A 1 177 ? -14.145 18.428 19.924 1.00 79.31 177 LYS A CA 1
ATOM 1494 C C . LYS A 1 177 ? -14.250 17.041 19.286 1.00 79.31 177 LYS A C 1
ATOM 1496 O O . LYS A 1 177 ? -15.290 16.693 18.733 1.00 79.31 177 LYS A O 1
ATOM 1501 N N . SER A 1 178 ? -13.177 16.249 19.334 1.00 74.69 178 SER A N 1
ATOM 1502 C CA . SER A 1 178 ? -13.182 14.872 18.821 1.00 74.69 178 SER A CA 1
ATOM 1503 C C . SER A 1 178 ? -14.152 13.987 19.613 1.00 74.69 178 SER A C 1
ATOM 1505 O O . SER A 1 178 ? -14.934 13.239 19.026 1.00 74.69 178 SER A O 1
ATOM 1507 N N . SER A 1 179 ? -14.157 14.126 20.944 1.00 78.19 179 SER A N 1
ATOM 1508 C CA . SER A 1 179 ? -15.085 13.413 21.828 1.00 78.19 179 SER A CA 1
ATOM 1509 C C . SER A 1 179 ? -16.540 13.830 21.592 1.00 78.19 179 SER A C 1
ATOM 1511 O O . SER A 1 179 ? -17.413 12.972 21.482 1.00 78.19 179 SER A O 1
ATOM 1513 N N . GLU A 1 180 ? -16.818 15.128 21.439 1.00 84.69 180 GLU A N 1
ATOM 1514 C CA . GLU A 1 180 ? -18.157 15.649 21.123 1.00 84.69 180 GLU A CA 1
ATOM 1515 C C . GLU A 1 180 ? -18.716 15.054 19.828 1.00 84.69 180 GLU A C 1
ATOM 1517 O O . GLU A 1 180 ? -19.800 14.470 19.845 1.00 84.69 180 GLU A O 1
ATOM 1522 N N . LYS A 1 181 ? -17.948 15.093 18.733 1.00 87.19 181 LYS A N 1
ATOM 1523 C CA . LYS A 1 181 ? -18.373 14.501 17.455 1.00 87.19 181 LYS A CA 1
ATOM 1524 C C . LYS A 1 181 ? -18.569 12.981 17.546 1.00 87.19 181 LYS A C 1
ATOM 1526 O O . LYS A 1 181 ? -19.515 12.442 16.969 1.00 87.19 181 LYS A O 1
ATOM 1531 N N . CYS A 1 182 ? -17.728 12.286 18.316 1.00 86.94 182 CYS A N 1
ATOM 1532 C CA . CYS A 1 182 ? -17.906 10.858 18.599 1.00 86.94 182 CYS A CA 1
ATOM 1533 C C . CYS A 1 182 ? -19.236 10.585 19.324 1.00 86.94 182 CYS A C 1
ATOM 1535 O O . CYS A 1 182 ? -19.964 9.653 18.973 1.00 86.94 182 CYS A O 1
ATOM 1537 N N . ASN A 1 183 ? -19.614 11.447 20.272 1.00 87.06 183 ASN A N 1
ATOM 1538 C CA . ASN A 1 183 ? -20.889 11.358 20.987 1.00 87.06 183 ASN A CA 1
ATOM 1539 C C . ASN A 1 183 ? -22.097 11.639 20.082 1.00 87.06 183 ASN A C 1
ATOM 1541 O O . ASN A 1 183 ? -23.111 10.948 20.183 1.00 87.06 183 ASN A O 1
ATOM 1545 N N . GLU A 1 184 ? -22.006 12.613 19.176 1.00 90.00 184 GLU A N 1
ATOM 1546 C CA . GLU A 1 184 ? -23.045 12.851 18.165 1.00 90.00 184 GLU A CA 1
ATOM 1547 C C . GLU A 1 184 ? -23.245 11.617 17.283 1.00 90.00 184 GLU A C 1
ATOM 1549 O O . GLU A 1 184 ? -24.375 11.194 17.016 1.00 90.00 184 GLU A O 1
ATOM 1554 N N . LYS A 1 185 ? -22.138 10.985 16.875 1.00 90.44 185 LYS A N 1
ATOM 1555 C CA . LYS A 1 185 ? -22.194 9.760 16.088 1.00 90.44 185 LYS A CA 1
ATOM 1556 C C . LYS A 1 185 ? -22.818 8.608 16.870 1.00 90.44 185 LYS A C 1
ATOM 1558 O O . LYS A 1 185 ? -23.657 7.907 16.312 1.00 90.44 185 LYS A O 1
ATOM 1563 N N . PHE A 1 186 ? -22.473 8.448 18.147 1.00 90.94 186 PHE A N 1
ATOM 1564 C CA . PHE A 1 186 ? -23.098 7.464 19.031 1.00 90.94 186 PHE A CA 1
ATOM 1565 C C . PHE A 1 186 ? -24.625 7.618 19.065 1.00 90.94 186 PHE A C 1
ATOM 1567 O O . PHE A 1 186 ? -25.340 6.639 18.842 1.00 90.94 186 PHE A O 1
ATOM 1574 N N . LYS A 1 187 ? -25.135 8.843 19.264 1.00 90.06 187 LYS A N 1
ATOM 1575 C CA . LYS A 1 187 ? -26.583 9.116 19.270 1.00 90.06 187 LYS A CA 1
ATOM 1576 C C . LYS A 1 187 ? -27.238 8.719 17.949 1.00 90.06 187 LYS A C 1
ATOM 1578 O O . LYS A 1 187 ? -28.238 8.006 17.949 1.00 90.06 187 LYS A O 1
ATOM 1583 N N . LYS A 1 188 ? -26.623 9.102 16.822 1.00 90.44 188 LYS A N 1
ATOM 1584 C CA . LYS A 1 188 ? -27.115 8.761 15.479 1.00 90.44 188 LYS A CA 1
ATOM 1585 C C . LYS A 1 188 ? -27.161 7.253 15.223 1.00 90.44 188 LYS A C 1
ATOM 1587 O O . LYS A 1 188 ? -28.072 6.783 14.558 1.00 90.44 188 LYS A O 1
ATOM 1592 N N . LEU A 1 189 ? -26.170 6.495 15.688 1.00 89.75 189 LEU A N 1
ATOM 1593 C CA . LEU A 1 189 ? -26.149 5.040 15.500 1.00 89.75 189 LEU A CA 1
ATOM 1594 C C . LEU A 1 189 ? -27.146 4.339 16.432 1.00 89.75 189 LEU A C 1
ATOM 1596 O O . LEU A 1 189 ? -27.760 3.350 16.042 1.00 89.75 189 LEU A O 1
ATOM 1600 N N . SER A 1 190 ? -27.338 4.873 17.639 1.00 88.06 190 SER A N 1
ATOM 1601 C CA . SER A 1 190 ? -28.282 4.341 18.629 1.00 88.06 190 SER A CA 1
ATOM 1602 C C . SER A 1 190 ? -29.745 4.546 18.218 1.00 88.06 190 SER A C 1
ATOM 1604 O O . SER A 1 190 ? -30.600 3.754 18.597 1.00 88.06 190 SER A O 1
ATOM 1606 N N . SER A 1 191 ? -30.052 5.573 17.417 1.00 85.56 191 SER A N 1
ATOM 1607 C CA . SER A 1 191 ? -31.420 5.848 16.949 1.00 85.56 191 SER A CA 1
ATOM 1608 C C . SER A 1 191 ? -31.899 4.943 15.808 1.00 85.56 191 SER A C 1
ATOM 1610 O O . SER A 1 191 ? -33.081 4.957 15.480 1.00 85.56 191 SER A O 1
ATOM 1612 N N . ILE A 1 192 ? -31.011 4.144 15.208 1.00 82.25 192 ILE A N 1
ATOM 1613 C CA . ILE A 1 192 ? -31.356 3.215 14.118 1.00 82.25 192 ILE A CA 1
ATOM 1614 C C . ILE A 1 192 ? -32.062 1.953 14.661 1.00 82.25 192 ILE A C 1
ATOM 1616 O O . ILE A 1 192 ? -32.721 1.239 13.909 1.00 82.25 192 ILE A O 1
ATOM 1620 N N . ALA A 1 193 ? -31.965 1.676 15.967 1.00 69.62 193 ALA A N 1
ATOM 1621 C CA . ALA A 1 193 ? -32.559 0.497 16.590 1.00 69.62 193 ALA A CA 1
ATOM 1622 C C . ALA A 1 193 ? -34.024 0.726 17.032 1.00 69.62 193 ALA A C 1
ATOM 1624 O O . ALA A 1 193 ? -34.331 1.760 17.631 1.00 69.62 193 ALA A O 1
ATOM 1625 N N . PRO A 1 194 ? -34.934 -0.244 16.829 1.00 57.09 194 PRO A N 1
ATOM 1626 C CA . PRO A 1 194 ? -36.315 -0.135 17.289 1.00 57.09 194 PRO A CA 1
ATOM 1627 C C . PRO A 1 194 ? -36.428 -0.253 18.824 1.00 57.09 194 PRO A C 1
ATOM 1629 O O . PRO A 1 194 ? -35.951 -1.210 19.429 1.00 57.09 194 PRO A O 1
ATOM 1632 N N . GLY A 1 195 ? -37.115 0.704 19.461 1.00 57.72 195 GLY A N 1
ATOM 1633 C CA . GLY A 1 195 ? -37.708 0.540 20.800 1.00 57.72 195 GLY A CA 1
ATOM 1634 C C . GLY A 1 195 ? -36.911 1.016 22.025 1.00 57.72 195 GLY A C 1
ATOM 1635 O O . GLY A 1 195 ? -37.482 1.030 23.113 1.00 57.72 195 GLY A O 1
ATOM 1636 N N . LYS A 1 196 ? -35.644 1.443 21.901 1.00 58.06 196 LYS A N 1
ATOM 1637 C CA . LYS A 1 196 ? -34.876 2.063 23.008 1.00 58.06 196 LYS A CA 1
ATOM 1638 C C . LYS A 1 196 ? -33.950 3.162 22.482 1.00 58.06 196 LYS A C 1
ATOM 1640 O O . LYS A 1 196 ? -32.809 2.899 22.116 1.00 58.06 196 LYS A O 1
ATOM 1645 N N . ALA A 1 197 ? -34.456 4.390 22.419 1.00 58.69 197 ALA A N 1
ATOM 1646 C CA . ALA A 1 197 ? -33.715 5.520 21.871 1.00 58.69 197 ALA A CA 1
ATOM 1647 C C . ALA A 1 197 ? -32.511 5.896 22.765 1.00 58.69 197 ALA A C 1
ATOM 1649 O O . ALA A 1 197 ? -32.654 6.116 23.964 1.00 58.69 197 ALA A O 1
ATOM 1650 N N . GLU A 1 198 ? -31.328 5.982 22.151 1.00 66.00 198 GLU A N 1
ATOM 1651 C CA . GLU A 1 198 ? -30.119 6.671 22.648 1.00 66.00 198 GLU A CA 1
ATOM 1652 C C . GLU A 1 198 ? -29.305 6.048 23.799 1.00 66.00 198 GLU A C 1
ATOM 1654 O O . GLU A 1 198 ? -28.289 6.625 24.185 1.00 66.00 198 GLU A O 1
ATOM 1659 N N . GLN A 1 199 ? -29.661 4.875 24.330 1.00 80.88 199 GLN A N 1
ATOM 1660 C CA . GLN A 1 199 ? -28.898 4.281 25.446 1.00 80.88 199 GLN A CA 1
ATOM 1661 C C . GLN A 1 199 ? -27.735 3.376 25.008 1.00 80.88 199 GLN A C 1
ATOM 1663 O O . GLN A 1 199 ? -26.722 3.289 25.703 1.00 80.88 199 GLN A O 1
ATOM 1668 N N . PHE A 1 200 ? -27.859 2.699 23.866 1.00 88.69 200 PHE A N 1
ATOM 1669 C CA . PHE A 1 200 ? -26.836 1.795 23.338 1.00 88.69 200 PHE A CA 1
ATOM 1670 C C . PHE A 1 200 ? -26.943 1.660 21.816 1.00 88.69 200 PHE A C 1
ATOM 1672 O O . PHE A 1 200 ? -27.999 1.890 21.228 1.00 88.69 200 PHE A O 1
ATOM 1679 N N . ILE A 1 201 ? -25.853 1.225 21.185 1.00 90.19 201 ILE A N 1
ATOM 1680 C CA . ILE A 1 201 ? -25.811 0.928 19.752 1.00 90.19 201 ILE A CA 1
ATOM 1681 C C . ILE A 1 201 ? -26.189 -0.543 19.518 1.00 90.19 201 ILE A C 1
ATOM 1683 O O . ILE A 1 201 ? -25.536 -1.455 20.037 1.00 90.19 201 ILE A O 1
ATOM 1687 N N . ALA A 1 202 ? -27.217 -0.787 18.701 1.00 91.44 202 ALA A N 1
ATOM 1688 C CA . ALA A 1 202 ? -27.527 -2.120 18.174 1.00 91.44 202 ALA A CA 1
ATOM 1689 C C . ALA A 1 202 ? -26.631 -2.475 16.974 1.00 91.44 202 ALA A C 1
ATOM 1691 O O . ALA A 1 202 ? -26.069 -1.589 16.322 1.00 91.44 202 ALA A O 1
ATOM 1692 N N . ILE A 1 203 ? -26.512 -3.768 16.660 1.00 92.50 203 ILE A N 1
ATOM 1693 C CA . ILE A 1 203 ? -25.658 -4.241 15.562 1.00 92.50 203 ILE A CA 1
ATOM 1694 C C . ILE A 1 203 ? -26.086 -3.652 14.212 1.00 92.50 203 ILE A C 1
ATOM 1696 O O . ILE A 1 203 ? -25.231 -3.289 13.412 1.00 92.50 203 ILE A O 1
ATOM 1700 N N . GLU A 1 204 ? -27.385 -3.478 13.971 1.00 91.56 204 GLU A N 1
ATOM 1701 C CA . GLU A 1 204 ? -27.937 -2.889 12.747 1.00 91.56 204 GLU A CA 1
ATOM 1702 C C . GLU A 1 204 ? -27.494 -1.432 12.588 1.00 91.56 204 GLU A C 1
ATOM 1704 O O . GLU A 1 204 ? -27.024 -1.029 11.521 1.00 91.56 204 GLU A O 1
ATOM 1709 N N . GLY A 1 205 ? -27.569 -0.663 13.679 1.00 89.75 205 GLY A N 1
ATOM 1710 C CA . GLY A 1 205 ? -27.089 0.714 13.720 1.00 89.75 205 GLY A CA 1
ATOM 1711 C C . GLY A 1 205 ? -25.590 0.796 13.458 1.00 89.75 205 GLY A C 1
ATOM 1712 O O . GLY A 1 205 ? -25.147 1.636 12.679 1.00 89.75 205 GLY A O 1
ATOM 1713 N N . PHE A 1 206 ? -24.808 -0.119 14.038 1.00 92.31 206 PHE A N 1
ATOM 1714 C CA . PHE A 1 206 ? -23.367 -0.176 13.805 1.00 92.31 206 PHE A CA 1
ATOM 1715 C C . PHE A 1 206 ? -23.025 -0.561 12.358 1.00 92.31 206 PHE A C 1
ATOM 1717 O O . PHE A 1 206 ? -22.246 0.141 11.717 1.00 92.31 206 PHE A O 1
ATOM 1724 N N . ARG A 1 207 ? -23.653 -1.609 11.805 1.00 92.94 207 ARG A N 1
ATOM 1725 C CA . ARG A 1 207 ? -23.481 -2.063 10.410 1.00 92.94 207 ARG A CA 1
ATOM 1726 C C . ARG A 1 207 ? -23.742 -0.957 9.394 1.00 92.94 207 ARG A C 1
ATOM 1728 O O . ARG A 1 207 ? -23.017 -0.869 8.408 1.00 92.94 207 ARG A O 1
ATOM 1735 N N . ALA A 1 208 ? -24.716 -0.081 9.649 1.00 90.62 208 ALA A N 1
ATOM 1736 C CA . ALA A 1 208 ? -25.023 1.047 8.770 1.00 90.62 208 ALA A CA 1
ATOM 1737 C C . ALA A 1 208 ? -23.837 2.017 8.580 1.00 90.62 208 ALA A C 1
ATOM 1739 O O . ALA A 1 208 ? -23.806 2.777 7.613 1.00 90.62 208 ALA A O 1
ATOM 1740 N N . ALA A 1 209 ? -22.839 1.995 9.472 1.00 90.19 209 ALA A N 1
ATOM 1741 C CA . ALA A 1 209 ? -21.615 2.772 9.315 1.00 90.19 209 ALA A CA 1
ATOM 1742 C C . ALA A 1 209 ? -20.568 2.118 8.389 1.00 90.19 209 ALA A C 1
ATOM 1744 O O . ALA A 1 209 ? -19.624 2.809 8.015 1.00 90.19 209 ALA A O 1
ATOM 1745 N N . PHE A 1 210 ? -20.718 0.847 8.000 1.00 91.62 210 PHE A N 1
ATOM 1746 C CA . PHE A 1 210 ? -19.724 0.028 7.283 1.00 91.62 210 PHE A CA 1
ATOM 1747 C C . PHE A 1 210 ? -20.321 -0.603 6.015 1.00 91.62 210 PHE A C 1
ATOM 1749 O O . PHE A 1 210 ? -20.358 -1.826 5.863 1.00 91.62 210 PHE A O 1
ATOM 1756 N N . THR A 1 211 ? -20.812 0.220 5.090 1.00 88.50 211 THR A N 1
ATOM 1757 C CA . THR A 1 211 ? -21.443 -0.269 3.851 1.00 88.50 211 THR A CA 1
ATOM 1758 C C . THR A 1 211 ? -20.469 -1.058 2.974 1.00 88.50 211 THR A C 1
ATOM 1760 O O . THR A 1 211 ? -20.865 -2.011 2.311 1.00 88.50 211 THR A O 1
ATOM 1763 N N . GLU A 1 212 ? -19.183 -0.715 3.030 1.00 88.56 212 GLU A N 1
ATOM 1764 C CA . GLU A 1 212 ? -18.119 -1.390 2.290 1.00 88.56 212 GLU A CA 1
ATOM 1765 C C . GLU A 1 212 ? -17.751 -2.754 2.876 1.00 88.56 212 GLU A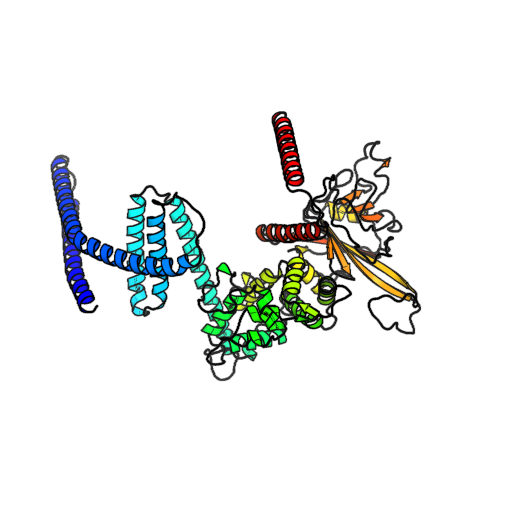 C 1
ATOM 1767 O O . GLU A 1 212 ? -17.146 -3.571 2.187 1.00 88.56 212 GLU A O 1
ATOM 1772 N N . ASN A 1 213 ? -18.068 -3.009 4.151 1.00 89.12 213 ASN A N 1
ATOM 1773 C CA . ASN A 1 213 ? -17.667 -4.240 4.817 1.00 89.12 213 ASN A CA 1
ATOM 1774 C C . ASN A 1 213 ? -18.504 -4.548 6.066 1.00 89.12 213 ASN A C 1
ATOM 1776 O O . ASN A 1 213 ? -18.087 -4.342 7.208 1.00 89.12 213 ASN A O 1
ATOM 1780 N N . THR A 1 214 ? -19.696 -5.090 5.843 1.00 90.94 214 THR A N 1
ATOM 1781 C CA . THR A 1 214 ? -20.618 -5.457 6.924 1.00 90.94 214 THR A CA 1
ATOM 1782 C C . THR A 1 214 ? -20.085 -6.587 7.809 1.00 90.94 214 THR A C 1
ATOM 1784 O O . THR A 1 214 ? -20.353 -6.593 9.007 1.00 90.94 214 THR A O 1
ATOM 1787 N N . GLN A 1 215 ? -19.286 -7.509 7.261 1.00 92.31 215 GLN A N 1
ATOM 1788 C CA . GLN A 1 215 ? -18.670 -8.590 8.037 1.00 92.31 215 GLN A CA 1
ATOM 1789 C C . GLN A 1 215 ? -17.633 -8.051 9.026 1.00 92.31 215 GLN A C 1
ATOM 1791 O O . GLN A 1 215 ? -17.629 -8.445 10.191 1.00 92.31 215 GLN A O 1
ATOM 1796 N N . LEU A 1 216 ? -16.790 -7.110 8.596 1.00 94.50 216 LEU A N 1
ATOM 1797 C CA . LEU A 1 216 ? -15.865 -6.433 9.498 1.00 94.50 216 LEU A CA 1
ATOM 1798 C C . LEU A 1 216 ? -16.624 -5.660 10.588 1.00 94.50 216 LEU A C 1
ATOM 1800 O O . LEU A 1 216 ? -16.233 -5.702 11.756 1.00 94.50 216 LEU A O 1
ATOM 1804 N N . ALA A 1 217 ? -17.738 -5.011 10.234 1.00 95.12 217 ALA A N 1
ATOM 1805 C CA . ALA A 1 217 ? -18.603 -4.333 11.199 1.00 95.12 217 ALA A CA 1
ATOM 1806 C C . ALA A 1 217 ? -19.060 -5.277 12.321 1.00 95.12 217 ALA A C 1
ATOM 1808 O O . ALA A 1 217 ? -19.013 -4.906 13.492 1.00 95.12 217 ALA A O 1
ATOM 1809 N N . ASP A 1 218 ? -19.433 -6.514 11.981 1.00 95.88 218 ASP A N 1
ATOM 1810 C CA . ASP A 1 218 ? -19.837 -7.533 12.954 1.00 95.88 218 ASP A CA 1
ATOM 1811 C C . ASP A 1 218 ? -18.704 -7.928 13.889 1.00 95.88 218 ASP A C 1
ATOM 1813 O O . ASP A 1 218 ? -18.908 -8.047 15.099 1.00 95.88 218 ASP A O 1
ATOM 1817 N N . LYS A 1 219 ? -17.506 -8.134 13.336 1.00 97.00 219 LYS A N 1
ATOM 1818 C CA . LYS A 1 219 ? -16.319 -8.513 14.109 1.00 97.00 219 LYS A CA 1
ATOM 1819 C C . LYS A 1 219 ? -15.934 -7.407 15.091 1.00 97.00 219 LYS A C 1
ATOM 1821 O O . LYS A 1 219 ? -15.719 -7.691 16.270 1.00 97.00 219 LYS A O 1
ATOM 1826 N N . ILE A 1 220 ? -15.928 -6.152 14.632 1.00 96.50 220 ILE A N 1
ATOM 1827 C CA . ILE A 1 220 ? -15.651 -4.984 15.475 1.00 96.50 220 ILE A CA 1
ATOM 1828 C C . ILE A 1 220 ? -16.748 -4.812 16.524 1.00 96.50 220 ILE A C 1
ATOM 1830 O O . ILE A 1 220 ? -16.436 -4.630 17.695 1.00 96.50 220 ILE A O 1
ATOM 1834 N N . TYR A 1 221 ? -18.027 -4.905 16.152 1.00 96.31 221 TYR A N 1
ATOM 1835 C CA . TYR A 1 221 ? -19.122 -4.773 17.111 1.00 96.31 221 TYR A CA 1
ATOM 1836 C C . TYR A 1 221 ? -19.032 -5.826 18.214 1.00 96.31 221 TYR A C 1
ATOM 1838 O O . TYR A 1 221 ? -19.149 -5.488 19.389 1.00 96.31 221 TYR A O 1
ATOM 1846 N N . LYS A 1 222 ? -18.774 -7.092 17.855 1.00 96.12 222 LYS A N 1
ATOM 1847 C CA . LYS A 1 222 ? -18.552 -8.175 18.824 1.00 96.12 222 LYS A CA 1
ATOM 1848 C C . LYS A 1 222 ? -17.391 -7.857 19.763 1.00 96.12 222 LYS A C 1
ATOM 1850 O O . LYS A 1 222 ? -17.529 -8.071 20.962 1.00 96.12 222 LYS A O 1
ATOM 1855 N N . PHE A 1 223 ? -16.295 -7.311 19.234 1.00 95.06 223 PHE A N 1
ATOM 1856 C CA . PHE A 1 223 ? -15.150 -6.891 20.040 1.00 95.06 223 PHE A CA 1
ATOM 1857 C C . PHE A 1 223 ? -15.519 -5.761 21.008 1.00 95.06 223 PHE A C 1
ATOM 1859 O O . PHE A 1 223 ? -15.258 -5.875 22.198 1.00 95.06 223 PHE A O 1
ATOM 1866 N N . ILE A 1 224 ? -16.179 -4.699 20.536 1.00 93.81 224 ILE A N 1
ATOM 1867 C CA . ILE A 1 224 ? -16.609 -3.579 21.389 1.00 93.81 224 ILE A CA 1
ATOM 1868 C C . ILE A 1 224 ? -17.564 -4.084 22.476 1.00 93.81 224 ILE A C 1
ATOM 1870 O O . ILE A 1 224 ? -17.425 -3.736 23.645 1.00 93.81 224 ILE A O 1
ATOM 1874 N N . LYS A 1 225 ? -18.513 -4.946 22.103 1.00 94.00 225 LYS A N 1
ATOM 1875 C CA . LYS A 1 225 ? -19.487 -5.542 23.017 1.00 94.00 225 LYS A CA 1
ATOM 1876 C C . LYS A 1 225 ? -18.811 -6.384 24.105 1.00 94.00 225 LYS A C 1
ATOM 1878 O O . LYS A 1 225 ? -19.210 -6.277 25.259 1.00 94.00 225 LYS A O 1
ATOM 1883 N N . SER A 1 226 ? -17.773 -7.157 23.768 1.00 91.81 226 SER A N 1
ATOM 1884 C CA . SER A 1 226 ? -17.016 -7.948 24.751 1.00 91.81 226 SER A CA 1
ATOM 1885 C C . SER A 1 226 ? -16.163 -7.094 25.692 1.00 91.81 226 SER A C 1
ATOM 1887 O O . SER A 1 226 ? -15.766 -7.574 26.747 1.00 91.81 226 SER A O 1
ATOM 1889 N N . GLN A 1 227 ? -15.895 -5.830 25.345 1.00 87.62 227 GLN A N 1
ATOM 1890 C CA . GLN A 1 227 ? -15.237 -4.886 26.254 1.00 87.62 227 GLN A CA 1
ATOM 1891 C C . GLN A 1 227 ? -16.217 -4.197 27.222 1.00 87.62 227 GLN A C 1
ATOM 1893 O O . GLN A 1 227 ? -15.795 -3.346 27.999 1.00 87.62 227 GLN A O 1
ATOM 1898 N N . SER A 1 228 ? -17.512 -4.530 27.189 1.00 88.50 228 SER A N 1
ATOM 1899 C CA . SER A 1 228 ? -18.533 -3.957 28.074 1.00 88.50 228 SER A CA 1
ATOM 1900 C C . SER A 1 228 ? -18.887 -4.903 29.217 1.00 88.50 228 SER A C 1
ATOM 1902 O O . SER A 1 228 ? -19.215 -6.062 28.973 1.00 88.50 228 SER A O 1
ATOM 1904 N N . ASP A 1 229 ? -18.947 -4.385 30.448 1.00 86.06 229 ASP A N 1
ATOM 1905 C CA . ASP A 1 229 ? -19.427 -5.131 31.631 1.00 86.06 229 ASP A CA 1
ATOM 1906 C C . ASP A 1 229 ? -20.878 -5.593 31.484 1.00 86.06 229 ASP A C 1
ATOM 1908 O O . ASP A 1 229 ? -21.312 -6.586 32.058 1.00 86.06 229 ASP A O 1
ATOM 1912 N N . THR A 1 230 ? -21.647 -4.856 30.688 1.00 87.75 230 THR A N 1
ATOM 1913 C CA . THR A 1 230 ? -23.084 -5.075 30.503 1.00 87.75 230 THR A CA 1
ATOM 1914 C C . THR A 1 230 ? -23.391 -5.828 29.213 1.00 87.75 230 THR A C 1
ATOM 1916 O O . THR A 1 230 ? -24.560 -6.010 28.873 1.00 87.75 230 THR A O 1
ATOM 1919 N N . ASN A 1 231 ? -22.358 -6.260 28.473 1.00 89.06 231 ASN A N 1
ATOM 1920 C CA . ASN A 1 231 ? -22.490 -6.899 27.163 1.00 89.06 231 ASN A CA 1
ATOM 1921 C C . ASN A 1 231 ? -23.358 -6.062 26.194 1.00 89.06 231 ASN A C 1
ATOM 1923 O O . ASN A 1 231 ? -24.062 -6.598 25.339 1.00 89.06 231 ASN A O 1
ATOM 1927 N N . ILE A 1 232 ? -23.341 -4.734 26.340 1.00 90.81 232 ILE A N 1
ATOM 1928 C CA . ILE A 1 232 ? -23.991 -3.771 25.443 1.00 90.81 232 ILE A CA 1
ATOM 1929 C C . ILE A 1 232 ? -23.000 -2.677 25.056 1.00 90.81 232 ILE A C 1
ATOM 1931 O O . ILE A 1 232 ? -22.125 -2.303 25.836 1.00 90.81 232 ILE A O 1
ATOM 1935 N N . VAL A 1 233 ? -23.154 -2.128 23.854 1.00 92.69 233 VAL A N 1
ATOM 1936 C CA . VAL A 1 233 ? -22.315 -1.024 23.375 1.00 92.69 233 VAL A CA 1
ATOM 1937 C C . VAL A 1 233 ? -22.920 0.300 23.839 1.00 92.69 233 VAL A C 1
ATOM 1939 O O . VAL A 1 233 ? -23.666 0.948 23.104 1.00 92.69 233 VAL A O 1
ATOM 1942 N N . ASN A 1 234 ? -22.646 0.669 25.091 1.00 91.81 234 ASN A N 1
ATOM 1943 C CA . ASN A 1 234 ? -23.031 1.966 25.647 1.00 91.81 234 ASN A CA 1
ATOM 1944 C C . ASN A 1 234 ? -22.069 3.079 25.174 1.00 91.81 234 ASN A C 1
ATOM 1946 O O . ASN A 1 234 ? -21.086 2.822 24.470 1.00 91.81 234 ASN A O 1
ATOM 1950 N N . ARG A 1 235 ? -22.360 4.330 25.554 1.00 90.19 235 ARG A N 1
ATOM 1951 C CA . ARG A 1 235 ? -21.576 5.506 25.143 1.00 90.19 235 ARG A CA 1
ATOM 1952 C C . ARG A 1 235 ? -20.103 5.389 25.525 1.00 90.19 235 ARG A C 1
ATOM 1954 O O . ARG A 1 235 ? -19.239 5.667 24.700 1.00 90.19 235 ARG A O 1
ATOM 1961 N N . GLU A 1 236 ? -19.825 5.001 26.762 1.00 88.06 236 GLU A N 1
ATOM 1962 C CA . GLU A 1 236 ? -18.466 4.921 27.289 1.00 88.06 236 GLU A CA 1
ATOM 1963 C C . GLU A 1 236 ? -17.660 3.841 26.563 1.00 88.06 236 GLU A C 1
ATOM 1965 O O . GLU A 1 236 ? -16.617 4.146 25.987 1.00 88.06 236 GLU A O 1
ATOM 1970 N N . THR A 1 237 ? -18.183 2.613 26.475 1.00 89.50 237 THR A N 1
ATOM 1971 C CA . THR A 1 237 ? -17.530 1.509 25.757 1.00 89.50 237 THR A CA 1
ATOM 1972 C C . THR A 1 237 ? -17.265 1.871 24.296 1.00 89.50 237 THR A C 1
ATOM 1974 O O . THR A 1 237 ? -16.190 1.577 23.769 1.00 89.50 237 THR A O 1
ATOM 1977 N N . PHE A 1 238 ? -18.219 2.536 23.637 1.00 91.81 238 PHE A N 1
ATOM 1978 C CA . PHE A 1 238 ? -18.057 2.990 22.260 1.00 91.81 238 PHE A CA 1
ATOM 1979 C C . PHE A 1 238 ? -16.932 4.022 22.126 1.00 91.81 238 PHE A C 1
ATOM 1981 O O . PHE A 1 238 ? -16.030 3.825 21.313 1.00 91.81 238 PHE A O 1
ATOM 1988 N N . VAL A 1 239 ? -16.951 5.089 22.934 1.00 87.75 239 VAL A N 1
ATOM 1989 C CA . VAL A 1 239 ? -15.930 6.148 22.889 1.00 87.75 239 VAL A CA 1
ATOM 1990 C C . VAL A 1 239 ? -14.547 5.563 23.165 1.00 87.75 239 VAL A C 1
ATOM 1992 O O . VAL A 1 239 ? -13.648 5.753 22.350 1.00 87.75 239 VAL A O 1
ATOM 1995 N N . LEU A 1 240 ? -14.396 4.779 24.236 1.00 84.94 240 LEU A N 1
ATOM 1996 C CA . LEU A 1 240 ? -13.134 4.130 24.600 1.00 84.94 240 LEU A CA 1
ATOM 1997 C C . LEU A 1 240 ? -12.602 3.223 23.484 1.00 84.94 240 LEU A C 1
ATOM 1999 O O . LEU A 1 240 ? -11.410 3.241 23.175 1.00 84.94 240 LEU A O 1
ATOM 2003 N N . SER A 1 241 ? -13.485 2.466 22.832 1.00 89.06 241 SER A N 1
ATOM 2004 C CA . SER A 1 241 ? -13.095 1.606 21.713 1.00 89.06 241 SER A CA 1
ATOM 2005 C C . SER A 1 241 ? -12.688 2.408 20.478 1.00 89.06 241 SER A C 1
ATOM 2007 O O . SER A 1 241 ? -11.753 2.028 19.782 1.00 89.06 241 SER A O 1
ATOM 2009 N N . MET A 1 242 ? -13.348 3.534 20.192 1.00 90.50 242 MET A N 1
ATOM 2010 C CA . MET A 1 242 ? -12.957 4.404 19.079 1.00 90.50 242 MET A CA 1
ATOM 2011 C C . MET A 1 242 ? -11.604 5.070 19.322 1.00 90.50 242 MET A C 1
ATOM 2013 O O . MET A 1 242 ? -10.855 5.273 18.365 1.00 90.50 242 MET A O 1
ATOM 2017 N N . GLU A 1 243 ? -11.239 5.362 20.573 1.00 86.00 243 GLU A N 1
ATOM 2018 C CA . GLU A 1 243 ? -9.902 5.875 20.891 1.00 86.00 243 GLU A CA 1
ATOM 2019 C C . GLU A 1 243 ? -8.791 4.882 20.527 1.00 86.00 243 GLU A C 1
ATOM 2021 O O . GLU A 1 243 ? -7.770 5.315 19.993 1.00 86.00 243 GLU A O 1
ATOM 2026 N N . LEU A 1 244 ? -9.010 3.572 20.713 1.00 87.19 244 LEU A N 1
ATOM 2027 C CA . LEU A 1 244 ? -8.048 2.533 20.315 1.00 87.19 244 LEU A CA 1
ATOM 2028 C C . LEU A 1 244 ? -7.708 2.591 18.823 1.00 87.19 244 LEU A C 1
ATOM 2030 O O . LEU A 1 244 ? -6.560 2.374 18.444 1.00 87.19 244 LEU A O 1
ATOM 2034 N N . PHE A 1 245 ? -8.691 2.900 17.975 1.00 90.19 245 PHE A N 1
ATOM 2035 C CA . PHE A 1 245 ? -8.483 2.971 16.530 1.00 90.19 245 PHE A CA 1
ATOM 2036 C C . PHE A 1 245 ? -8.037 4.352 16.039 1.00 90.19 245 PHE A C 1
ATOM 2038 O O . PHE A 1 245 ? -7.385 4.439 15.002 1.00 90.19 245 PHE A O 1
ATOM 2045 N N . THR A 1 246 ? -8.382 5.437 16.741 1.00 87.81 246 THR A N 1
ATOM 2046 C CA . THR A 1 246 ? -8.206 6.815 16.238 1.00 87.81 246 THR A CA 1
ATOM 2047 C C . THR A 1 246 ? -7.039 7.585 16.850 1.00 87.81 246 THR A C 1
ATOM 2049 O O . THR A 1 246 ? -6.522 8.497 16.201 1.00 87.81 246 THR A O 1
ATOM 2052 N N . LYS A 1 247 ? -6.592 7.242 18.062 1.00 81.56 247 LYS A N 1
ATOM 2053 C CA . LYS A 1 247 ? -5.485 7.939 18.734 1.00 81.56 247 LYS A CA 1
ATOM 2054 C C . LYS A 1 247 ? -4.155 7.242 18.497 1.00 81.56 247 LYS A C 1
ATOM 2056 O O . LYS A 1 247 ? -4.107 6.037 18.255 1.00 81.56 247 LYS A O 1
ATOM 2061 N N . GLN A 1 248 ? -3.057 7.998 18.557 1.00 71.31 248 GLN A N 1
ATOM 2062 C CA . GLN A 1 248 ? -1.727 7.388 18.582 1.00 71.31 248 GLN A CA 1
ATOM 2063 C C . GLN A 1 248 ? -1.504 6.639 19.894 1.00 71.31 248 GLN A C 1
ATOM 2065 O O . GLN A 1 248 ? -2.074 6.999 20.917 1.00 71.31 248 GLN A O 1
ATOM 2070 N N . LYS A 1 249 ? -0.619 5.636 19.890 1.00 68.81 249 LYS A N 1
ATOM 2071 C CA . LYS A 1 249 ? -0.306 4.829 21.082 1.00 68.81 249 LYS A CA 1
ATOM 2072 C C . LYS A 1 249 ? 0.093 5.680 22.298 1.00 68.81 249 LYS A C 1
ATOM 2074 O O . LYS A 1 249 ? -0.297 5.365 23.414 1.00 68.81 249 LYS A O 1
ATOM 2079 N N . SER A 1 250 ? 0.819 6.776 22.077 1.00 60.22 250 SER A N 1
ATOM 2080 C CA . SER A 1 250 ? 1.223 7.748 23.106 1.00 60.22 250 SER A CA 1
ATOM 2081 C C . SER A 1 250 ? 0.078 8.616 23.648 1.00 60.22 250 SER A C 1
ATOM 2083 O O . SER A 1 250 ? 0.230 9.241 24.691 1.00 60.22 250 SER A O 1
ATOM 2085 N N . GLU A 1 251 ? -1.055 8.665 22.950 1.00 63.09 251 GLU A N 1
ATOM 2086 C CA . GLU A 1 251 ? -2.224 9.499 23.257 1.00 63.09 251 GLU A CA 1
ATOM 2087 C C . GLU A 1 251 ? -3.393 8.678 23.829 1.00 63.09 251 GLU A C 1
ATOM 2089 O O . GLU A 1 251 ? -4.468 9.223 24.094 1.00 63.09 251 GLU A O 1
ATOM 2094 N N . ILE A 1 252 ? -3.232 7.362 24.000 1.00 61.25 252 ILE A N 1
ATOM 2095 C CA . ILE A 1 252 ? -4.246 6.511 24.629 1.00 61.25 252 ILE A CA 1
ATOM 2096 C C . ILE A 1 252 ? -4.126 6.699 26.146 1.00 61.25 252 ILE A C 1
ATOM 2098 O O . ILE A 1 252 ? -3.342 6.035 26.818 1.00 61.25 252 ILE A O 1
ATOM 2102 N N . TYR A 1 253 ? -4.898 7.648 26.678 1.00 53.75 253 TYR A N 1
ATOM 2103 C CA . TYR A 1 253 ? -4.846 8.080 28.082 1.00 53.75 253 TYR A CA 1
ATOM 2104 C C . TYR A 1 253 ? -5.583 7.153 29.066 1.00 53.75 253 TYR A C 1
ATOM 2106 O O . TYR A 1 253 ? -5.626 7.442 30.261 1.00 53.75 253 TYR A O 1
ATOM 2114 N N . VAL A 1 254 ? -6.183 6.052 28.605 1.00 52.03 254 VAL A N 1
ATOM 2115 C CA . VAL A 1 254 ? -7.094 5.263 29.447 1.00 52.03 254 VAL A CA 1
ATOM 2116 C C . VAL A 1 254 ? -6.354 4.145 30.187 1.00 52.03 254 VAL A C 1
ATOM 2118 O O . VAL A 1 254 ? -5.760 3.243 29.594 1.00 52.03 254 VAL A O 1
ATOM 2121 N N . TYR A 1 255 ? -6.447 4.237 31.514 1.00 42.66 255 TYR A N 1
ATOM 2122 C CA . TYR A 1 255 ? -5.678 3.579 32.575 1.00 42.66 255 TYR A CA 1
ATOM 2123 C C . TYR A 1 255 ? -5.767 2.042 32.683 1.00 42.66 255 TYR A C 1
ATOM 2125 O O . TYR A 1 255 ? -5.086 1.465 33.526 1.00 42.66 255 TYR A O 1
ATOM 2133 N N . THR A 1 256 ? -6.558 1.352 31.862 1.00 48.94 256 THR A N 1
ATOM 2134 C CA . THR A 1 256 ? -6.883 -0.076 32.078 1.00 48.94 256 THR A CA 1
ATOM 2135 C C . THR A 1 256 ? -6.823 -0.943 30.826 1.00 48.94 256 THR A C 1
ATOM 2137 O O . THR A 1 256 ? -7.184 -2.116 30.880 1.00 48.94 256 THR A O 1
ATOM 2140 N N . ASN A 1 257 ? -6.373 -0.415 29.683 1.00 59.94 257 ASN A N 1
ATOM 2141 C CA . ASN A 1 257 ? -6.528 -1.169 28.447 1.00 59.94 257 ASN A CA 1
ATOM 2142 C C . ASN A 1 257 ? -5.365 -2.136 28.197 1.00 59.94 257 ASN A C 1
ATOM 2144 O O . ASN A 1 257 ? -4.272 -1.740 27.783 1.00 59.94 257 ASN A O 1
ATOM 2148 N N . ASN A 1 258 ? -5.649 -3.420 28.397 1.00 71.56 258 ASN A N 1
ATOM 2149 C CA . ASN A 1 258 ? -4.795 -4.565 28.085 1.00 71.56 258 ASN A CA 1
ATOM 2150 C C . ASN A 1 258 ? -4.228 -4.533 26.643 1.00 71.56 258 ASN A C 1
ATOM 2152 O O . ASN A 1 258 ? -3.166 -5.092 26.370 1.00 71.56 258 ASN A O 1
ATOM 2156 N N . TYR A 1 259 ? -4.864 -3.786 25.734 1.00 79.62 259 TYR A N 1
ATOM 2157 C CA . TYR A 1 259 ? -4.447 -3.635 24.336 1.00 79.62 259 TYR A CA 1
ATOM 2158 C C . TYR A 1 259 ? -3.508 -2.452 24.053 1.00 79.62 259 TYR A C 1
ATOM 2160 O O . TYR A 1 259 ? -3.077 -2.304 22.913 1.00 79.62 259 TYR A O 1
ATOM 2168 N N . LYS A 1 260 ? -3.138 -1.616 25.041 1.00 74.75 260 LYS A N 1
ATOM 2169 C CA . LYS A 1 260 ? -2.293 -0.414 24.818 1.00 74.75 260 LYS A CA 1
ATOM 2170 C C . LYS A 1 260 ? -0.936 -0.712 24.169 1.00 74.75 260 LYS A C 1
ATOM 2172 O O . LYS A 1 260 ? -0.272 0.181 23.648 1.00 74.75 260 LYS A O 1
ATOM 2177 N N . HIS A 1 261 ? -0.487 -1.962 24.249 1.00 79.19 261 HIS A N 1
ATOM 2178 C CA . HIS A 1 261 ? 0.780 -2.406 23.685 1.00 79.19 261 HIS A CA 1
ATOM 2179 C C . HIS A 1 261 ? 0.695 -2.723 22.189 1.00 79.19 261 HIS A C 1
ATOM 2181 O O . HIS A 1 261 ? 1.736 -2.670 21.531 1.00 79.19 261 HIS A O 1
ATOM 2187 N N . LEU A 1 262 ? -0.505 -2.963 21.657 1.00 86.69 262 LEU A N 1
ATOM 2188 C CA . LEU A 1 262 ? -0.738 -3.283 20.254 1.00 86.69 262 LEU A CA 1
ATOM 2189 C C . LEU A 1 262 ? -0.776 -2.024 19.384 1.00 86.69 262 LEU A C 1
ATOM 2191 O O . LEU A 1 262 ? -1.321 -0.990 19.769 1.00 86.69 262 LEU A O 1
ATOM 2195 N N . GLU A 1 263 ? -0.211 -2.125 18.184 1.00 88.50 263 GLU A N 1
ATOM 2196 C CA . GLU A 1 263 ? -0.471 -1.170 17.105 1.00 88.50 263 GLU A CA 1
ATOM 2197 C C . GLU A 1 263 ? -1.901 -1.374 16.561 1.00 88.50 263 GLU A C 1
ATOM 2199 O O . GLU A 1 263 ? -2.476 -2.461 16.677 1.00 88.50 263 GLU A O 1
ATOM 2204 N N . GLN A 1 264 ? -2.501 -0.344 15.954 1.00 91.00 264 GLN A N 1
ATOM 2205 C CA . GLN A 1 264 ? -3.905 -0.395 15.522 1.00 91.00 264 GLN A CA 1
ATOM 2206 C C . GLN A 1 264 ? -4.161 -1.513 14.504 1.00 91.00 264 GLN A C 1
ATOM 2208 O O . GLN A 1 264 ? -5.192 -2.181 14.580 1.00 91.00 264 GLN A O 1
ATOM 2213 N N . TYR A 1 265 ? -3.220 -1.762 13.587 1.00 94.38 265 TYR A N 1
ATOM 2214 C CA . TYR A 1 265 ? -3.335 -2.880 12.646 1.00 94.38 265 TYR A CA 1
ATOM 2215 C C . TYR A 1 265 ? -3.222 -4.245 13.321 1.00 94.38 265 TYR A C 1
ATOM 2217 O O . TYR A 1 265 ? -3.867 -5.177 12.860 1.00 94.38 265 TYR A O 1
ATOM 2225 N N . GLN A 1 266 ? -2.459 -4.377 14.411 1.00 93.75 266 GLN A N 1
ATOM 2226 C CA . GLN A 1 266 ? -2.336 -5.641 15.143 1.00 93.75 266 GLN A CA 1
ATOM 2227 C C . GLN A 1 266 ? -3.644 -5.964 15.859 1.00 93.75 266 GLN A C 1
ATOM 2229 O O . GLN A 1 266 ? -4.147 -7.081 15.768 1.00 93.75 266 GLN A O 1
ATOM 2234 N N . LEU A 1 267 ? -4.235 -4.964 16.522 1.00 93.25 267 LEU A N 1
ATOM 2235 C CA . LEU A 1 267 ? -5.554 -5.103 17.131 1.00 93.25 267 LEU A CA 1
ATOM 2236 C C . LEU A 1 267 ? -6.602 -5.467 16.075 1.00 93.25 267 LEU A C 1
ATOM 2238 O O . LEU A 1 267 ? -7.371 -6.408 16.261 1.00 93.25 267 LEU A O 1
ATOM 2242 N N . LEU A 1 268 ? -6.612 -4.746 14.952 1.00 95.88 268 LEU A N 1
ATOM 2243 C CA . LEU A 1 268 ? -7.561 -5.010 13.884 1.00 95.88 268 LEU A CA 1
ATOM 2244 C C . LEU A 1 268 ? -7.354 -6.398 13.270 1.00 95.88 268 LEU A C 1
ATOM 2246 O O . LEU A 1 268 ? -8.342 -7.087 13.064 1.00 95.88 268 LEU A O 1
ATOM 2250 N N . LEU A 1 269 ? -6.117 -6.846 13.044 1.00 96.50 269 LEU A N 1
ATOM 2251 C CA . LEU A 1 269 ? -5.807 -8.198 12.570 1.00 96.50 269 LEU A CA 1
ATOM 2252 C C . LEU A 1 269 ? -6.417 -9.257 13.492 1.00 96.50 269 LEU A C 1
ATOM 2254 O O . LEU A 1 269 ? -7.131 -10.139 13.022 1.00 96.50 269 LEU A O 1
ATOM 2258 N N . LEU A 1 270 ? -6.212 -9.135 14.806 1.00 95.12 270 LEU A N 1
ATOM 2259 C CA . LEU A 1 270 ? -6.777 -10.072 15.779 1.00 95.12 270 LEU A CA 1
ATOM 2260 C C . LEU A 1 270 ? -8.317 -10.068 15.768 1.00 95.12 270 LEU A C 1
ATOM 2262 O O . LEU A 1 270 ? -8.932 -11.127 15.901 1.00 95.12 270 LEU A O 1
ATOM 2266 N N . ILE A 1 271 ? -8.945 -8.904 15.558 1.00 95.81 271 ILE A N 1
ATOM 2267 C CA . ILE A 1 271 ? -10.403 -8.773 15.368 1.00 95.81 271 ILE A CA 1
ATOM 2268 C C . ILE A 1 271 ? -10.851 -9.442 14.068 1.00 95.81 271 ILE A C 1
ATOM 2270 O O . ILE A 1 271 ? -11.857 -10.150 14.045 1.00 95.81 271 ILE A O 1
ATOM 2274 N N . SER A 1 272 ? -10.086 -9.248 12.999 1.00 95.88 272 SER A N 1
ATOM 2275 C CA . SER A 1 272 ? -10.366 -9.736 11.646 1.00 95.88 272 SER A CA 1
ATOM 2276 C C . SER A 1 272 ? -10.377 -11.260 11.594 1.00 95.88 272 SER A C 1
ATOM 2278 O O . SER A 1 272 ? -11.278 -11.855 10.998 1.00 95.88 272 SER A O 1
ATOM 2280 N N . ILE A 1 273 ? -9.421 -11.892 12.280 1.00 94.69 273 ILE A N 1
ATOM 2281 C CA . ILE A 1 273 ? -9.321 -13.353 12.414 1.00 94.69 273 ILE A CA 1
ATOM 2282 C C . ILE A 1 273 ? -10.165 -13.906 13.570 1.00 94.69 273 ILE A C 1
ATOM 2284 O O . ILE A 1 273 ? -10.190 -15.114 13.781 1.00 94.69 273 ILE A O 1
ATOM 2288 N N . GLN A 1 274 ? -10.843 -13.029 14.319 1.00 94.12 274 GLN A N 1
ATOM 2289 C CA . GLN A 1 274 ? -11.680 -13.362 15.472 1.00 94.12 274 GLN A CA 1
ATOM 2290 C C . GLN A 1 274 ? -10.942 -14.188 16.535 1.00 94.12 274 GLN A C 1
ATOM 2292 O O . GLN A 1 274 ? -11.478 -15.161 17.067 1.00 94.12 274 GLN A O 1
ATOM 2297 N N . HIS A 1 275 ? -9.708 -13.797 16.856 1.00 92.69 275 HIS A N 1
ATOM 2298 C CA . HIS A 1 275 ? -8.893 -14.532 17.815 1.00 92.69 275 HIS A CA 1
ATOM 2299 C C . HIS A 1 275 ? -9.563 -14.566 19.207 1.00 92.69 275 HIS A C 1
ATOM 2301 O O . HIS A 1 275 ? -9.952 -13.512 19.705 1.00 92.69 275 HIS A O 1
ATOM 2307 N N . PRO A 1 276 ? -9.680 -15.717 19.895 1.00 89.94 276 PRO A N 1
ATOM 2308 C CA . PRO A 1 276 ? -10.431 -15.801 21.153 1.00 89.94 276 PRO A CA 1
ATOM 2309 C C . PRO A 1 276 ? -9.936 -14.853 22.253 1.00 89.94 276 PRO A C 1
ATOM 2311 O O . PRO A 1 276 ? -10.742 -14.291 22.991 1.00 89.94 276 PRO A O 1
ATOM 2314 N N . GLU A 1 277 ? -8.620 -14.638 22.347 1.00 87.56 277 GLU A N 1
ATOM 2315 C CA . GLU A 1 277 ? -8.025 -13.838 23.429 1.00 87.56 277 GLU A CA 1
ATOM 2316 C C . GLU A 1 277 ? -8.447 -12.362 23.410 1.00 87.56 277 GLU A C 1
ATOM 2318 O O . GLU A 1 277 ? -8.577 -11.758 24.469 1.00 87.56 277 GLU A O 1
ATOM 2323 N N . ILE A 1 278 ? -8.740 -11.770 22.245 1.00 86.75 278 ILE A N 1
ATOM 2324 C CA . ILE A 1 278 ? -9.177 -10.359 22.191 1.00 86.75 278 ILE A CA 1
ATOM 2325 C C . ILE A 1 278 ? -10.612 -10.139 22.688 1.00 86.75 278 ILE A C 1
ATOM 2327 O O . ILE A 1 278 ? -11.033 -8.999 22.888 1.00 86.75 278 ILE A O 1
ATOM 2331 N N . TYR A 1 279 ? -11.374 -11.216 22.888 1.00 86.00 279 TYR A N 1
ATOM 2332 C CA . TYR A 1 279 ? -12.725 -11.150 23.441 1.00 86.00 279 TYR A CA 1
ATOM 2333 C C . TYR A 1 279 ? -12.746 -11.360 24.963 1.00 86.00 279 TYR A C 1
ATOM 2335 O O . TYR A 1 279 ? -13.803 -11.225 25.576 1.00 86.00 279 TYR A O 1
ATOM 2343 N N . LYS A 1 280 ? -11.592 -11.636 25.590 1.00 83.94 280 LYS A N 1
ATOM 2344 C CA . LYS A 1 280 ? -11.455 -11.819 27.041 1.00 83.94 280 LYS A CA 1
ATOM 2345 C C . LYS A 1 280 ? -10.909 -10.548 27.701 1.00 83.94 280 LYS A C 1
ATOM 2347 O O . LYS A 1 280 ? -9.707 -10.421 27.926 1.00 83.94 280 LYS A O 1
ATOM 2352 N N . ARG A 1 281 ? -11.798 -9.600 28.022 1.00 73.44 281 ARG A N 1
ATOM 2353 C CA . ARG A 1 281 ? -11.449 -8.261 28.545 1.00 73.44 281 ARG A CA 1
ATOM 2354 C C . ARG A 1 281 ? -10.415 -8.283 29.680 1.00 73.44 281 ARG A C 1
ATOM 2356 O O . ARG A 1 281 ? -9.409 -7.583 29.593 1.00 73.44 281 ARG A O 1
ATOM 2363 N N . GLU A 1 282 ? -10.662 -9.062 30.730 1.00 74.56 282 GLU A N 1
ATOM 2364 C CA . GLU A 1 282 ? -9.837 -9.061 31.950 1.00 74.56 282 GLU A CA 1
ATOM 2365 C C . GLU A 1 282 ? -8.633 -10.011 31.879 1.00 74.56 282 GLU A C 1
ATOM 2367 O O . GLU A 1 282 ? -7.646 -9.812 32.583 1.00 74.56 282 GLU A O 1
ATOM 2372 N N . GLU A 1 283 ? -8.678 -11.014 30.999 1.00 75.06 283 GLU A N 1
ATOM 2373 C CA . GLU A 1 283 ? -7.661 -12.071 30.929 1.00 75.06 283 GLU A CA 1
ATOM 2374 C C . GLU A 1 283 ? -6.640 -11.876 29.809 1.00 75.06 283 GLU A C 1
ATOM 2376 O O . GLU A 1 283 ? -5.683 -12.650 29.736 1.00 75.06 283 GLU A O 1
ATOM 2381 N N . PHE A 1 284 ? -6.822 -10.873 28.944 1.00 81.25 284 PHE A N 1
ATOM 2382 C CA . PHE A 1 284 ? -5.912 -10.648 27.829 1.00 81.25 284 PHE A CA 1
ATOM 2383 C C . PHE A 1 284 ? -4.476 -10.475 28.329 1.00 81.25 284 PHE A C 1
ATOM 2385 O O . PHE A 1 284 ? -4.133 -9.505 29.010 1.00 81.25 284 PHE A O 1
ATOM 2392 N N . LYS A 1 285 ? -3.612 -11.411 27.934 1.00 79.62 285 LYS A N 1
ATOM 2393 C CA . LYS A 1 285 ? -2.178 -11.368 28.212 1.00 79.62 285 LYS A CA 1
ATOM 2394 C C . LYS A 1 285 ? -1.424 -11.276 26.902 1.00 79.62 285 LYS A C 1
ATOM 2396 O O . LYS A 1 285 ? -1.509 -12.173 26.068 1.00 79.62 285 LYS A O 1
ATOM 2401 N N . LEU A 1 286 ? -0.607 -10.233 26.747 1.00 79.38 286 LEU A N 1
ATOM 2402 C CA . LEU A 1 286 ? 0.222 -10.047 25.552 1.00 79.38 286 LEU A CA 1
ATOM 2403 C C . LEU A 1 286 ? 1.105 -11.276 25.274 1.00 79.38 286 LEU A C 1
ATOM 2405 O O . LEU A 1 286 ? 1.320 -11.631 24.121 1.00 79.38 286 LEU A O 1
ATOM 2409 N N . GLN A 1 287 ? 1.558 -11.971 26.324 1.00 82.12 287 GLN A N 1
ATOM 2410 C CA . GLN A 1 287 ? 2.366 -13.187 26.198 1.00 82.12 287 GLN A CA 1
ATOM 2411 C C . GLN A 1 287 ? 1.629 -14.345 25.511 1.00 82.12 287 GLN A C 1
ATOM 2413 O O . GLN A 1 287 ? 2.282 -15.253 25.017 1.00 82.12 287 GLN A O 1
ATOM 2418 N N . GLN A 1 288 ? 0.294 -14.349 25.472 1.00 82.00 288 GLN A N 1
ATOM 2419 C CA . GLN A 1 288 ? -0.463 -15.378 24.752 1.00 82.00 288 GLN A CA 1
ATOM 2420 C C . GLN A 1 288 ? -0.409 -15.174 23.236 1.00 82.00 288 GLN A C 1
ATOM 2422 O O . GLN A 1 288 ? -0.652 -16.118 22.488 1.00 82.00 288 GLN A O 1
ATOM 2427 N N . LEU A 1 289 ? -0.051 -13.970 22.775 1.00 84.69 289 LEU A N 1
ATOM 2428 C CA . LEU A 1 289 ? 0.046 -13.670 21.351 1.00 84.69 289 LEU A CA 1
ATOM 2429 C C . LEU A 1 289 ? 1.279 -14.282 20.675 1.00 84.69 289 LEU A C 1
ATOM 2431 O O . LEU A 1 289 ? 1.282 -14.414 19.458 1.00 84.69 289 LEU A O 1
ATOM 2435 N N . THR A 1 290 ? 2.294 -14.706 21.436 1.00 81.31 290 THR A N 1
ATOM 2436 C CA . THR A 1 290 ? 3.524 -15.324 20.894 1.00 81.31 290 THR A CA 1
ATOM 2437 C C . THR A 1 290 ? 3.314 -16.727 20.325 1.00 81.31 290 THR A C 1
ATOM 2439 O O . THR A 1 290 ? 4.250 -17.325 19.811 1.00 81.31 290 THR A O 1
ATOM 2442 N N . LYS A 1 291 ? 2.108 -17.286 20.471 1.00 85.50 291 LYS A N 1
ATOM 2443 C CA . LYS A 1 291 ? 1.722 -18.598 19.932 1.00 85.50 291 LYS A CA 1
ATOM 2444 C C . LYS A 1 291 ? 0.710 -18.490 18.795 1.00 85.50 291 LYS A C 1
ATOM 2446 O O . LYS A 1 291 ? 0.174 -19.504 18.358 1.00 85.50 291 LYS A O 1
ATOM 2451 N N . VAL A 1 292 ? 0.364 -17.270 18.392 1.00 91.38 292 VAL A N 1
ATOM 2452 C CA . VAL A 1 292 ? -0.660 -17.046 17.377 1.00 91.38 292 VAL A CA 1
ATOM 2453 C C . VAL A 1 292 ? -0.023 -17.214 16.013 1.00 91.38 292 VAL A C 1
ATOM 2455 O O . VAL A 1 292 ? 0.892 -16.478 15.659 1.00 91.38 292 VAL A O 1
ATOM 2458 N N . GLU A 1 293 ? -0.544 -18.154 15.236 1.00 94.00 293 GLU A N 1
ATOM 2459 C CA . GLU A 1 293 ? -0.188 -18.309 13.832 1.00 94.00 293 GLU A CA 1
ATOM 2460 C C . GLU A 1 293 ? -1.247 -17.655 12.946 1.00 94.00 293 GLU A C 1
ATOM 2462 O O . GLU A 1 293 ? -2.453 -17.794 13.163 1.00 94.00 293 GLU A O 1
ATOM 2467 N N . ILE A 1 294 ? -0.777 -16.946 11.928 1.00 95.75 294 ILE A N 1
ATOM 2468 C CA . ILE A 1 294 ? -1.584 -16.348 10.878 1.00 95.75 294 ILE A CA 1
ATOM 2469 C C . ILE A 1 294 ? -1.467 -17.226 9.640 1.00 95.75 294 ILE A C 1
ATOM 2471 O O . ILE A 1 294 ? -0.386 -17.408 9.083 1.00 95.75 294 ILE A O 1
ATOM 2475 N N . THR A 1 295 ? -2.597 -17.765 9.202 1.00 94.94 295 THR A N 1
ATOM 2476 C CA . THR A 1 295 ? -2.686 -18.513 7.943 1.00 94.94 295 THR A CA 1
ATOM 2477 C C . THR A 1 295 ? -2.736 -17.564 6.743 1.00 94.94 295 THR A C 1
ATOM 2479 O O . THR A 1 295 ? -3.212 -16.431 6.854 1.00 94.94 295 THR A O 1
ATOM 2482 N N . TYR A 1 296 ? -2.330 -18.048 5.568 1.00 92.94 296 TYR A N 1
ATOM 2483 C CA . TYR A 1 296 ? -2.446 -17.332 4.292 1.00 92.94 296 TYR A CA 1
ATOM 2484 C C . TYR A 1 296 ? -3.865 -16.775 4.075 1.00 92.94 296 TYR A C 1
ATOM 2486 O O . TYR A 1 296 ? -4.047 -15.610 3.720 1.00 92.94 296 TYR A O 1
ATOM 2494 N N . LEU A 1 297 ? -4.893 -17.588 4.353 1.00 92.00 297 LEU A N 1
ATOM 2495 C CA . LEU A 1 297 ? -6.296 -17.199 4.194 1.00 92.00 297 LEU A CA 1
ATOM 2496 C C . LEU A 1 297 ? -6.693 -16.069 5.155 1.00 92.00 297 LEU A C 1
ATOM 2498 O O . LEU A 1 297 ? -7.333 -15.102 4.746 1.00 92.00 297 LEU A O 1
ATOM 2502 N N . GLN A 1 298 ? -6.299 -16.169 6.425 1.00 94.69 298 GLN A N 1
ATOM 2503 C CA . GLN A 1 298 ? -6.556 -15.129 7.425 1.00 94.69 298 GLN A CA 1
ATOM 2504 C C . GLN A 1 298 ? -5.872 -13.808 7.066 1.00 94.69 298 GLN A C 1
ATOM 2506 O O . GLN A 1 298 ? -6.483 -12.746 7.192 1.00 94.69 298 GLN A O 1
ATOM 2511 N N . ALA A 1 299 ? -4.632 -13.875 6.583 1.00 94.75 299 ALA A N 1
ATOM 2512 C CA . ALA A 1 299 ? -3.910 -12.711 6.098 1.00 94.75 299 ALA A CA 1
ATOM 2513 C C . ALA A 1 299 ? -4.615 -12.076 4.888 1.00 94.75 299 ALA A C 1
ATOM 2515 O O . ALA A 1 299 ? -4.797 -10.859 4.856 1.00 94.75 299 ALA A O 1
ATOM 2516 N N . GLY A 1 300 ? -5.084 -12.892 3.938 1.00 92.31 300 GLY A N 1
ATOM 2517 C CA . GLY A 1 300 ? -5.857 -12.434 2.781 1.00 92.31 300 GLY A CA 1
ATOM 2518 C C . GLY A 1 300 ? -7.138 -11.700 3.182 1.00 92.31 300 GLY A C 1
ATOM 2519 O O . GLY A 1 300 ? -7.384 -10.593 2.701 1.00 92.31 300 GLY A O 1
ATOM 2520 N N . ILE A 1 301 ? -7.906 -12.257 4.128 1.00 92.44 301 ILE A N 1
ATOM 2521 C CA . ILE A 1 301 ? -9.109 -11.614 4.686 1.00 92.44 301 ILE A CA 1
ATOM 2522 C C . ILE A 1 301 ? -8.757 -10.262 5.306 1.00 92.44 301 ILE A C 1
ATOM 2524 O O . ILE A 1 301 ? -9.410 -9.263 5.012 1.00 92.44 301 ILE A O 1
ATOM 2528 N N . PHE A 1 302 ? -7.714 -10.208 6.134 1.00 95.38 302 PHE A N 1
ATOM 2529 C CA . PHE A 1 302 ? -7.299 -8.967 6.777 1.00 95.38 302 PHE A CA 1
ATOM 2530 C C . PHE A 1 302 ? -6.910 -7.891 5.755 1.00 95.38 302 PHE A C 1
ATOM 2532 O O . PHE A 1 302 ? -7.407 -6.769 5.821 1.00 95.38 302 PHE A O 1
ATOM 2539 N N . ILE A 1 303 ? -6.079 -8.222 4.764 1.00 93.69 303 ILE A N 1
ATOM 2540 C CA . ILE A 1 303 ? -5.678 -7.261 3.726 1.00 93.69 303 ILE A CA 1
ATOM 2541 C C . ILE A 1 303 ? -6.878 -6.795 2.900 1.00 93.69 303 ILE A C 1
ATOM 2543 O O . ILE A 1 303 ? -6.998 -5.600 2.625 1.00 93.69 303 ILE A O 1
ATOM 2547 N N . LYS A 1 304 ? -7.802 -7.697 2.555 1.00 91.75 304 LYS A N 1
ATOM 2548 C CA . LYS A 1 304 ? -9.060 -7.351 1.881 1.00 91.75 304 LYS A CA 1
ATOM 2549 C C . LYS A 1 304 ? -9.863 -6.330 2.686 1.00 91.75 304 LYS A C 1
ATOM 2551 O O . LYS A 1 304 ? -10.365 -5.346 2.140 1.00 91.75 304 LYS A O 1
ATOM 2556 N N . GLU A 1 305 ? -9.968 -6.550 3.994 1.00 93.50 305 GLU A N 1
ATOM 2557 C CA . GLU A 1 305 ? -10.640 -5.640 4.916 1.00 93.50 305 GLU A CA 1
ATOM 2558 C C . GLU A 1 305 ? -9.968 -4.259 4.926 1.00 93.50 305 GLU A C 1
ATOM 2560 O O . GLU A 1 305 ? -10.675 -3.258 4.802 1.00 93.50 305 GLU A O 1
ATOM 2565 N N . ILE A 1 306 ? -8.630 -4.197 4.961 1.00 94.00 306 ILE A N 1
ATOM 2566 C CA . ILE A 1 306 ? -7.857 -2.946 4.879 1.00 94.00 306 ILE A CA 1
ATOM 2567 C C . ILE A 1 306 ? -8.055 -2.229 3.536 1.00 94.00 306 ILE A C 1
ATOM 2569 O O . ILE A 1 306 ? -8.291 -1.022 3.524 1.00 94.00 306 ILE A O 1
ATOM 2573 N N . ILE A 1 307 ? -7.991 -2.934 2.404 1.00 91.00 307 ILE A N 1
ATOM 2574 C CA . ILE A 1 307 ? -8.185 -2.330 1.074 1.00 91.00 307 ILE A CA 1
ATOM 2575 C C . ILE A 1 307 ? -9.596 -1.748 0.960 1.00 91.00 307 ILE A C 1
ATOM 2577 O O . ILE A 1 307 ? -9.761 -0.616 0.507 1.00 91.00 307 ILE A O 1
ATOM 2581 N N . ASN A 1 308 ? -10.615 -2.460 1.445 1.00 90.62 308 ASN A N 1
ATOM 2582 C CA . ASN A 1 308 ? -11.992 -1.965 1.440 1.00 90.62 308 ASN A CA 1
ATOM 2583 C C . ASN A 1 308 ? -12.177 -0.686 2.280 1.00 90.62 308 ASN A C 1
ATOM 2585 O O . ASN A 1 308 ? -13.037 0.130 1.942 1.00 90.62 308 ASN A O 1
ATOM 2589 N N . MET A 1 309 ? -11.341 -0.433 3.301 1.00 91.50 309 MET A N 1
ATOM 2590 C CA . MET A 1 309 ? -11.355 0.839 4.048 1.00 91.50 309 MET A CA 1
ATOM 2591 C C . MET A 1 309 ? -11.024 2.060 3.181 1.00 91.50 309 MET A C 1
ATOM 2593 O O . MET A 1 309 ? -11.382 3.182 3.542 1.00 91.50 309 MET A O 1
ATOM 2597 N N . LEU A 1 310 ? -10.358 1.863 2.042 1.00 88.56 310 LEU A N 1
ATOM 2598 C CA . LEU A 1 310 ? -9.998 2.928 1.106 1.00 88.56 310 LEU A CA 1
ATOM 2599 C C . LEU A 1 310 ? -11.122 3.257 0.110 1.00 88.56 310 LEU A C 1
ATOM 2601 O O . LEU A 1 310 ? -10.954 4.128 -0.744 1.00 88.56 310 LEU A O 1
ATOM 2605 N N . SER A 1 311 ? -12.277 2.593 0.210 1.00 83.38 311 SER A N 1
ATOM 2606 C CA . SER A 1 311 ? -13.396 2.809 -0.703 1.00 83.38 311 SER A CA 1
ATOM 2607 C C . SER A 1 311 ? -13.919 4.253 -0.687 1.00 83.38 311 SER A C 1
ATOM 2609 O O . SER A 1 311 ? -14.398 4.723 0.350 1.00 83.38 311 SER A O 1
ATOM 2611 N N . PRO A 1 312 ? -13.937 4.956 -1.837 1.00 66.62 312 PRO A N 1
ATOM 2612 C CA . PRO A 1 312 ? -14.364 6.353 -1.909 1.00 66.62 312 PRO A CA 1
ATOM 2613 C C . PRO A 1 312 ? -15.872 6.548 -1.680 1.00 66.62 312 PRO A C 1
ATOM 2615 O O . PRO A 1 312 ? -16.295 7.632 -1.275 1.00 66.62 312 PRO A O 1
ATOM 2618 N N . LYS A 1 313 ? -16.695 5.516 -1.918 1.00 66.81 313 LYS A N 1
ATOM 2619 C CA . LYS A 1 313 ? -18.170 5.586 -1.825 1.00 66.81 313 LYS A CA 1
ATOM 2620 C C . LYS A 1 313 ? -18.772 4.595 -0.829 1.00 66.81 313 LYS A C 1
ATOM 2622 O O . LYS A 1 313 ? -19.987 4.455 -0.772 1.00 66.81 313 LYS A O 1
ATOM 2627 N N . GLY A 1 314 ? -17.936 3.908 -0.049 1.00 63.72 314 GLY A N 1
ATOM 2628 C CA . GLY A 1 314 ? -18.406 2.809 0.792 1.00 63.72 314 GLY A CA 1
ATOM 2629 C C . GLY A 1 314 ? -18.873 1.594 -0.022 1.00 63.72 314 GLY A C 1
ATOM 2630 O O . GLY A 1 314 ? -19.613 0.768 0.502 1.00 63.72 314 GLY A O 1
ATOM 2631 N N . ASN A 1 315 ? -18.462 1.499 -1.291 1.00 69.62 315 ASN A N 1
ATOM 2632 C CA . ASN A 1 315 ? -18.621 0.310 -2.128 1.00 69.62 315 ASN A CA 1
ATOM 2633 C C . ASN A 1 315 ? -17.519 -0.699 -1.787 1.00 69.62 315 ASN A C 1
ATOM 2635 O O . ASN A 1 315 ? -16.423 -0.301 -1.394 1.00 69.62 315 ASN A O 1
ATOM 2639 N N . LYS A 1 316 ? -17.752 -1.995 -1.975 1.00 72.00 316 LYS A N 1
ATOM 2640 C CA . LYS A 1 316 ? -16.652 -2.965 -1.921 1.00 72.00 316 LYS A CA 1
ATOM 2641 C C . LYS A 1 316 ? -15.672 -2.672 -3.059 1.00 72.00 316 LYS A C 1
ATOM 2643 O O . LYS A 1 316 ? -16.092 -2.496 -4.197 1.00 72.00 316 LYS A O 1
ATOM 2648 N N . LEU A 1 317 ? -14.386 -2.544 -2.733 1.00 69.81 317 LEU A N 1
ATOM 2649 C CA . LEU A 1 317 ? -13.311 -2.469 -3.731 1.00 69.81 317 LEU A CA 1
ATOM 2650 C C . LEU A 1 317 ? -12.812 -3.869 -4.095 1.00 69.81 317 LEU A C 1
ATOM 2652 O O . LEU A 1 317 ? -12.334 -4.087 -5.205 1.00 69.81 317 LEU A O 1
ATOM 2656 N N . SER A 1 318 ? -12.914 -4.802 -3.148 1.00 62.31 318 SER A N 1
ATOM 2657 C CA . SER A 1 318 ? -12.483 -6.186 -3.289 1.00 62.31 318 SER A CA 1
ATOM 2658 C C . SER A 1 318 ? -13.658 -7.149 -3.133 1.00 62.31 318 SER A C 1
ATOM 2660 O O . SER A 1 318 ? -14.228 -7.250 -2.040 1.00 62.31 318 SER A O 1
ATOM 2662 N N . ASP A 1 319 ? -13.984 -7.838 -4.229 1.00 66.81 319 ASP A N 1
ATOM 2663 C CA . ASP A 1 319 ? -14.913 -8.977 -4.306 1.00 66.81 319 ASP A CA 1
ATOM 2664 C C . ASP A 1 319 ? -14.127 -10.305 -4.259 1.00 66.81 319 ASP A C 1
ATOM 2666 O O . ASP A 1 319 ? -12.997 -10.315 -3.781 1.00 66.81 319 ASP A O 1
ATOM 2670 N N . ASP A 1 320 ? -14.698 -11.443 -4.658 1.00 49.25 320 ASP A N 1
ATOM 2671 C CA . ASP A 1 320 ? -14.106 -12.778 -4.431 1.00 49.25 320 ASP A CA 1
ATOM 2672 C C . ASP A 1 320 ? -12.779 -13.043 -5.183 1.00 49.25 320 ASP A C 1
ATOM 2674 O O . ASP A 1 320 ? -11.994 -13.897 -4.764 1.00 49.25 320 ASP A O 1
ATOM 2678 N N . ASP A 1 321 ? -12.453 -12.267 -6.225 1.00 56.06 321 ASP A N 1
ATOM 2679 C CA . ASP A 1 321 ? -11.219 -12.469 -7.002 1.00 56.06 321 ASP A CA 1
ATOM 2680 C C . ASP A 1 321 ? -9.943 -11.871 -6.372 1.00 56.06 321 ASP A C 1
ATOM 2682 O O . ASP A 1 321 ? -8.845 -12.273 -6.761 1.00 56.06 321 ASP A O 1
ATOM 2686 N N . ASP A 1 322 ? -10.056 -11.023 -5.337 1.00 71.50 322 ASP A N 1
ATOM 2687 C CA . ASP A 1 322 ? -9.011 -10.606 -4.367 1.00 71.50 322 ASP A CA 1
ATOM 2688 C C . ASP A 1 322 ? -7.560 -10.465 -4.887 1.00 71.50 322 ASP A C 1
ATOM 2690 O O . ASP A 1 322 ? -6.597 -10.811 -4.193 1.00 71.50 322 ASP A O 1
ATOM 2694 N N . VAL A 1 323 ? -7.373 -9.935 -6.099 1.00 81.62 323 VAL A N 1
ATOM 2695 C CA . VAL A 1 323 ? -6.067 -9.913 -6.776 1.00 81.62 323 VAL A CA 1
ATOM 2696 C C . VAL A 1 323 ? -5.032 -9.168 -5.935 1.00 81.62 323 VAL A C 1
ATOM 2698 O O . VAL A 1 323 ? -3.997 -9.735 -5.603 1.00 81.62 323 VAL A O 1
ATOM 2701 N N . ALA A 1 324 ? -5.315 -7.939 -5.496 1.00 85.31 324 ALA A N 1
ATOM 2702 C CA . ALA A 1 324 ? -4.336 -7.150 -4.739 1.00 85.31 324 ALA A CA 1
ATOM 2703 C C . ALA A 1 324 ? -3.948 -7.787 -3.393 1.00 85.31 324 ALA A C 1
ATOM 2705 O O . ALA A 1 324 ? -2.777 -7.754 -3.011 1.00 85.31 324 ALA A O 1
ATOM 2706 N N . ALA A 1 325 ? -4.912 -8.389 -2.686 1.00 88.00 325 ALA A N 1
ATOM 2707 C CA . ALA A 1 325 ? -4.635 -9.076 -1.430 1.00 88.00 325 ALA A CA 1
ATOM 2708 C C . ALA A 1 325 ? -3.745 -10.302 -1.669 1.00 88.00 325 ALA A C 1
ATOM 2710 O O . ALA A 1 325 ? -2.720 -10.440 -1.006 1.00 88.00 325 ALA A O 1
ATOM 2711 N N . LYS A 1 326 ? -4.071 -11.137 -2.664 1.00 88.44 326 LYS A N 1
ATOM 2712 C CA . LYS A 1 326 ? -3.255 -12.299 -3.052 1.00 88.44 326 LYS A CA 1
ATOM 2713 C C . LYS A 1 326 ? -1.833 -11.889 -3.439 1.00 88.44 326 LYS A C 1
ATOM 2715 O O . LYS A 1 326 ? -0.887 -12.502 -2.963 1.00 88.44 326 LYS A O 1
ATOM 2720 N N . LEU A 1 327 ? -1.668 -10.828 -4.233 1.00 88.12 327 LEU A N 1
ATOM 2721 C CA . LEU A 1 327 ? -0.352 -10.333 -4.657 1.00 88.12 327 LEU A CA 1
ATOM 2722 C C . LEU A 1 327 ? 0.538 -9.926 -3.475 1.00 88.12 327 LEU A C 1
ATOM 2724 O O . LEU A 1 327 ? 1.733 -10.223 -3.485 1.00 88.12 327 LEU A O 1
ATOM 2728 N N . LEU A 1 328 ? -0.038 -9.272 -2.461 1.00 89.69 328 LEU A N 1
ATOM 2729 C CA . LEU A 1 328 ? 0.678 -8.890 -1.243 1.00 89.69 328 LEU A CA 1
ATOM 2730 C C . LEU A 1 328 ? 0.979 -10.106 -0.354 1.00 89.69 328 LEU A C 1
ATOM 2732 O O . LEU A 1 328 ? 2.104 -10.264 0.114 1.00 89.69 328 LEU A O 1
ATOM 2736 N N . ILE A 1 329 ? -0.004 -10.984 -0.130 1.00 90.94 329 ILE A N 1
ATOM 2737 C CA . ILE A 1 329 ? 0.177 -12.167 0.722 1.00 90.94 329 ILE A CA 1
ATOM 2738 C C . ILE A 1 329 ? 1.170 -13.157 0.099 1.00 90.94 329 ILE A C 1
ATOM 2740 O O . ILE A 1 329 ? 1.988 -13.710 0.829 1.00 90.94 329 ILE A O 1
ATOM 2744 N N . ASN A 1 330 ? 1.183 -13.317 -1.228 1.00 88.50 330 ASN A N 1
ATOM 2745 C CA . ASN A 1 330 ? 2.196 -14.107 -1.935 1.00 88.50 330 ASN A CA 1
ATOM 2746 C C . ASN A 1 330 ? 3.612 -13.589 -1.669 1.00 88.50 330 ASN A C 1
ATOM 2748 O O . ASN A 1 330 ? 4.538 -14.384 -1.550 1.00 88.50 330 ASN A O 1
ATOM 2752 N N . ASN A 1 331 ? 3.792 -12.270 -1.550 1.00 87.00 331 ASN A N 1
ATOM 2753 C CA . ASN A 1 331 ? 5.091 -11.707 -1.199 1.00 87.00 331 ASN A CA 1
ATOM 2754 C C . ASN A 1 331 ? 5.447 -11.965 0.277 1.00 87.00 331 ASN A C 1
ATOM 2756 O O . ASN A 1 331 ? 6.571 -12.356 0.570 1.00 87.00 331 ASN A O 1
ATOM 2760 N N . ILE A 1 332 ? 4.481 -11.821 1.195 1.00 89.56 332 ILE A N 1
ATOM 2761 C CA . ILE A 1 332 ? 4.700 -12.031 2.637 1.00 89.56 332 ILE A CA 1
ATOM 2762 C C . ILE A 1 332 ? 5.015 -13.500 2.964 1.00 89.56 332 ILE A C 1
ATOM 2764 O O . ILE A 1 332 ? 5.953 -13.770 3.708 1.00 89.56 332 ILE A O 1
ATOM 2768 N N . PHE A 1 333 ? 4.235 -14.450 2.445 1.00 89.31 333 PHE A N 1
ATOM 2769 C CA . PHE A 1 333 ? 4.394 -15.882 2.744 1.00 89.31 333 PHE A CA 1
ATOM 2770 C C . PHE A 1 333 ? 5.416 -16.574 1.827 1.00 89.31 333 PHE A C 1
ATOM 2772 O O . PHE A 1 333 ? 5.987 -17.605 2.191 1.00 89.31 333 PHE A O 1
ATOM 2779 N N . GLY A 1 334 ? 5.678 -16.008 0.645 1.00 83.88 334 GLY A N 1
ATOM 2780 C CA . GLY A 1 334 ? 6.507 -16.642 -0.376 1.00 83.88 334 GLY A CA 1
ATOM 2781 C C . GLY A 1 334 ? 5.949 -17.997 -0.827 1.00 83.88 334 GLY A C 1
ATOM 2782 O O . GLY A 1 334 ? 4.767 -18.297 -0.671 1.00 83.88 334 GLY A O 1
ATOM 2783 N N . ASP A 1 335 ? 6.827 -18.844 -1.364 1.00 70.25 335 ASP A N 1
ATOM 2784 C CA . ASP A 1 335 ? 6.431 -20.109 -2.000 1.00 70.25 335 ASP A CA 1
ATOM 2785 C C . ASP A 1 335 ? 6.267 -21.289 -1.011 1.00 70.25 335 ASP A C 1
ATOM 2787 O O . ASP A 1 335 ? 5.989 -22.410 -1.436 1.00 70.25 335 ASP A O 1
ATOM 2791 N N . LYS A 1 336 ? 6.523 -21.104 0.298 1.00 61.66 336 LYS A N 1
ATOM 2792 C CA . LYS A 1 336 ? 6.840 -22.234 1.206 1.00 61.66 336 LYS A CA 1
ATOM 2793 C C . LYS A 1 336 ? 6.018 -22.350 2.486 1.00 61.66 336 LYS A C 1
ATOM 2795 O O . LYS A 1 336 ? 6.036 -23.425 3.084 1.00 61.66 336 LYS A O 1
ATOM 2800 N N . THR A 1 337 ? 5.326 -21.309 2.940 1.00 73.12 337 THR A N 1
ATOM 2801 C CA . THR A 1 337 ? 4.612 -21.357 4.223 1.00 73.12 337 THR A CA 1
ATOM 2802 C C . THR A 1 337 ? 3.123 -21.094 4.034 1.00 73.12 337 THR A C 1
ATOM 2804 O O . THR A 1 337 ? 2.717 -20.137 3.388 1.00 73.12 337 THR A O 1
ATOM 2807 N N . SER A 1 338 ? 2.276 -21.959 4.597 1.00 85.50 338 SER A N 1
ATOM 2808 C CA . SER A 1 338 ? 0.832 -21.695 4.692 1.00 85.50 338 SER A CA 1
ATOM 2809 C C . SER A 1 338 ? 0.485 -20.871 5.932 1.00 85.50 338 SER A C 1
ATOM 2811 O O . SER A 1 338 ? -0.563 -20.227 5.967 1.00 85.50 338 SER A O 1
ATOM 2813 N N . ASN A 1 339 ? 1.365 -20.902 6.938 1.00 92.19 339 ASN A N 1
ATOM 2814 C CA . ASN A 1 339 ? 1.206 -20.278 8.245 1.00 92.19 339 ASN A CA 1
ATOM 2815 C C . ASN A 1 339 ? 2.477 -19.503 8.605 1.00 92.19 339 ASN A C 1
ATOM 2817 O O . ASN A 1 339 ? 3.584 -19.918 8.261 1.00 92.19 339 ASN A O 1
ATOM 2821 N N . MET A 1 340 ? 2.314 -18.403 9.328 1.00 93.00 340 MET A N 1
ATOM 2822 C CA . MET A 1 340 ? 3.403 -17.568 9.820 1.00 93.00 340 MET A CA 1
ATOM 2823 C C . MET A 1 340 ? 3.104 -17.138 11.254 1.00 93.00 340 MET A C 1
ATOM 2825 O O . MET A 1 340 ? 1.961 -16.817 11.571 1.00 93.00 340 MET A O 1
ATOM 2829 N N . ASP A 1 341 ? 4.116 -17.103 12.118 1.00 92.69 341 ASP A N 1
ATOM 2830 C CA . ASP A 1 341 ? 3.959 -16.550 13.465 1.00 92.69 341 ASP A CA 1
ATOM 2831 C C . ASP A 1 341 ? 3.491 -15.081 13.408 1.00 92.69 341 ASP A C 1
ATOM 2833 O O . ASP A 1 341 ? 3.913 -14.311 12.541 1.00 92.69 341 ASP A O 1
ATOM 2837 N N . LEU A 1 342 ? 2.624 -14.671 14.337 1.00 92.12 342 LEU A N 1
ATOM 2838 C CA . LEU A 1 342 ? 2.044 -13.329 14.371 1.00 92.12 342 LEU A CA 1
ATOM 2839 C C . LEU A 1 342 ? 3.108 -12.229 14.387 1.00 92.12 342 LEU A C 1
ATOM 2841 O O . LEU A 1 342 ? 2.925 -11.211 13.717 1.00 92.12 342 LEU A O 1
ATOM 2845 N N . GLN A 1 343 ? 4.204 -12.393 15.133 1.00 91.06 343 GLN A N 1
ATOM 2846 C CA . GLN A 1 343 ? 5.264 -11.389 15.192 1.00 91.06 343 GLN A CA 1
ATOM 2847 C C . GLN A 1 343 ? 5.980 -11.287 13.845 1.00 91.06 343 GLN A C 1
ATOM 2849 O O . GLN A 1 343 ? 6.211 -10.179 13.358 1.00 91.06 343 GLN A O 1
ATOM 2854 N N . GLN A 1 344 ? 6.281 -12.426 13.217 1.00 91.81 344 GLN A N 1
ATOM 2855 C CA . GLN A 1 344 ? 6.862 -12.459 11.874 1.00 91.81 344 GLN A CA 1
ATOM 2856 C C . GLN A 1 344 ? 5.930 -11.793 10.855 1.00 91.81 344 GLN A C 1
ATOM 2858 O O . GLN A 1 344 ? 6.367 -10.908 10.119 1.00 91.81 344 GLN A O 1
ATOM 2863 N N . PHE A 1 345 ? 4.637 -12.125 10.880 1.00 94.12 345 PHE A N 1
ATOM 2864 C CA . PHE A 1 345 ? 3.640 -11.529 9.994 1.00 94.12 345 PHE A CA 1
ATOM 2865 C C . PHE A 1 345 ? 3.524 -10.015 10.201 1.00 94.12 345 PHE A C 1
ATOM 2867 O O . PHE A 1 345 ? 3.541 -9.257 9.233 1.00 94.12 345 PHE A O 1
ATOM 2874 N N . CYS A 1 346 ? 3.473 -9.552 11.455 1.00 92.38 346 CYS A N 1
ATOM 2875 C CA . CYS A 1 346 ? 3.437 -8.126 11.788 1.00 92.38 346 CYS A CA 1
ATOM 2876 C C . CYS A 1 346 ? 4.684 -7.374 11.299 1.00 92.38 346 CYS A C 1
ATOM 2878 O O . CYS A 1 346 ? 4.582 -6.225 10.869 1.00 92.38 346 CYS A O 1
ATOM 2880 N N . ASN A 1 347 ? 5.857 -8.006 11.343 1.00 90.12 347 ASN A N 1
ATOM 2881 C CA . ASN A 1 347 ? 7.079 -7.408 10.815 1.00 90.12 347 ASN A CA 1
ATOM 2882 C C . ASN A 1 347 ? 7.012 -7.292 9.287 1.00 90.12 347 ASN A C 1
ATOM 2884 O O . ASN A 1 347 ? 7.226 -6.204 8.760 1.00 90.12 347 ASN A O 1
ATOM 2888 N N . GLN A 1 348 ? 6.638 -8.370 8.591 1.00 90.81 348 GLN A N 1
ATOM 2889 C CA . GLN A 1 348 ? 6.522 -8.388 7.128 1.00 90.81 348 GLN A CA 1
ATOM 2890 C C . GLN A 1 348 ? 5.485 -7.379 6.624 1.00 90.81 348 GLN A C 1
ATOM 2892 O O . GLN A 1 348 ? 5.781 -6.530 5.786 1.00 90.81 348 GLN A O 1
ATOM 2897 N N . ILE A 1 349 ? 4.283 -7.381 7.203 1.00 91.81 349 ILE A N 1
ATOM 2898 C CA . ILE A 1 349 ? 3.214 -6.473 6.779 1.00 91.81 349 ILE A CA 1
ATOM 2899 C C . ILE A 1 349 ? 3.584 -5.004 7.007 1.00 91.81 349 ILE A C 1
ATOM 2901 O O . ILE A 1 349 ? 3.285 -4.154 6.176 1.00 91.81 349 ILE A O 1
ATOM 2905 N N . LYS A 1 350 ? 4.289 -4.679 8.096 1.00 89.38 350 LYS A N 1
ATOM 2906 C CA . LYS A 1 350 ? 4.722 -3.305 8.376 1.00 89.38 350 LYS A CA 1
ATOM 2907 C C . LYS A 1 350 ? 5.761 -2.806 7.370 1.00 89.38 350 LYS A C 1
ATOM 2909 O O . LYS A 1 350 ? 5.833 -1.600 7.134 1.00 89.38 350 LYS A O 1
ATOM 2914 N N . MET A 1 351 ? 6.550 -3.706 6.786 1.00 83.62 351 MET A N 1
ATOM 2915 C CA . MET A 1 351 ? 7.513 -3.367 5.738 1.00 83.62 351 MET A CA 1
ATOM 2916 C C . MET A 1 351 ? 6.836 -3.132 4.392 1.00 83.62 351 MET A C 1
ATOM 2918 O O . MET A 1 351 ? 7.166 -2.155 3.720 1.00 83.62 351 MET A O 1
ATOM 2922 N N . GLU A 1 352 ? 5.885 -3.993 4.035 1.00 85.38 352 GLU A N 1
ATOM 2923 C CA . GLU A 1 352 ? 5.204 -3.958 2.738 1.00 85.38 352 GLU A CA 1
ATOM 2924 C C . GLU A 1 352 ? 4.102 -2.886 2.659 1.00 85.38 352 GLU A C 1
ATOM 2926 O O . GLU A 1 352 ? 3.900 -2.255 1.619 1.00 85.38 352 GLU A O 1
ATOM 2931 N N . VAL A 1 353 ? 3.390 -2.642 3.767 1.00 89.44 353 VAL A N 1
ATOM 2932 C CA . VAL A 1 353 ? 2.287 -1.669 3.873 1.00 89.44 353 VAL A CA 1
ATOM 2933 C C . VAL A 1 353 ? 2.464 -0.730 5.080 1.00 89.44 353 VAL A C 1
ATOM 2935 O O . VAL A 1 353 ? 1.643 -0.706 6.003 1.00 89.44 353 VAL A O 1
ATOM 2938 N N . PRO A 1 354 ? 3.516 0.106 5.098 1.00 85.12 354 PRO A N 1
ATOM 2939 C CA . PRO A 1 354 ? 3.839 1.017 6.203 1.00 85.12 354 PRO A CA 1
ATOM 2940 C C . PRO A 1 354 ? 2.702 1.955 6.626 1.00 85.12 354 PRO A C 1
ATOM 2942 O O . PRO A 1 354 ? 2.649 2.381 7.783 1.00 85.12 354 PRO A O 1
ATOM 2945 N N . LEU A 1 355 ? 1.781 2.300 5.720 1.00 87.44 355 LEU A N 1
ATOM 2946 C CA . LEU A 1 355 ? 0.680 3.211 6.031 1.00 87.44 355 LEU A CA 1
ATOM 2947 C C . LEU A 1 355 ? -0.533 2.536 6.653 1.00 87.44 355 LEU A C 1
ATOM 2949 O O . LEU A 1 355 ? -1.515 3.226 6.929 1.00 87.44 355 LEU A O 1
ATOM 2953 N N . ILE A 1 356 ? -0.493 1.229 6.904 1.00 92.81 356 ILE A N 1
ATOM 2954 C CA . ILE A 1 356 ? -1.641 0.474 7.410 1.00 92.81 356 ILE A CA 1
ATOM 2955 C C . ILE A 1 356 ? -2.263 1.108 8.669 1.00 92.81 356 ILE A C 1
ATOM 2957 O O . ILE A 1 356 ? -3.473 1.318 8.719 1.00 92.81 356 ILE A O 1
ATOM 2961 N N . ASN A 1 357 ? -1.451 1.552 9.639 1.00 91.50 357 ASN A N 1
ATOM 2962 C CA . ASN A 1 357 ? -1.946 2.261 10.829 1.00 91.50 357 ASN A CA 1
ATOM 2963 C C . ASN A 1 357 ? -2.580 3.614 10.485 1.00 91.50 357 ASN A C 1
ATOM 2965 O O . ASN A 1 357 ? -3.612 3.982 11.045 1.00 91.50 357 ASN A O 1
ATOM 2969 N N . THR A 1 358 ? -1.975 4.368 9.565 1.00 89.75 358 THR A N 1
ATOM 2970 C CA . THR A 1 358 ? -2.517 5.655 9.117 1.00 89.75 358 THR A CA 1
ATOM 2971 C C . THR A 1 358 ? -3.858 5.467 8.421 1.00 89.75 358 THR A C 1
ATOM 2973 O O . THR A 1 358 ? -4.769 6.258 8.674 1.00 89.75 358 THR A O 1
ATOM 2976 N N . VAL A 1 359 ? -3.998 4.421 7.601 1.00 91.94 359 VAL A N 1
ATOM 2977 C CA . VAL A 1 359 ? -5.247 4.073 6.921 1.00 91.94 359 VAL A CA 1
ATOM 2978 C C . VAL A 1 359 ? -6.331 3.730 7.930 1.00 91.94 359 VAL A C 1
ATOM 2980 O O . VAL A 1 359 ? -7.369 4.387 7.930 1.00 91.94 359 VAL A O 1
ATOM 2983 N N . ILE A 1 360 ? -6.063 2.797 8.848 1.00 94.00 360 ILE A N 1
ATOM 2984 C CA . ILE A 1 360 ? -7.008 2.405 9.904 1.00 94.00 360 ILE A CA 1
ATOM 2985 C C . ILE A 1 360 ? -7.442 3.632 10.707 1.00 94.00 360 ILE A C 1
ATOM 2987 O O . ILE A 1 360 ? -8.632 3.922 10.830 1.00 94.00 360 ILE A O 1
ATOM 2991 N N . ARG A 1 361 ? -6.482 4.426 11.187 1.00 91.56 361 ARG A N 1
ATOM 2992 C CA . ARG A 1 361 ? -6.760 5.616 11.991 1.00 91.56 361 ARG A CA 1
ATOM 2993 C C . ARG A 1 361 ? -7.640 6.620 11.262 1.00 91.56 361 ARG A C 1
ATOM 2995 O O . ARG A 1 361 ? -8.638 7.079 11.814 1.00 91.56 361 ARG A O 1
ATOM 3002 N N . ARG A 1 362 ? -7.278 6.970 10.026 1.00 91.00 362 ARG A N 1
ATOM 3003 C CA . ARG A 1 362 ? -8.035 7.928 9.209 1.00 91.00 362 ARG A CA 1
ATOM 3004 C C . ARG A 1 362 ? -9.415 7.397 8.841 1.00 91.00 362 ARG A C 1
ATOM 3006 O O . ARG A 1 362 ? -10.366 8.170 8.827 1.00 91.00 362 ARG A O 1
ATOM 3013 N N . TYR A 1 363 ? -9.541 6.097 8.606 1.00 93.06 363 TYR A N 1
ATOM 3014 C CA . TYR A 1 363 ? -10.811 5.442 8.328 1.00 93.06 363 TYR A CA 1
ATOM 3015 C C . TYR A 1 363 ? -11.779 5.540 9.516 1.00 93.06 363 TYR A C 1
ATOM 3017 O O . TYR A 1 363 ? -12.883 6.073 9.368 1.00 93.06 363 TYR A O 1
ATOM 3025 N N . PHE A 1 364 ? -11.356 5.118 10.713 1.00 93.56 364 PHE A N 1
ATOM 3026 C CA . PHE A 1 364 ? -12.195 5.220 11.911 1.00 93.56 364 PHE A CA 1
ATOM 3027 C C . PHE A 1 364 ? -12.461 6.681 12.285 1.00 93.56 364 PHE A C 1
ATOM 3029 O O . PHE A 1 364 ? -13.602 7.040 12.581 1.00 93.56 364 PHE A O 1
ATOM 3036 N N . ALA A 1 365 ? -11.455 7.555 12.185 1.00 91.06 365 ALA A N 1
ATOM 3037 C CA . ALA A 1 365 ? -11.639 8.976 12.451 1.00 91.06 365 ALA A CA 1
ATOM 3038 C C . ALA A 1 365 ? -12.650 9.595 11.473 1.00 91.06 365 ALA A C 1
ATOM 3040 O O . ALA A 1 365 ? -13.615 10.227 11.888 1.00 91.06 365 ALA A O 1
ATOM 3041 N N . GLY A 1 366 ? -12.512 9.319 10.175 1.00 90.44 366 GLY A N 1
ATOM 3042 C CA . GLY A 1 366 ? -13.414 9.792 9.126 1.00 90.44 366 GLY A CA 1
ATOM 3043 C C . GLY A 1 366 ? -14.866 9.334 9.290 1.00 90.44 366 GLY A C 1
ATOM 3044 O O . GLY A 1 366 ? -15.785 10.040 8.857 1.00 90.44 366 GLY A O 1
ATOM 3045 N N . LYS A 1 367 ? -15.095 8.165 9.905 1.00 90.19 367 LYS A N 1
ATOM 3046 C CA . LYS A 1 367 ? -16.441 7.631 10.164 1.00 90.19 367 LYS A CA 1
ATOM 3047 C C . LYS A 1 367 ? -17.058 8.125 11.471 1.00 90.19 367 LYS A C 1
ATOM 3049 O O . LYS A 1 367 ? -18.274 8.371 11.481 1.00 90.19 367 LYS A O 1
ATOM 3054 N N . PHE A 1 368 ? -16.258 8.249 12.533 1.00 91.06 368 PHE A N 1
ATOM 3055 C CA . PHE A 1 368 ? -16.761 8.402 13.901 1.00 91.06 368 PHE A CA 1
ATOM 3056 C C . PHE A 1 368 ? -16.352 9.689 14.610 1.00 91.06 368 PHE A C 1
ATOM 3058 O O . PHE A 1 368 ? -17.095 10.118 15.483 1.00 91.06 368 PHE A O 1
ATOM 3065 N N . THR A 1 369 ? -15.241 10.329 14.242 1.00 86.25 369 THR A N 1
ATOM 3066 C CA . THR A 1 369 ? -14.776 11.546 14.925 1.00 86.25 369 THR A CA 1
ATOM 3067 C C . THR A 1 369 ? -14.808 12.759 14.013 1.00 86.25 369 THR A C 1
ATOM 3069 O O . THR A 1 369 ? -15.513 13.710 14.302 1.00 86.25 369 THR A O 1
ATOM 3072 N N . ASP A 1 370 ? -14.099 12.767 12.891 1.00 83.25 370 ASP A N 1
ATOM 3073 C CA . ASP A 1 370 ? -14.015 13.927 12.016 1.00 83.25 370 ASP A CA 1
ATOM 3074 C C . ASP A 1 370 ? -13.931 13.537 10.541 1.00 83.25 370 ASP A C 1
ATOM 3076 O O . ASP A 1 370 ? -12.929 13.001 10.071 1.00 83.25 370 ASP A O 1
ATOM 3080 N N . SER A 1 371 ? -14.970 13.888 9.780 1.00 83.38 371 SER A N 1
ATOM 3081 C CA . SER A 1 371 ? -15.091 13.567 8.356 1.00 83.38 371 SER A CA 1
ATOM 3082 C C . SER A 1 371 ? -13.986 14.163 7.484 1.00 83.38 371 SER A C 1
ATOM 3084 O O . SER A 1 371 ? -13.799 13.695 6.362 1.00 83.38 371 SER A O 1
ATOM 3086 N N . SER A 1 372 ? -13.250 15.164 7.979 1.00 79.38 372 SER A N 1
ATOM 3087 C CA . SER A 1 372 ? -12.055 15.699 7.312 1.00 79.38 372 SER A CA 1
ATOM 3088 C C . SER A 1 372 ? -10.955 14.641 7.124 1.00 79.38 372 SER A C 1
ATOM 3090 O O . SER A 1 372 ? -10.151 14.753 6.204 1.00 79.38 372 SER A O 1
ATOM 3092 N N . HIS A 1 373 ? -10.954 13.583 7.944 1.00 81.31 373 HIS A N 1
ATOM 3093 C CA . HIS A 1 373 ? -9.975 12.497 7.894 1.00 81.31 373 HIS A CA 1
ATOM 3094 C C . HIS A 1 373 ? -10.328 11.408 6.875 1.00 81.31 373 HIS A C 1
ATOM 3096 O O . HIS A 1 373 ? -9.554 10.464 6.721 1.00 81.31 373 HIS A O 1
ATOM 3102 N N . LYS A 1 374 ? -11.472 11.506 6.178 1.00 80.31 374 LYS A N 1
ATOM 3103 C CA . LYS A 1 374 ? -11.857 10.522 5.158 1.00 80.31 374 LYS A CA 1
ATOM 3104 C C . LYS A 1 374 ? -10.774 10.423 4.088 1.00 80.31 374 LYS A C 1
ATOM 3106 O O . LYS A 1 374 ? -10.447 11.409 3.429 1.00 80.31 374 LYS A O 1
ATOM 3111 N N . ILE A 1 375 ? -10.258 9.213 3.905 1.00 80.06 375 ILE A N 1
ATOM 3112 C CA . ILE A 1 375 ? -9.325 8.914 2.825 1.00 80.06 375 ILE A CA 1
ATOM 3113 C C . ILE A 1 375 ? -10.104 8.995 1.519 1.00 80.06 375 ILE A C 1
ATOM 3115 O O . ILE A 1 375 ? -11.172 8.399 1.385 1.00 80.06 375 ILE A O 1
ATOM 3119 N N . LYS A 1 376 ? -9.580 9.764 0.571 1.00 75.31 376 LYS A N 1
ATOM 3120 C CA . LYS A 1 376 ? -10.112 9.839 -0.783 1.00 75.31 376 LYS A CA 1
ATOM 3121 C C . LYS A 1 376 ? -9.073 9.230 -1.702 1.00 75.31 376 LYS A C 1
ATOM 3123 O O . LYS A 1 376 ? -8.038 9.850 -1.938 1.00 75.31 376 LYS A O 1
ATOM 3128 N N . LEU A 1 377 ? -9.337 8.015 -2.177 1.00 76.56 377 LEU A N 1
ATOM 3129 C CA . LEU A 1 377 ? -8.616 7.520 -3.339 1.00 76.56 377 LEU A CA 1
ATOM 3130 C C . LEU A 1 377 ? -8.980 8.391 -4.550 1.00 76.56 377 LEU A C 1
ATOM 3132 O O . LEU A 1 377 ? -10.124 8.852 -4.643 1.00 76.56 377 LEU A O 1
ATOM 3136 N N . PRO A 1 378 ? -8.027 8.635 -5.459 1.00 70.06 378 PRO A N 1
ATOM 3137 C CA . PRO A 1 378 ? -8.311 9.339 -6.697 1.00 70.06 378 PRO A CA 1
ATOM 3138 C C . PRO A 1 378 ? -9.352 8.562 -7.506 1.00 70.06 378 PRO A C 1
ATOM 3140 O O . PRO A 1 378 ? -9.385 7.330 -7.492 1.00 70.06 378 PRO A O 1
ATOM 3143 N N . GLU A 1 379 ? -10.232 9.287 -8.193 1.00 71.38 379 GLU A N 1
ATOM 3144 C CA . GLU A 1 379 ? -11.173 8.656 -9.111 1.00 71.38 379 GLU A CA 1
ATOM 3145 C C . GLU A 1 379 ? -10.399 8.085 -10.299 1.00 71.38 379 GLU A C 1
ATOM 3147 O O . GLU A 1 379 ? -9.687 8.813 -10.998 1.00 71.38 379 GLU A O 1
ATOM 3152 N N . LEU A 1 380 ? -10.534 6.777 -10.514 1.00 68.94 380 LEU A N 1
ATOM 3153 C CA . LEU A 1 380 ? -10.070 6.153 -11.738 1.00 68.94 380 LEU A CA 1
ATOM 3154 C C . LEU A 1 380 ? -11.036 6.592 -12.837 1.00 68.94 380 LEU A C 1
ATOM 3156 O O . LEU A 1 380 ? -12.237 6.359 -12.745 1.00 68.94 380 LEU A O 1
ATOM 3160 N N . THR A 1 381 ? -10.525 7.276 -13.855 1.00 59.94 381 THR A N 1
ATOM 3161 C CA . THR A 1 381 ? -11.268 7.435 -15.108 1.00 59.94 381 THR A CA 1
ATOM 3162 C C . THR A 1 381 ? -11.335 6.074 -15.799 1.00 59.94 381 THR A C 1
ATOM 3164 O O . THR A 1 381 ? -10.360 5.329 -15.704 1.00 59.94 381 THR A O 1
ATOM 3167 N N . ASP A 1 382 ? -12.414 5.787 -16.531 1.00 55.69 382 ASP A N 1
ATOM 3168 C CA . ASP A 1 382 ? -12.764 4.482 -17.141 1.00 55.69 382 ASP A CA 1
ATOM 3169 C C . ASP A 1 382 ? -11.731 3.869 -18.133 1.00 55.69 382 ASP A C 1
ATOM 3171 O O . ASP A 1 382 ? -12.025 2.894 -18.815 1.00 55.69 382 ASP A O 1
ATOM 3175 N N . ASN A 1 383 ? -10.509 4.406 -18.225 1.00 57.38 383 ASN A N 1
ATOM 3176 C CA . ASN A 1 383 ? -9.522 4.125 -19.273 1.00 57.38 383 ASN A CA 1
ATOM 3177 C C . ASN A 1 383 ? -8.264 3.360 -18.811 1.00 57.38 383 ASN A C 1
ATOM 3179 O O . ASN A 1 383 ? -7.394 3.110 -19.649 1.00 57.38 383 ASN A O 1
ATOM 3183 N N . SER A 1 384 ? -8.104 3.025 -17.522 1.00 72.00 384 SER A N 1
ATOM 3184 C CA . SER A 1 384 ? -6.951 2.205 -17.104 1.00 72.00 384 SER A CA 1
ATOM 3185 C C . SER A 1 384 ? -7.227 0.727 -17.340 1.00 72.00 384 SER A C 1
ATOM 3187 O O . SER A 1 384 ? -8.208 0.183 -16.839 1.00 72.00 384 SER A O 1
ATOM 3189 N N . LEU A 1 385 ? -6.338 0.082 -18.092 1.00 73.12 385 LEU A N 1
ATOM 3190 C CA . LEU A 1 385 ? -6.369 -1.361 -18.346 1.00 73.12 385 LEU A CA 1
ATOM 3191 C C . LEU A 1 385 ? -5.367 -2.115 -17.458 1.00 73.12 385 LEU A C 1
ATOM 3193 O O . LEU A 1 385 ? -5.288 -3.341 -17.536 1.00 73.12 385 LEU A O 1
ATOM 3197 N N . ILE A 1 386 ? -4.591 -1.386 -16.644 1.00 77.69 386 ILE A N 1
ATOM 3198 C CA . ILE A 1 386 ? -3.589 -1.932 -15.720 1.00 77.69 386 ILE A CA 1
ATOM 3199 C C . ILE A 1 386 ? -3.997 -1.725 -14.251 1.00 77.69 386 ILE A C 1
ATOM 3201 O O . ILE A 1 386 ? -3.887 -2.653 -13.450 1.00 77.69 386 ILE A O 1
ATOM 3205 N N . ILE A 1 387 ? -4.462 -0.529 -13.870 1.00 79.75 387 ILE A N 1
ATOM 3206 C CA . ILE A 1 387 ? -4.809 -0.186 -12.484 1.00 79.75 387 ILE A CA 1
ATOM 3207 C C . ILE A 1 387 ? -6.318 -0.271 -12.268 1.00 79.75 387 ILE A C 1
ATOM 3209 O O . ILE A 1 387 ? -7.094 0.480 -12.854 1.00 79.75 387 ILE A O 1
ATOM 3213 N N . ASN A 1 388 ? -6.725 -1.093 -11.304 1.00 83.56 388 ASN A N 1
ATOM 3214 C CA . ASN A 1 388 ? -8.042 -1.005 -10.680 1.00 83.56 388 ASN A CA 1
ATOM 3215 C C . ASN A 1 388 ? -7.937 -0.407 -9.262 1.00 83.56 388 ASN A C 1
ATOM 3217 O O . ASN A 1 388 ? -6.845 -0.177 -8.733 1.00 83.56 388 ASN A O 1
ATOM 3221 N N . TYR A 1 389 ? -9.078 -0.168 -8.608 1.00 82.81 389 TYR A N 1
ATOM 3222 C CA . TYR A 1 389 ? -9.096 0.430 -7.269 1.00 82.81 389 TYR A CA 1
ATOM 3223 C C . TYR A 1 389 ? -8.383 -0.412 -6.198 1.00 82.81 389 TYR A C 1
ATOM 3225 O O . TYR A 1 389 ? -7.899 0.156 -5.220 1.00 82.81 389 TYR A O 1
ATOM 3233 N N . GLN A 1 390 ? -8.286 -1.736 -6.366 1.00 85.75 390 GLN A N 1
ATOM 3234 C CA . GLN A 1 390 ? -7.569 -2.598 -5.423 1.00 85.75 390 GLN A CA 1
ATOM 3235 C C . GLN A 1 390 ? -6.058 -2.367 -5.509 1.00 85.75 390 GLN A C 1
ATOM 3237 O O . GLN A 1 390 ? -5.411 -2.153 -4.487 1.00 85.75 390 GLN A O 1
ATOM 3242 N N . ILE A 1 391 ? -5.508 -2.353 -6.728 1.00 85.50 391 ILE A N 1
ATOM 3243 C CA . ILE A 1 391 ? -4.088 -2.073 -6.981 1.00 85.50 391 ILE A CA 1
ATOM 3244 C C . ILE A 1 391 ? -3.738 -0.644 -6.558 1.00 85.50 391 ILE A C 1
ATOM 3246 O O . ILE A 1 391 ? -2.715 -0.417 -5.918 1.00 85.50 391 ILE A O 1
ATOM 3250 N N . LEU A 1 392 ? -4.621 0.320 -6.830 1.00 83.62 392 LEU A N 1
ATOM 3251 C CA . LEU A 1 392 ? -4.473 1.690 -6.339 1.00 83.62 392 LEU A CA 1
ATOM 3252 C C . LEU A 1 392 ? -4.446 1.750 -4.802 1.00 83.62 392 LEU A C 1
ATOM 3254 O O . LEU A 1 392 ? -3.628 2.465 -4.224 1.00 83.62 392 LEU A O 1
ATOM 3258 N N . GLY A 1 393 ? -5.319 0.990 -4.136 1.00 85.25 393 GLY A N 1
ATOM 3259 C CA . GLY A 1 393 ? -5.328 0.874 -2.681 1.00 85.25 393 GLY A CA 1
ATOM 3260 C C . GLY A 1 393 ? -4.040 0.259 -2.129 1.00 85.25 393 GLY A C 1
ATOM 3261 O O . GLY A 1 393 ? -3.503 0.755 -1.139 1.00 85.25 393 GLY A O 1
ATOM 3262 N N . LEU A 1 394 ? -3.502 -0.762 -2.801 1.00 86.62 394 LEU A N 1
ATOM 3263 C CA . LEU A 1 394 ? -2.215 -1.369 -2.460 1.00 86.62 394 LEU A CA 1
ATOM 3264 C C . LEU A 1 394 ? -1.064 -0.361 -2.596 1.00 86.62 394 LEU A C 1
ATOM 3266 O O . LEU A 1 394 ? -0.301 -0.177 -1.651 1.00 86.62 394 LEU A O 1
ATOM 3270 N N . PHE A 1 395 ? -0.998 0.383 -3.706 1.00 83.19 395 PHE A N 1
ATOM 3271 C CA . PHE A 1 395 ? -0.007 1.450 -3.868 1.00 83.19 395 PHE A CA 1
ATOM 3272 C C . PHE A 1 395 ? -0.107 2.507 -2.774 1.00 83.19 395 PHE A C 1
ATOM 3274 O O . PHE A 1 395 ? 0.916 2.916 -2.218 1.00 83.19 395 PHE A O 1
ATOM 3281 N N . TYR A 1 396 ? -1.328 2.930 -2.437 1.00 84.50 396 TYR A N 1
ATOM 3282 C CA . TYR A 1 396 ? -1.551 3.883 -1.359 1.00 84.50 396 TYR A CA 1
ATOM 3283 C C . TYR A 1 396 ? -0.968 3.360 -0.042 1.00 84.50 396 TYR A C 1
ATOM 3285 O O . TYR A 1 396 ? -0.230 4.084 0.621 1.00 84.50 396 TYR A O 1
ATOM 3293 N N . LEU A 1 397 ? -1.255 2.103 0.316 1.00 86.19 397 LEU A N 1
ATOM 3294 C CA . LEU A 1 397 ? -0.761 1.463 1.538 1.00 86.19 397 LEU A CA 1
ATOM 3295 C C . LEU A 1 397 ? 0.771 1.378 1.595 1.00 86.19 397 LEU A C 1
ATOM 3297 O O . LEU A 1 397 ? 1.345 1.521 2.680 1.00 86.19 397 LEU A O 1
ATOM 3301 N N . SER A 1 398 ? 1.414 1.174 0.446 1.00 81.50 398 SER A N 1
ATOM 3302 C CA . SER A 1 398 ? 2.861 0.985 0.358 1.00 81.50 398 SER A CA 1
ATOM 3303 C C . SER A 1 398 ? 3.665 2.281 0.230 1.00 81.50 398 SER A C 1
ATOM 3305 O O . SER A 1 398 ? 4.782 2.354 0.730 1.00 81.50 398 SER A O 1
ATOM 3307 N N . THR A 1 399 ? 3.134 3.315 -0.433 1.00 69.50 399 THR A N 1
ATOM 3308 C CA . THR A 1 399 ? 3.973 4.425 -0.937 1.00 69.50 399 THR A CA 1
ATOM 3309 C C . THR A 1 399 ? 3.442 5.843 -0.675 1.00 69.50 399 THR A C 1
ATOM 3311 O O . THR A 1 399 ? 4.125 6.816 -0.994 1.00 69.50 399 THR A O 1
ATOM 3314 N N . SER A 1 400 ? 2.270 6.006 -0.047 1.00 61.94 400 SER A N 1
ATOM 3315 C CA . SER A 1 400 ? 1.609 7.317 0.188 1.00 61.94 400 SER A CA 1
ATOM 3316 C C . SER A 1 400 ? 1.297 8.097 -1.091 1.00 61.94 400 SER A C 1
ATOM 3318 O O . SER A 1 400 ? 1.197 9.328 -1.067 1.00 61.94 400 SER A O 1
ATOM 3320 N N . LEU A 1 401 ? 1.179 7.397 -2.216 1.00 62.81 401 LEU A N 1
ATOM 3321 C CA . LEU A 1 401 ? 0.999 8.004 -3.524 1.00 62.81 401 LEU A CA 1
ATOM 3322 C C . LEU A 1 401 ? -0.487 8.155 -3.847 1.00 62.81 401 LEU A C 1
ATOM 3324 O O . LEU A 1 401 ? -1.266 7.209 -3.731 1.00 62.81 401 LEU A O 1
ATOM 3328 N N . VAL A 1 402 ? -0.873 9.351 -4.289 1.00 56.47 402 VAL A N 1
ATOM 3329 C CA . VAL A 1 402 ? -2.172 9.609 -4.915 1.00 56.47 402 VAL A CA 1
ATOM 3330 C C . VAL A 1 402 ? -1.940 9.686 -6.416 1.00 56.47 402 VAL A C 1
ATOM 3332 O O . VAL A 1 402 ? -1.322 10.631 -6.903 1.00 56.47 402 VAL A O 1
ATOM 3335 N N . LEU A 1 403 ? -2.400 8.675 -7.152 1.00 57.41 403 LEU A N 1
ATOM 3336 C CA . LEU A 1 403 ? -2.273 8.640 -8.608 1.00 57.41 403 LEU A CA 1
ATOM 3337 C C . LEU A 1 403 ? -3.290 9.583 -9.260 1.00 57.41 403 LEU A C 1
ATOM 3339 O O . LEU A 1 403 ? -4.490 9.497 -9.029 1.00 57.41 403 LEU A O 1
ATOM 3343 N N . LEU A 1 404 ? -2.814 10.486 -10.099 1.00 55.34 404 LEU A N 1
ATOM 3344 C CA . LEU A 1 404 ? -3.617 11.366 -10.933 1.00 55.34 404 LEU A CA 1
ATOM 3345 C C . LEU A 1 404 ? -3.768 10.777 -12.334 1.00 55.34 404 LEU A C 1
ATOM 3347 O O . LEU A 1 404 ? -2.857 10.119 -12.831 1.00 55.34 404 LEU A O 1
ATOM 3351 N N . LYS A 1 405 ? -4.915 11.088 -12.950 1.00 54.78 405 LYS A N 1
ATOM 3352 C CA . LYS A 1 405 ? -5.436 10.583 -14.232 1.00 54.78 405 LYS A CA 1
ATOM 3353 C C . LYS A 1 405 ? -4.370 10.081 -15.227 1.00 54.78 405 LYS A C 1
ATOM 3355 O O . LYS A 1 405 ? -3.430 10.827 -15.523 1.00 54.78 405 LYS A O 1
ATOM 3360 N N . PRO A 1 406 ? -4.576 8.897 -15.835 1.00 50.91 406 PRO A N 1
ATOM 3361 C CA . PRO A 1 406 ? -3.728 8.443 -16.923 1.00 50.91 406 PRO A CA 1
ATOM 3362 C C . PRO A 1 406 ? -3.958 9.348 -18.138 1.00 50.91 406 PRO A C 1
ATOM 3364 O O . PRO A 1 406 ? -5.090 9.751 -18.424 1.00 50.91 406 PRO A O 1
ATOM 3367 N N . LYS A 1 407 ? -2.899 9.675 -18.881 1.00 57.00 407 LYS A N 1
ATOM 3368 C CA . LYS A 1 407 ? -3.073 10.227 -20.234 1.00 57.00 407 LYS A CA 1
ATOM 3369 C C . LYS A 1 407 ? -3.446 9.071 -21.169 1.00 57.00 407 LYS A C 1
ATOM 3371 O O . LYS A 1 407 ? -2.846 8.005 -21.071 1.00 57.00 407 LYS A O 1
ATOM 3376 N N . ASN A 1 408 ? -4.457 9.271 -22.022 1.00 50.62 408 ASN A N 1
ATOM 3377 C CA . ASN A 1 408 ? -4.998 8.239 -22.917 1.00 50.62 408 ASN A CA 1
ATOM 3378 C C . ASN A 1 408 ? -3.878 7.476 -23.645 1.00 50.62 408 ASN A C 1
ATOM 3380 O O . ASN A 1 408 ? -3.015 8.096 -24.269 1.00 50.62 408 ASN A O 1
ATOM 3384 N N . GLY A 1 409 ? -3.920 6.143 -23.568 1.00 48.53 409 GLY A N 1
ATOM 3385 C CA . GLY A 1 409 ? -3.043 5.274 -24.349 1.00 48.53 409 GLY A CA 1
ATOM 3386 C C . GLY A 1 409 ? -3.388 5.363 -25.834 1.00 48.53 409 GLY A C 1
ATOM 3387 O O . GLY A 1 409 ? -4.564 5.402 -26.192 1.00 48.53 409 GLY A O 1
ATOM 3388 N N . GLN A 1 410 ? -2.367 5.423 -26.684 1.00 55.03 410 GLN A N 1
ATOM 3389 C CA . GLN A 1 410 ? -2.505 5.239 -28.128 1.00 55.03 410 GLN A CA 1
ATOM 3390 C C . GLN A 1 410 ? -2.365 3.751 -28.473 1.00 55.03 410 GLN A C 1
ATOM 3392 O O . GLN A 1 410 ? -1.705 3.011 -27.744 1.00 55.03 410 GLN A O 1
ATOM 3397 N N . ASP A 1 411 ? -2.961 3.326 -29.589 1.00 59.81 411 ASP A N 1
ATOM 3398 C CA . ASP A 1 411 ? -2.877 1.939 -30.077 1.00 59.81 411 ASP A CA 1
ATOM 3399 C C . ASP A 1 411 ? -1.483 1.575 -30.620 1.00 59.81 411 ASP A C 1
ATOM 3401 O O . ASP A 1 411 ? -1.158 0.398 -30.762 1.00 59.81 411 ASP A O 1
ATOM 3405 N N . GLN A 1 412 ? -0.640 2.573 -30.910 1.00 71.25 412 GLN A N 1
ATOM 3406 C CA . GLN A 1 412 ? 0.749 2.394 -31.335 1.00 71.25 412 GLN A CA 1
ATOM 3407 C C . GLN A 1 412 ? 1.694 3.153 -30.402 1.00 71.25 412 GLN A C 1
ATOM 3409 O O . GLN A 1 412 ? 1.435 4.299 -30.035 1.00 71.25 412 GLN A O 1
ATOM 3414 N N . PHE A 1 413 ? 2.790 2.499 -30.012 1.00 82.31 413 PHE A N 1
ATOM 3415 C CA . PHE A 1 413 ? 3.822 3.098 -29.174 1.00 82.31 413 PHE A CA 1
ATOM 3416 C C . PHE A 1 413 ? 4.689 4.073 -29.980 1.00 82.31 413 PHE A C 1
ATOM 3418 O O . PHE A 1 413 ? 5.239 3.709 -31.016 1.00 82.31 413 PHE A O 1
ATOM 3425 N N . ASP A 1 414 ? 4.850 5.288 -29.456 1.00 86.25 414 ASP A N 1
ATOM 3426 C CA . ASP A 1 414 ? 5.784 6.300 -29.949 1.00 86.25 414 ASP A CA 1
ATOM 3427 C C . ASP A 1 414 ? 6.519 6.921 -28.750 1.00 86.25 414 ASP A C 1
ATOM 3429 O O . ASP A 1 414 ? 5.919 7.587 -27.891 1.00 86.25 414 ASP A O 1
ATOM 3433 N N . LEU A 1 415 ? 7.838 6.712 -28.685 1.00 87.56 415 LEU A N 1
ATOM 3434 C CA . LEU A 1 415 ? 8.653 7.230 -27.591 1.00 87.56 415 LEU A CA 1
ATOM 3435 C C . LEU A 1 415 ? 8.716 8.763 -27.571 1.00 87.56 415 LEU A C 1
ATOM 3437 O O . LEU A 1 415 ? 8.839 9.335 -26.490 1.00 87.56 415 LEU A O 1
ATOM 3441 N N . ASN A 1 416 ? 8.621 9.459 -28.705 1.00 87.06 416 ASN A N 1
ATOM 3442 C CA . ASN A 1 416 ? 8.617 10.922 -28.724 1.00 87.06 416 ASN A CA 1
ATOM 3443 C C . ASN A 1 416 ? 7.334 11.462 -28.078 1.00 87.06 416 ASN A C 1
ATOM 3445 O O . ASN A 1 416 ? 7.384 12.418 -27.299 1.00 87.06 416 ASN A O 1
ATOM 3449 N N . ILE A 1 417 ? 6.188 10.817 -28.312 1.00 86.69 417 ILE A N 1
ATOM 3450 C CA . ILE A 1 417 ? 4.929 11.165 -27.636 1.00 86.69 417 ILE A CA 1
ATOM 3451 C C . ILE A 1 417 ? 5.042 10.899 -26.131 1.00 86.69 417 ILE A C 1
ATOM 3453 O O . ILE A 1 417 ? 4.748 11.797 -25.335 1.00 86.69 417 ILE A O 1
ATOM 3457 N N . LEU A 1 418 ? 5.538 9.722 -25.733 1.00 88.06 418 LEU A N 1
ATOM 3458 C CA . LEU A 1 418 ? 5.797 9.399 -24.324 1.00 88.06 418 LEU A CA 1
ATOM 3459 C C . LEU A 1 418 ? 6.753 10.420 -23.677 1.00 88.06 418 LEU A C 1
ATOM 3461 O O . LEU A 1 418 ? 6.477 10.937 -22.597 1.00 88.06 418 LEU A O 1
ATOM 3465 N N . SER A 1 419 ? 7.839 10.778 -24.362 1.00 89.44 419 SER A N 1
ATOM 3466 C CA . SER A 1 419 ? 8.830 11.752 -23.892 1.00 89.44 419 SER A CA 1
ATOM 3467 C C . SER A 1 419 ? 8.202 13.117 -23.643 1.00 89.44 419 SER A C 1
ATOM 3469 O O . SER A 1 419 ? 8.380 13.681 -22.567 1.00 89.44 419 SER A O 1
ATOM 3471 N N . ASN A 1 420 ? 7.404 13.631 -24.584 1.00 88.00 420 ASN A N 1
ATOM 3472 C CA . ASN A 1 420 ? 6.678 14.888 -24.398 1.00 88.00 420 ASN A CA 1
ATOM 3473 C C . ASN A 1 420 ? 5.754 14.835 -23.176 1.00 88.00 420 ASN A C 1
ATOM 3475 O O . ASN A 1 420 ? 5.688 15.788 -22.396 1.00 88.00 420 ASN A O 1
ATOM 3479 N N . GLN A 1 421 ? 5.045 13.717 -22.984 1.00 86.75 421 GLN A N 1
ATOM 3480 C CA . GLN A 1 421 ? 4.174 13.541 -21.827 1.00 86.75 421 GLN A CA 1
ATOM 3481 C C . GLN A 1 421 ? 4.966 13.600 -20.518 1.00 86.75 421 GLN A C 1
ATOM 3483 O O . GLN A 1 421 ? 4.565 14.355 -19.629 1.00 86.75 421 GLN A O 1
ATOM 3488 N N . LEU A 1 422 ? 6.093 12.892 -20.430 1.00 90.06 422 LEU A N 1
ATOM 3489 C CA . LEU A 1 422 ? 6.957 12.861 -19.248 1.00 90.06 422 LEU A CA 1
ATOM 3490 C C . LEU A 1 422 ? 7.617 14.217 -18.969 1.00 90.06 422 LEU A C 1
ATOM 3492 O O . LEU A 1 422 ? 7.581 14.702 -17.842 1.00 90.06 422 LEU A O 1
ATOM 3496 N N . LEU A 1 423 ? 8.160 14.879 -19.993 1.00 90.06 423 LEU A N 1
ATOM 3497 C CA . LEU A 1 423 ? 8.823 16.183 -19.861 1.00 90.06 423 LEU A CA 1
ATOM 3498 C C . LEU A 1 423 ? 7.849 17.313 -19.502 1.00 90.06 423 LEU A C 1
ATOM 3500 O O . LEU A 1 423 ? 8.236 18.273 -18.831 1.00 90.06 423 LEU A O 1
ATOM 3504 N N . SER A 1 424 ? 6.585 17.200 -19.927 1.00 86.81 424 SER A N 1
ATOM 3505 C CA . SER A 1 424 ? 5.526 18.152 -19.564 1.00 86.81 424 SER A CA 1
ATOM 3506 C C . SER A 1 424 ? 5.091 18.046 -18.097 1.00 86.81 424 SER A C 1
ATOM 3508 O O . SER A 1 424 ? 4.474 18.974 -17.572 1.00 86.81 424 SER A O 1
ATOM 351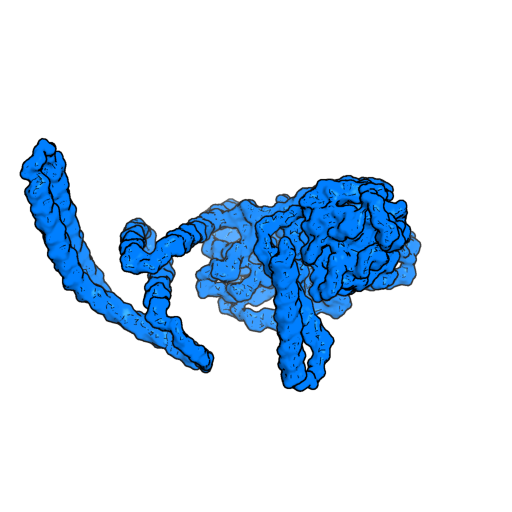0 N N . GLN A 1 425 ? 5.394 16.932 -17.421 1.00 83.50 425 GLN A N 1
ATOM 3511 C CA . GLN A 1 425 ? 5.012 16.713 -16.031 1.00 83.50 425 GLN A CA 1
ATOM 3512 C C . GLN A 1 425 ? 6.022 17.367 -15.081 1.00 83.50 425 GLN A C 1
ATOM 3514 O O . GLN A 1 425 ? 7.214 17.072 -15.081 1.00 83.50 425 GLN A O 1
ATOM 3519 N N . ASN A 1 426 ? 5.515 18.260 -14.227 1.00 82.31 426 ASN A N 1
ATOM 3520 C CA . ASN A 1 426 ? 6.275 18.851 -13.120 1.00 82.31 426 ASN A CA 1
ATOM 3521 C C . ASN A 1 426 ? 6.049 18.107 -11.788 1.00 82.31 426 ASN A C 1
ATOM 3523 O O . ASN A 1 426 ? 6.534 18.550 -10.751 1.00 82.31 426 ASN A O 1
ATOM 3527 N N . SER A 1 427 ? 5.297 17.005 -11.811 1.00 83.06 427 SER A N 1
ATOM 3528 C CA . SER A 1 427 ? 5.005 16.156 -10.656 1.00 83.06 427 SER A CA 1
ATOM 3529 C C . SER A 1 427 ? 5.837 14.870 -10.705 1.00 83.06 427 SER A C 1
ATOM 3531 O O . SER A 1 427 ? 6.271 14.478 -11.790 1.00 83.06 427 SER A O 1
ATOM 3533 N N . PRO A 1 428 ? 5.980 14.158 -9.576 1.00 87.88 428 PRO A N 1
ATOM 3534 C CA . PRO A 1 428 ? 6.325 12.741 -9.586 1.00 87.88 428 PRO A CA 1
ATOM 3535 C C . PRO A 1 428 ? 5.427 11.953 -10.548 1.00 87.88 428 PRO A C 1
ATOM 3537 O O . PRO A 1 428 ? 4.292 12.357 -10.837 1.00 87.88 428 PRO A O 1
ATOM 3540 N N . THR A 1 429 ? 5.938 10.833 -11.049 1.00 89.50 429 THR A N 1
ATOM 3541 C CA . THR A 1 429 ? 5.269 10.028 -12.073 1.00 89.50 429 THR A CA 1
ATOM 3542 C C . THR A 1 429 ? 5.380 8.541 -11.768 1.00 89.50 429 THR A C 1
ATOM 3544 O O . THR A 1 429 ? 6.448 8.072 -11.374 1.00 89.50 429 THR A O 1
ATOM 3547 N N . LEU A 1 430 ? 4.316 7.791 -12.030 1.00 89.88 430 LEU A N 1
ATOM 3548 C CA . LEU A 1 430 ? 4.315 6.334 -12.033 1.00 89.88 430 LEU A CA 1
ATOM 3549 C C . LEU A 1 430 ? 4.249 5.844 -13.483 1.00 89.88 430 LEU A C 1
ATOM 3551 O O . LEU A 1 430 ? 3.309 6.174 -14.206 1.00 89.88 430 LEU A O 1
ATOM 3555 N N . LEU A 1 431 ? 5.246 5.069 -13.893 1.00 92.31 431 LEU A N 1
ATOM 3556 C CA . LEU A 1 431 ? 5.250 4.324 -15.145 1.00 92.31 431 LEU A CA 1
ATOM 3557 C C . LEU A 1 431 ? 4.813 2.893 -14.877 1.00 92.31 431 LEU A C 1
ATOM 3559 O O . LEU A 1 431 ? 5.348 2.248 -13.976 1.00 92.31 431 LEU A O 1
ATOM 3563 N N . LEU A 1 432 ? 3.879 2.399 -15.679 1.00 91.75 432 LEU A N 1
ATOM 3564 C CA . LEU A 1 432 ? 3.399 1.028 -15.627 1.00 91.75 432 LEU A CA 1
ATOM 3565 C C . LEU A 1 432 ? 3.565 0.358 -16.975 1.00 91.75 432 LEU A C 1
ATOM 3567 O O . LEU A 1 432 ? 3.229 0.937 -18.005 1.00 91.75 432 LEU A O 1
ATOM 3571 N N . PHE A 1 433 ? 4.034 -0.879 -16.934 1.00 93.06 433 PHE A N 1
ATOM 3572 C CA . PHE A 1 433 ? 4.259 -1.722 -18.092 1.00 93.06 433 PHE A CA 1
ATOM 3573 C C . PHE A 1 433 ? 3.446 -3.003 -17.932 1.00 93.06 433 PHE A C 1
ATOM 3575 O O . PHE A 1 433 ? 3.474 -3.637 -16.871 1.00 93.06 433 PHE A O 1
ATOM 3582 N N . ARG A 1 434 ? 2.742 -3.390 -18.997 1.00 92.25 434 ARG A N 1
ATOM 3583 C CA . ARG A 1 434 ? 2.157 -4.724 -19.127 1.00 92.25 434 ARG A CA 1
ATOM 3584 C C . ARG A 1 434 ? 2.987 -5.526 -20.114 1.00 92.25 434 ARG A C 1
ATOM 3586 O O . ARG A 1 434 ? 3.177 -5.113 -21.256 1.00 92.25 434 ARG A O 1
ATOM 3593 N N . HIS A 1 435 ? 3.492 -6.653 -19.638 1.00 93.44 435 HIS A N 1
ATOM 3594 C CA . HIS A 1 435 ? 4.180 -7.641 -20.447 1.00 93.44 435 HIS A CA 1
ATOM 3595 C C . HIS A 1 435 ? 3.266 -8.849 -20.664 1.00 93.44 435 HIS A C 1
ATOM 3597 O O . HIS A 1 435 ? 2.576 -9.275 -19.737 1.00 93.44 435 HIS A O 1
ATOM 3603 N N . VAL A 1 436 ? 3.262 -9.378 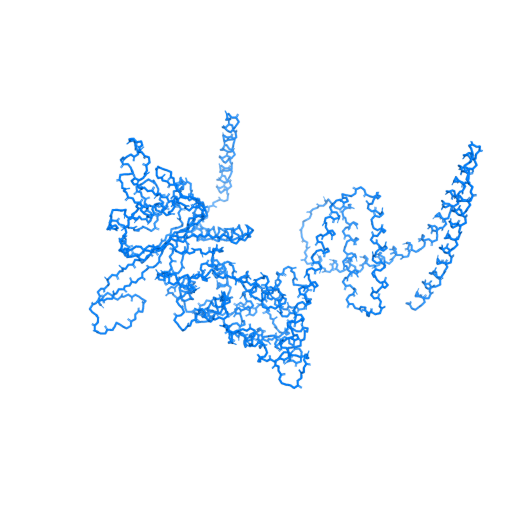-21.886 1.00 91.94 436 VAL A N 1
ATOM 3604 C CA . VAL A 1 436 ? 2.509 -10.577 -22.263 1.00 91.94 436 VAL A CA 1
ATOM 3605 C C . VAL A 1 436 ? 3.477 -11.692 -22.620 1.00 91.94 436 VAL A C 1
ATOM 3607 O O . VAL A 1 436 ? 4.207 -11.581 -23.609 1.00 91.94 436 VAL A O 1
ATOM 3610 N N . GLU A 1 437 ? 3.431 -12.771 -21.850 1.00 89.19 437 GLU A N 1
ATOM 3611 C CA . GLU A 1 437 ? 4.140 -14.008 -22.153 1.00 89.19 437 GLU A CA 1
ATOM 3612 C C . GLU A 1 437 ? 3.161 -15.008 -22.768 1.00 89.19 437 GLU A C 1
ATOM 3614 O O . GLU A 1 437 ? 2.104 -15.299 -22.202 1.00 89.19 437 GLU A O 1
ATOM 3619 N N . ARG A 1 438 ? 3.492 -15.520 -23.956 1.00 83.94 438 ARG A N 1
ATOM 3620 C CA . ARG A 1 438 ? 2.698 -16.551 -24.631 1.00 83.94 438 ARG A CA 1
ATOM 3621 C C . ARG A 1 438 ? 3.289 -17.904 -24.309 1.00 83.94 438 ARG A C 1
ATOM 3623 O O . ARG A 1 438 ? 4.347 -18.245 -24.830 1.00 83.94 438 ARG A O 1
ATOM 3630 N N . LEU A 1 439 ? 2.585 -18.662 -23.482 1.00 75.44 439 LEU A N 1
ATOM 3631 C CA . LEU A 1 439 ? 3.043 -19.966 -23.033 1.00 75.44 439 LEU A CA 1
ATOM 3632 C C . LEU A 1 439 ? 2.315 -21.063 -23.794 1.00 75.44 439 LEU A C 1
ATOM 3634 O O . LEU A 1 439 ? 1.099 -21.012 -24.011 1.00 75.44 439 LEU A O 1
ATOM 3638 N N . ASN A 1 440 ? 3.076 -22.078 -24.188 1.00 69.25 440 ASN A N 1
ATOM 3639 C CA . ASN A 1 440 ? 2.510 -23.267 -24.805 1.00 69.25 440 ASN A CA 1
ATOM 3640 C C . ASN A 1 440 ? 1.847 -24.135 -23.728 1.00 69.25 440 ASN A C 1
ATOM 3642 O O . ASN A 1 440 ? 2.362 -24.255 -22.618 1.00 69.25 440 ASN A O 1
ATOM 3646 N N . LYS A 1 441 ? 0.745 -24.813 -24.073 1.00 60.09 441 LYS A N 1
ATOM 3647 C CA . LYS A 1 441 ? -0.074 -25.660 -23.174 1.00 60.09 441 LYS A CA 1
ATOM 3648 C C . LYS A 1 441 ? 0.705 -26.646 -22.280 1.00 60.09 441 LYS A C 1
ATOM 3650 O O . LYS A 1 441 ? 0.206 -27.062 -21.236 1.00 60.09 441 LYS A O 1
ATOM 3655 N N . TYR A 1 442 ? 1.911 -27.043 -22.688 1.00 57.44 442 TYR A N 1
ATOM 3656 C CA . TYR A 1 442 ? 2.746 -28.036 -22.003 1.00 57.44 442 TYR A CA 1
ATOM 3657 C C . TYR A 1 442 ? 3.799 -27.443 -21.051 1.00 57.44 442 TYR A C 1
ATOM 3659 O O . TYR A 1 442 ? 4.428 -28.195 -20.304 1.00 57.44 442 TYR A O 1
ATOM 3667 N N . GLU A 1 443 ? 3.979 -26.121 -21.026 1.00 59.59 443 GLU A N 1
ATOM 3668 C CA . GLU A 1 443 ? 4.845 -25.448 -20.057 1.00 59.59 443 GLU A CA 1
ATOM 3669 C C . GLU A 1 443 ? 4.068 -25.248 -18.752 1.00 59.59 443 GLU A C 1
ATOM 3671 O O . GLU A 1 443 ? 3.318 -24.292 -18.567 1.00 59.59 443 GLU A O 1
ATOM 3676 N N . LYS A 1 444 ? 4.198 -26.213 -17.833 1.00 51.41 444 LYS A N 1
ATOM 3677 C CA . LYS A 1 444 ? 3.595 -26.120 -16.497 1.00 51.41 444 LYS A CA 1
ATOM 3678 C C . LYS A 1 444 ? 4.177 -24.924 -15.743 1.00 51.41 444 LYS A C 1
ATOM 3680 O O . LYS A 1 444 ? 5.315 -24.977 -15.280 1.00 51.41 444 LYS A O 1
ATOM 3685 N N . LEU A 1 445 ? 3.368 -23.890 -15.548 1.00 53.25 445 LEU A N 1
ATOM 3686 C CA . LEU A 1 445 ? 3.660 -22.833 -14.588 1.00 53.25 445 LEU A CA 1
ATOM 3687 C C . LEU A 1 445 ? 3.360 -23.276 -13.146 1.00 53.25 445 LEU A C 1
ATOM 3689 O O . LEU A 1 445 ? 2.436 -24.060 -12.918 1.00 53.25 445 LEU A O 1
ATOM 3693 N N . PRO A 1 446 ? 4.077 -22.722 -12.154 1.00 49.38 446 PRO A N 1
ATOM 3694 C CA . PRO A 1 446 ? 3.851 -23.009 -10.737 1.00 49.38 446 PRO A CA 1
ATOM 3695 C C . PRO A 1 446 ? 2.578 -22.376 -10.136 1.00 49.38 446 PRO A C 1
ATOM 3697 O O . PRO A 1 446 ? 2.187 -22.765 -9.040 1.00 49.38 446 PRO A O 1
ATOM 3700 N N . TYR A 1 447 ? 1.896 -21.449 -10.825 1.00 46.91 447 TYR A N 1
ATOM 3701 C CA . TYR A 1 447 ? 0.773 -20.685 -10.259 1.00 46.91 447 TYR A CA 1
ATOM 3702 C C . TYR A 1 447 ? -0.456 -20.656 -11.189 1.00 46.91 447 TYR A C 1
ATOM 3704 O O . TYR A 1 447 ? -0.499 -19.810 -12.067 1.00 46.91 447 TYR A O 1
ATOM 3712 N N . GLN A 1 448 ? -1.416 -21.574 -10.948 1.00 46.50 448 GLN A N 1
ATOM 3713 C CA . GLN A 1 448 ? -2.844 -21.649 -11.380 1.00 46.50 448 GLN A CA 1
ATOM 3714 C C . GLN A 1 448 ? -3.164 -21.344 -12.869 1.00 46.50 448 GLN A C 1
ATOM 3716 O O . GLN A 1 448 ? -2.793 -20.321 -13.414 1.00 46.50 448 GLN A O 1
ATOM 3721 N N . HIS A 1 449 ? -3.856 -22.185 -13.637 1.00 44.16 449 HIS A N 1
ATOM 3722 C CA . HIS A 1 449 ? -5.242 -22.670 -13.544 1.00 44.16 449 HIS A CA 1
ATOM 3723 C C . HIS A 1 449 ? -5.334 -24.021 -14.285 1.00 44.16 449 HIS A C 1
ATOM 3725 O O . HIS A 1 449 ? -4.453 -24.327 -15.085 1.00 44.16 449 HIS A O 1
ATOM 3731 N N . THR A 1 450 ? -6.377 -24.835 -14.060 1.00 45.56 450 THR A N 1
ATOM 3732 C CA . THR A 1 450 ? -6.674 -25.973 -14.953 1.00 45.56 450 THR A CA 1
ATOM 3733 C C . THR A 1 450 ? -6.780 -25.430 -16.378 1.00 45.56 450 THR A C 1
ATOM 3735 O O . THR A 1 450 ? -7.680 -24.619 -16.611 1.00 45.56 450 THR A O 1
ATOM 3738 N N . PRO A 1 451 ? -5.857 -25.775 -17.294 1.00 48.69 451 PRO A N 1
ATOM 3739 C CA . PRO A 1 451 ? -5.919 -25.266 -18.654 1.00 48.69 451 PRO A CA 1
ATOM 3740 C C . PRO A 1 451 ? -7.278 -25.651 -19.230 1.00 48.69 451 PRO A C 1
ATOM 3742 O O . PRO A 1 451 ? -7.680 -26.809 -19.116 1.00 48.69 451 PRO A O 1
ATOM 3745 N N . ASP A 1 452 ? -7.996 -24.682 -19.800 1.00 52.97 452 ASP A N 1
ATOM 3746 C CA . ASP A 1 452 ? -9.154 -24.995 -20.630 1.00 52.97 452 ASP A CA 1
ATOM 3747 C C . ASP A 1 452 ? -8.647 -25.945 -21.715 1.00 52.97 452 ASP A C 1
ATOM 3749 O O . ASP A 1 452 ? -7.715 -25.617 -22.459 1.00 52.97 452 ASP A O 1
ATOM 3753 N N . GLU A 1 453 ? -9.181 -27.166 -21.747 1.00 56.41 453 GLU A N 1
ATOM 3754 C CA . GLU A 1 453 ? -8.657 -28.235 -22.598 1.00 56.41 453 GLU A CA 1
ATOM 3755 C C . GLU A 1 453 ? -8.698 -27.853 -24.089 1.00 56.41 453 GLU A C 1
ATOM 3757 O O . GLU A 1 453 ? -8.001 -28.479 -24.891 1.00 56.41 453 GLU A O 1
ATOM 3762 N N . ASN A 1 454 ? -9.420 -26.781 -24.439 1.00 58.28 454 ASN A N 1
ATOM 3763 C CA . ASN A 1 454 ? -9.608 -26.257 -25.788 1.00 58.28 454 ASN A CA 1
ATOM 3764 C C . ASN A 1 454 ? -8.644 -25.129 -26.215 1.00 58.28 454 ASN A C 1
ATOM 3766 O O . ASN A 1 454 ? -8.735 -24.685 -27.358 1.00 58.28 454 ASN A O 1
ATOM 3770 N N . LEU A 1 455 ? -7.736 -24.645 -25.356 1.00 58.19 455 LEU A N 1
ATOM 3771 C CA . LEU A 1 455 ? -6.765 -23.599 -25.723 1.00 58.19 455 LEU A CA 1
ATOM 3772 C C . LEU A 1 455 ? -5.367 -24.192 -25.972 1.00 58.19 455 LEU A C 1
ATOM 3774 O O . LEU A 1 455 ? -4.776 -24.819 -25.092 1.00 58.19 455 LEU A O 1
ATOM 3778 N N . ASP A 1 456 ? -4.828 -23.982 -27.179 1.00 58.56 456 ASP A N 1
ATOM 3779 C CA . ASP A 1 456 ? -3.479 -24.429 -27.577 1.00 58.56 456 ASP A CA 1
ATOM 3780 C C . ASP A 1 456 ? -2.355 -23.569 -26.963 1.00 58.56 456 ASP A C 1
ATOM 3782 O O . ASP A 1 456 ? -1.229 -24.039 -26.779 1.00 58.56 456 ASP A O 1
ATOM 3786 N N . ALA A 1 457 ? -2.669 -22.325 -26.593 1.00 65.69 457 ALA A N 1
ATOM 3787 C CA . ALA A 1 457 ? -1.773 -21.390 -25.922 1.00 65.69 457 ALA A CA 1
ATOM 3788 C C . ALA A 1 457 ? -2.553 -20.514 -24.933 1.00 65.69 457 ALA A C 1
ATOM 3790 O O . ALA A 1 457 ? -3.723 -20.196 -25.158 1.00 65.69 457 ALA A O 1
ATOM 3791 N N . PHE A 1 458 ? -1.891 -20.108 -23.852 1.00 73.38 458 PHE A N 1
ATOM 3792 C CA . PHE A 1 458 ? -2.425 -19.181 -22.855 1.00 73.38 458 PHE A CA 1
ATOM 3793 C C . PHE A 1 458 ? -1.508 -17.955 -22.750 1.00 73.38 458 PHE A C 1
ATOM 3795 O O . PHE A 1 458 ? -0.282 -18.078 -22.788 1.00 73.38 458 PHE A O 1
ATOM 3802 N N . GLU A 1 459 ? -2.110 -16.769 -22.643 1.00 82.25 459 GLU A N 1
ATOM 3803 C CA . GLU A 1 459 ? -1.392 -15.508 -22.445 1.00 82.25 459 GLU A CA 1
ATOM 3804 C C . GLU A 1 459 ? -1.312 -15.183 -20.950 1.00 82.25 459 GLU A C 1
ATOM 3806 O O . GLU A 1 459 ? -2.328 -14.943 -20.295 1.00 82.25 459 GLU A O 1
ATOM 3811 N N . GLN A 1 460 ? -0.094 -15.148 -20.409 1.00 84.69 460 GLN A N 1
ATOM 3812 C CA . GLN A 1 460 ? 0.150 -14.679 -19.053 1.00 84.69 460 GLN A CA 1
ATOM 3813 C C . GLN A 1 460 ? 0.515 -13.197 -19.064 1.00 84.69 460 GLN A C 1
ATOM 3815 O O . GLN A 1 460 ? 1.465 -12.773 -19.722 1.00 84.69 460 GLN A O 1
ATOM 3820 N N . HIS A 1 461 ? -0.216 -12.409 -18.279 1.00 88.06 461 HIS A N 1
ATOM 3821 C CA . HIS A 1 461 ? 0.051 -10.986 -18.124 1.00 88.06 461 HIS A CA 1
ATOM 3822 C C . HIS A 1 461 ? 0.886 -10.720 -16.873 1.00 88.06 461 HIS A C 1
ATOM 3824 O O . HIS A 1 461 ? 0.523 -11.112 -15.765 1.00 88.06 461 HIS A O 1
ATOM 3830 N N . TYR A 1 462 ? 1.972 -9.983 -17.058 1.00 91.31 462 TYR A N 1
ATOM 3831 C CA . TYR A 1 462 ? 2.844 -9.494 -16.002 1.00 91.31 462 TYR A CA 1
ATOM 3832 C C . TYR A 1 462 ? 2.750 -7.977 -15.917 1.00 91.31 462 TYR A C 1
ATOM 3834 O O . TYR A 1 462 ? 2.724 -7.288 -16.937 1.00 91.31 462 TYR A O 1
ATOM 3842 N N . LEU A 1 463 ? 2.721 -7.453 -14.695 1.00 91.50 463 LEU A N 1
ATOM 3843 C CA . LEU A 1 463 ? 2.579 -6.027 -14.424 1.00 91.50 463 LEU A CA 1
ATOM 3844 C C . LEU A 1 463 ? 3.738 -5.572 -13.548 1.00 91.50 463 LEU A C 1
ATOM 3846 O O . LEU A 1 463 ? 3.957 -6.127 -12.473 1.00 91.50 463 LEU A O 1
ATOM 3850 N N . PHE A 1 464 ? 4.459 -4.555 -13.996 1.00 95.12 464 PHE A N 1
ATOM 3851 C CA . PHE A 1 464 ? 5.606 -3.985 -13.294 1.00 95.12 464 PHE A CA 1
ATOM 3852 C C . PHE A 1 464 ? 5.763 -2.513 -13.677 1.00 95.12 464 PHE A C 1
ATOM 3854 O O . PHE A 1 464 ? 5.036 -1.998 -14.530 1.00 95.12 464 PHE A O 1
ATOM 3861 N N . GLY A 1 465 ? 6.683 -1.802 -13.036 1.00 94.88 465 GLY A N 1
ATOM 3862 C CA . GLY A 1 465 ? 6.804 -0.379 -13.289 1.00 94.88 465 GLY A CA 1
ATOM 3863 C C . GLY A 1 465 ? 7.937 0.325 -12.573 1.00 94.88 465 GLY A C 1
ATOM 3864 O O . GLY A 1 465 ? 8.806 -0.277 -11.939 1.00 94.88 465 GLY A O 1
ATOM 3865 N N . TYR A 1 466 ? 7.910 1.645 -12.711 1.00 94.56 466 TYR A N 1
ATOM 3866 C CA . TYR A 1 466 ? 8.889 2.548 -12.137 1.00 94.56 466 TYR A CA 1
ATOM 3867 C C . TYR A 1 466 ? 8.214 3.790 -11.573 1.00 94.56 466 TYR A C 1
ATOM 3869 O O . TYR A 1 466 ? 7.458 4.482 -12.254 1.00 94.56 466 TYR A O 1
ATOM 3877 N N . PHE A 1 467 ? 8.506 4.082 -10.313 1.00 92.12 467 PHE A N 1
ATOM 3878 C CA . PHE A 1 467 ? 8.136 5.330 -9.674 1.00 92.12 467 PHE A CA 1
ATOM 3879 C C . PHE A 1 467 ? 9.306 6.303 -9.765 1.00 92.12 467 PHE A C 1
ATOM 3881 O O . PHE A 1 467 ? 10.393 6.027 -9.257 1.00 92.12 467 PHE A O 1
ATOM 3888 N N . ASN A 1 468 ? 9.056 7.458 -10.372 1.00 91.50 468 ASN A N 1
ATOM 3889 C CA . ASN A 1 468 ? 9.989 8.566 -10.444 1.00 91.50 468 ASN A CA 1
ATOM 3890 C C . ASN A 1 468 ? 9.492 9.716 -9.565 1.00 91.50 468 ASN A C 1
ATOM 3892 O O . ASN A 1 468 ? 8.405 10.255 -9.764 1.00 91.50 468 ASN A O 1
ATOM 3896 N N . SER A 1 469 ? 10.316 10.124 -8.615 1.00 87.81 469 SER A N 1
ATOM 3897 C CA . SER A 1 469 ? 10.037 11.213 -7.675 1.00 87.81 469 SER A CA 1
ATOM 3898 C C . SER A 1 469 ? 10.358 12.609 -8.220 1.00 87.81 469 SER A C 1
ATOM 3900 O O . SER A 1 469 ? 9.935 13.603 -7.633 1.00 87.81 469 SER A O 1
ATOM 3902 N N . SER A 1 470 ? 11.144 12.697 -9.295 1.00 89.38 470 SER A N 1
ATOM 3903 C CA . SER A 1 470 ? 11.715 13.948 -9.803 1.00 89.38 470 SER A CA 1
ATOM 3904 C C . SER A 1 470 ? 11.159 14.336 -11.167 1.00 89.38 470 SER A C 1
ATOM 3906 O O . SER A 1 470 ? 10.596 13.522 -11.889 1.00 89.38 470 SER A O 1
ATOM 3908 N N . LYS A 1 471 ? 11.376 15.588 -11.574 1.00 91.50 471 LYS A N 1
ATOM 3909 C CA . LYS A 1 471 ? 11.058 16.035 -12.935 1.00 91.50 471 LYS A CA 1
ATOM 3910 C C . LYS A 1 471 ? 11.908 15.295 -13.977 1.00 91.50 471 LYS A C 1
ATOM 3912 O O . LYS A 1 471 ? 13.124 15.185 -13.805 1.00 91.50 471 LYS A O 1
ATOM 3917 N N . TRP A 1 472 ? 11.272 14.870 -15.068 1.00 93.06 472 TRP A N 1
ATOM 3918 C CA . TRP A 1 472 ? 11.937 14.246 -16.212 1.00 93.06 472 TRP A CA 1
ATOM 3919 C C . TRP A 1 472 ? 12.843 15.213 -16.975 1.00 93.06 472 TRP A C 1
ATOM 3921 O O . TRP A 1 472 ? 12.548 16.401 -17.121 1.00 93.06 472 TRP A O 1
ATOM 3931 N N . ARG A 1 473 ? 13.958 14.678 -17.468 1.00 91.62 473 ARG A N 1
ATOM 3932 C CA . ARG A 1 473 ? 14.977 15.363 -18.268 1.00 91.62 473 ARG A CA 1
ATOM 3933 C C . ARG A 1 473 ? 15.416 14.461 -19.416 1.00 91.62 473 ARG A C 1
ATOM 3935 O O . ARG A 1 473 ? 15.370 13.239 -19.292 1.00 91.62 473 ARG A O 1
ATOM 3942 N N . LEU A 1 474 ? 15.841 15.080 -20.512 1.00 90.69 474 LEU A N 1
ATOM 3943 C CA . LEU A 1 474 ? 16.410 14.380 -21.660 1.00 90.69 474 LEU A CA 1
ATOM 3944 C C . LEU A 1 474 ? 17.887 14.072 -21.431 1.00 90.69 474 LEU A C 1
ATOM 3946 O O . LEU A 1 474 ? 18.602 14.846 -20.792 1.00 90.69 474 LEU A O 1
ATOM 3950 N N . ALA A 1 475 ? 18.348 12.976 -22.028 1.00 87.88 475 ALA A N 1
ATOM 3951 C CA . ALA A 1 475 ? 19.759 12.644 -22.105 1.00 87.88 475 ALA A CA 1
ATOM 3952 C C . ALA A 1 475 ? 20.584 13.849 -22.628 1.00 87.88 475 ALA A C 1
ATOM 3954 O O . ALA A 1 475 ? 20.123 14.586 -23.506 1.00 87.88 475 ALA A O 1
ATOM 3955 N N . PRO A 1 476 ? 21.802 14.078 -22.103 1.00 85.25 476 PRO A N 1
ATOM 3956 C CA . PRO A 1 476 ? 22.566 13.186 -21.227 1.00 85.25 476 PRO A CA 1
ATOM 3957 C C . PRO A 1 476 ? 22.187 13.269 -19.740 1.00 85.25 476 PRO A C 1
ATOM 3959 O O . PRO A 1 476 ? 22.754 12.524 -18.939 1.00 85.25 476 PRO A O 1
ATOM 3962 N N . ASP A 1 477 ? 21.248 14.140 -19.365 1.00 87.62 477 ASP A N 1
ATOM 3963 C CA . ASP A 1 477 ? 20.825 14.268 -17.976 1.00 87.62 477 ASP A CA 1
ATOM 3964 C C . ASP A 1 477 ? 20.056 13.024 -17.520 1.00 87.62 477 ASP A C 1
ATOM 3966 O O . ASP A 1 477 ? 19.239 12.449 -18.243 1.00 87.62 477 ASP A O 1
ATOM 3970 N N . ILE A 1 478 ? 20.314 12.619 -16.281 1.00 87.44 478 ILE A N 1
ATOM 3971 C CA . ILE A 1 478 ? 19.633 11.502 -15.630 1.00 87.44 478 ILE A CA 1
ATOM 3972 C C . ILE A 1 478 ? 18.449 12.059 -14.846 1.00 87.44 478 ILE A C 1
ATOM 3974 O O . ILE A 1 478 ? 18.557 13.071 -14.150 1.00 87.44 478 ILE A O 1
ATOM 3978 N N . THR A 1 479 ? 17.318 11.377 -14.957 1.00 90.12 479 THR A N 1
ATOM 3979 C CA . THR A 1 479 ? 16.097 11.662 -14.210 1.00 90.12 479 THR A CA 1
ATOM 3980 C C . THR A 1 479 ? 16.019 10.784 -12.969 1.00 90.12 479 THR A C 1
ATOM 3982 O O . THR A 1 479 ? 16.385 9.614 -13.027 1.00 90.12 479 THR A O 1
ATOM 3985 N N . GLY A 1 480 ? 15.475 11.327 -11.881 1.00 89.25 480 GLY A N 1
ATOM 3986 C CA . GLY A 1 480 ? 15.174 10.602 -10.648 1.00 89.25 480 GLY A CA 1
ATOM 3987 C C . GLY A 1 480 ? 16.148 10.905 -9.517 1.00 89.25 480 GLY A C 1
ATOM 3988 O O . GLY A 1 480 ? 17.222 11.473 -9.712 1.00 89.25 480 GLY A O 1
ATOM 3989 N N . ASP A 1 481 ? 15.737 10.534 -8.312 1.00 87.06 481 ASP A N 1
ATOM 3990 C CA . ASP A 1 481 ? 16.542 10.631 -7.097 1.00 87.06 481 ASP A CA 1
ATOM 3991 C C . ASP A 1 481 ? 16.402 9.359 -6.236 1.00 87.06 481 ASP A C 1
ATOM 3993 O O . ASP A 1 481 ? 15.735 8.397 -6.623 1.00 87.06 481 ASP A O 1
ATOM 3997 N N . LYS A 1 482 ? 16.984 9.379 -5.030 1.00 84.69 482 LYS A N 1
ATOM 3998 C CA . LYS A 1 482 ? 16.931 8.297 -4.023 1.00 84.69 482 LYS A CA 1
ATOM 3999 C C . LYS A 1 482 ? 15.520 7.878 -3.570 1.00 84.69 482 LYS A C 1
ATOM 4001 O O . LYS A 1 482 ? 15.365 6.968 -2.766 1.00 84.69 482 LYS A O 1
ATOM 4006 N N . ASN A 1 483 ? 14.493 8.608 -3.983 1.00 83.00 483 ASN A N 1
ATOM 4007 C CA . ASN A 1 483 ? 13.092 8.335 -3.689 1.00 83.00 483 ASN A CA 1
ATOM 4008 C C . ASN A 1 483 ? 12.398 7.613 -4.851 1.00 83.00 483 ASN A C 1
ATOM 4010 O O . ASN A 1 483 ? 11.215 7.302 -4.740 1.00 83.00 483 ASN A O 1
ATOM 4014 N N . SER A 1 484 ? 13.106 7.391 -5.956 1.00 88.56 484 SER A N 1
ATOM 4015 C CA . SER A 1 484 ? 12.628 6.587 -7.076 1.00 88.56 484 SER A CA 1
ATOM 4016 C C . SER A 1 484 ? 12.700 5.104 -6.715 1.00 88.56 484 SER A C 1
ATOM 4018 O O . SER A 1 484 ? 13.496 4.704 -5.865 1.00 88.56 484 SER A O 1
ATOM 4020 N N . SER A 1 485 ? 11.894 4.268 -7.360 1.00 90.69 485 SER A N 1
ATOM 4021 C CA . SER A 1 485 ? 11.918 2.819 -7.125 1.00 90.69 485 SER A CA 1
ATOM 4022 C C . SER A 1 485 ? 11.367 2.051 -8.312 1.00 90.69 485 SER A C 1
ATOM 4024 O O . SER A 1 485 ? 10.399 2.494 -8.931 1.00 90.69 485 SER A O 1
ATOM 4026 N N . ILE A 1 486 ? 11.918 0.870 -8.567 1.00 93.69 486 ILE A N 1
ATOM 4027 C CA . ILE A 1 486 ? 11.290 -0.127 -9.440 1.00 93.69 486 ILE A CA 1
ATOM 4028 C C . ILE A 1 486 ? 10.291 -0.928 -8.600 1.00 93.69 486 ILE A C 1
ATOM 4030 O O . ILE A 1 486 ? 10.492 -1.103 -7.399 1.00 93.69 486 ILE A O 1
ATOM 4034 N N . PHE A 1 487 ? 9.211 -1.414 -9.201 1.00 91.69 487 PHE A N 1
ATOM 4035 C CA . PHE A 1 487 ? 8.294 -2.330 -8.529 1.00 91.69 487 PHE A CA 1
ATOM 4036 C C . PHE A 1 487 ? 7.743 -3.384 -9.490 1.00 91.69 487 PHE A C 1
ATOM 4038 O O . PHE A 1 487 ? 7.629 -3.157 -10.694 1.00 91.69 487 PHE A O 1
ATOM 4045 N N . SER A 1 488 ? 7.376 -4.527 -8.926 1.00 92.06 488 SER A N 1
ATOM 4046 C CA . SER A 1 488 ? 6.581 -5.577 -9.555 1.00 92.06 488 SER A CA 1
ATOM 4047 C C . SER A 1 488 ? 5.196 -5.593 -8.915 1.00 92.06 488 SER A C 1
ATOM 4049 O O . SER A 1 488 ? 5.069 -5.319 -7.723 1.00 92.06 488 SER A O 1
ATOM 4051 N N . ILE A 1 489 ? 4.159 -5.860 -9.706 1.00 88.25 489 ILE A N 1
ATOM 4052 C CA . ILE A 1 489 ? 2.774 -6.010 -9.240 1.00 88.25 489 ILE A CA 1
ATOM 4053 C C . ILE A 1 489 ? 2.337 -7.463 -9.417 1.00 88.25 489 ILE A C 1
ATOM 4055 O O . ILE A 1 489 ? 1.868 -8.066 -8.462 1.00 88.25 489 ILE A O 1
ATOM 4059 N N . VAL A 1 490 ? 2.491 -8.026 -10.621 1.00 87.25 490 VAL A N 1
ATOM 4060 C CA . VAL A 1 490 ? 2.097 -9.404 -10.966 1.00 87.25 490 VAL A CA 1
ATOM 4061 C C . VAL A 1 490 ? 3.348 -10.161 -11.423 1.00 87.25 490 VAL A C 1
ATOM 4063 O O . VAL A 1 490 ? 4.027 -9.669 -12.328 1.00 87.25 490 VAL A O 1
ATOM 4066 N N . PRO A 1 491 ? 3.664 -11.341 -10.846 1.00 78.69 491 PRO A N 1
ATOM 4067 C CA . PRO A 1 491 ? 2.785 -12.213 -10.047 1.00 78.69 491 PRO A CA 1
ATOM 4068 C C . PRO A 1 491 ? 2.782 -11.948 -8.534 1.00 78.69 491 PRO A C 1
ATOM 4070 O O . PRO A 1 491 ? 1.975 -12.535 -7.814 1.00 78.69 491 PRO A O 1
ATOM 4073 N N . LYS A 1 492 ? 3.677 -11.093 -8.039 1.00 84.25 492 LYS A N 1
ATOM 4074 C CA . LYS A 1 492 ? 3.749 -10.698 -6.630 1.00 84.25 492 LYS A CA 1
ATOM 4075 C C . LYS A 1 492 ? 4.077 -9.217 -6.530 1.00 84.25 492 LYS A C 1
ATOM 4077 O O . LYS A 1 492 ? 4.842 -8.700 -7.344 1.00 84.25 492 LYS A O 1
ATOM 4082 N N . TYR A 1 493 ? 3.515 -8.554 -5.525 1.00 87.06 493 TYR A N 1
ATOM 4083 C CA . TYR A 1 493 ? 3.830 -7.155 -5.280 1.00 87.06 493 TYR A CA 1
ATOM 4084 C C . TYR A 1 493 ? 5.173 -7.047 -4.555 1.00 87.06 493 TYR A C 1
ATOM 4086 O O . TYR A 1 493 ? 5.318 -7.596 -3.468 1.00 87.06 493 TYR A O 1
ATOM 4094 N N . GLN A 1 494 ? 6.147 -6.366 -5.156 1.00 87.31 494 GLN A N 1
ATOM 4095 C CA . GLN A 1 494 ? 7.484 -6.188 -4.585 1.00 87.31 494 GLN A CA 1
ATOM 4096 C C . GLN A 1 494 ? 8.072 -4.842 -5.014 1.00 87.31 494 GLN A C 1
ATOM 4098 O O . GLN A 1 494 ? 7.984 -4.472 -6.184 1.00 87.31 494 GLN A O 1
ATOM 4103 N N . GLN A 1 495 ? 8.719 -4.123 -4.094 1.00 87.12 495 GLN A N 1
ATOM 4104 C CA . GLN A 1 495 ? 9.364 -2.839 -4.377 1.00 87.12 495 GLN A CA 1
ATOM 4105 C C . GLN A 1 495 ? 10.890 -2.932 -4.238 1.00 87.12 495 GLN A C 1
ATOM 4107 O O . GLN A 1 495 ? 11.415 -3.406 -3.235 1.00 87.12 495 GLN A O 1
ATOM 4112 N N . PHE A 1 496 ? 11.609 -2.420 -5.235 1.00 88.50 496 PHE A N 1
ATOM 4113 C CA . PHE A 1 496 ? 13.067 -2.349 -5.286 1.00 88.50 496 PHE A CA 1
ATOM 4114 C C . PHE A 1 496 ? 13.496 -0.893 -5.092 1.00 88.50 496 PHE A C 1
ATOM 4116 O O . PHE A 1 496 ? 13.514 -0.082 -6.025 1.00 88.50 496 PHE A O 1
ATOM 4123 N N . ILE A 1 497 ? 13.796 -0.540 -3.844 1.00 85.44 497 ILE A N 1
ATOM 4124 C CA . ILE A 1 497 ? 14.233 0.807 -3.466 1.00 85.44 497 ILE A CA 1
ATOM 4125 C C . ILE A 1 497 ? 15.723 1.015 -3.751 1.00 85.44 497 ILE A C 1
ATOM 4127 O O . ILE A 1 497 ? 16.479 0.065 -3.937 1.00 85.44 497 ILE A O 1
ATOM 4131 N N . THR A 1 498 ? 16.167 2.268 -3.781 1.00 82.94 498 THR A N 1
ATOM 4132 C CA . THR A 1 498 ? 17.564 2.601 -4.088 1.00 82.94 498 THR A CA 1
ATOM 4133 C C . THR A 1 498 ? 18.501 2.157 -2.962 1.00 82.94 498 THR A C 1
ATOM 4135 O O . THR A 1 498 ? 18.268 2.505 -1.801 1.00 82.94 498 THR A O 1
ATOM 4138 N N . GLY A 1 499 ? 19.567 1.422 -3.286 1.00 70.19 499 GLY A N 1
ATOM 4139 C CA . GLY A 1 499 ? 20.539 0.915 -2.309 1.00 70.19 499 GLY A CA 1
ATOM 4140 C C . GLY A 1 499 ? 21.623 1.935 -1.922 1.00 70.19 499 GLY A C 1
ATOM 4141 O O . GLY A 1 499 ? 21.893 2.886 -2.652 1.00 70.19 499 GLY A O 1
ATOM 4142 N N . LYS A 1 500 ? 22.316 1.717 -0.788 1.00 53.91 500 LYS A N 1
ATOM 4143 C CA . LYS A 1 500 ? 23.498 2.504 -0.343 1.00 53.91 500 LYS A CA 1
ATOM 4144 C C . LYS A 1 500 ? 24.778 2.165 -1.142 1.00 53.91 500 LYS A C 1
ATOM 4146 O O . LYS A 1 500 ? 25.860 2.017 -0.570 1.00 53.91 500 LYS A O 1
ATOM 4151 N N . GLY A 1 501 ? 24.677 1.983 -2.456 1.00 51.69 501 GLY A N 1
ATOM 4152 C CA . GLY A 1 501 ? 25.832 1.699 -3.307 1.00 51.69 501 GLY A CA 1
ATOM 4153 C C . GLY A 1 501 ? 26.711 2.939 -3.504 1.00 51.69 501 GLY A C 1
ATOM 4154 O O . GLY A 1 501 ? 26.205 4.024 -3.763 1.00 51.69 501 GLY A O 1
ATOM 4155 N N . LYS A 1 502 ? 28.041 2.786 -3.444 1.00 47.06 502 LYS A N 1
ATOM 4156 C CA . LYS A 1 502 ? 29.046 3.832 -3.760 1.00 47.06 502 LYS A CA 1
ATOM 4157 C C . LYS A 1 502 ? 29.154 4.147 -5.270 1.00 47.06 502 LYS A C 1
ATOM 4159 O O . LYS A 1 502 ? 30.224 4.514 -5.751 1.00 47.06 502 LYS A O 1
ATOM 4164 N N . GLY A 1 503 ? 28.093 3.916 -6.039 1.00 51.03 503 GLY A N 1
ATOM 4165 C CA . GLY A 1 503 ? 28.053 4.153 -7.482 1.00 51.03 503 GLY A CA 1
ATOM 4166 C C . GLY A 1 503 ? 27.446 5.514 -7.814 1.00 51.03 503 GLY A C 1
ATOM 4167 O O . GLY A 1 503 ? 26.659 6.046 -7.037 1.00 51.03 503 GLY A O 1
ATOM 4168 N N . GLN A 1 504 ? 27.779 6.069 -8.983 1.00 56.03 504 GLN A N 1
ATOM 4169 C CA . GLN A 1 504 ? 27.003 7.165 -9.569 1.00 56.03 504 GLN A CA 1
ATOM 4170 C C . GLN A 1 504 ? 25.586 6.642 -9.839 1.00 56.03 504 GLN A C 1
ATOM 4172 O O . GLN A 1 504 ? 25.378 5.914 -10.807 1.00 56.03 504 GLN A O 1
ATOM 4177 N N . SER A 1 505 ? 24.642 6.941 -8.946 1.00 63.53 505 SER A N 1
ATOM 4178 C CA . SER A 1 505 ? 23.260 6.469 -9.036 1.00 63.53 505 SER A CA 1
ATOM 4179 C C . SER A 1 505 ? 22.620 6.984 -10.323 1.00 63.53 505 SER A C 1
ATOM 4181 O O . SER A 1 505 ? 22.513 8.196 -10.525 1.00 63.53 505 SER A O 1
ATOM 4183 N N . LYS A 1 506 ? 22.204 6.066 -11.199 1.00 81.94 506 LYS A N 1
ATOM 4184 C CA . LYS A 1 506 ? 21.524 6.393 -12.451 1.00 81.94 506 LYS A CA 1
ATOM 4185 C C . LYS A 1 506 ? 20.116 5.817 -12.418 1.00 81.94 506 LYS A C 1
ATOM 4187 O O . LYS A 1 506 ? 19.917 4.647 -12.728 1.00 81.94 506 LYS A O 1
ATOM 4192 N N . TYR A 1 507 ? 19.157 6.640 -12.001 1.00 91.06 507 TYR A N 1
ATOM 4193 C CA . TYR A 1 507 ? 17.788 6.186 -11.748 1.00 91.06 507 TYR A CA 1
ATOM 4194 C C . TYR A 1 507 ? 17.011 5.960 -13.047 1.00 91.06 507 TYR A C 1
ATOM 4196 O O . TYR A 1 507 ? 16.507 4.862 -13.258 1.00 91.06 507 TYR A O 1
ATOM 4204 N N . ALA A 1 508 ? 16.968 6.952 -13.939 1.00 93.75 508 ALA A N 1
ATOM 4205 C CA . ALA A 1 508 ? 16.367 6.814 -15.261 1.00 93.75 508 ALA A CA 1
ATOM 4206 C C . ALA A 1 508 ? 17.055 7.689 -16.319 1.00 93.75 508 ALA A C 1
ATOM 4208 O O . ALA A 1 508 ? 17.537 8.787 -16.040 1.00 93.75 508 ALA A O 1
ATOM 4209 N N . LEU A 1 509 ? 17.065 7.210 -17.556 1.00 93.19 509 LEU A N 1
ATOM 4210 C CA . LEU A 1 509 ? 17.599 7.870 -18.738 1.00 93.19 509 LEU A CA 1
ATOM 4211 C C . LEU A 1 509 ? 16.510 7.902 -19.809 1.00 93.19 509 LEU A C 1
ATOM 4213 O O . LEU A 1 509 ? 16.052 6.850 -20.245 1.00 93.19 509 LEU A O 1
ATOM 4217 N N . LEU A 1 510 ? 16.143 9.096 -20.266 1.00 92.94 510 LEU A N 1
ATOM 4218 C CA . LEU A 1 510 ? 15.215 9.282 -21.377 1.00 92.94 510 LEU A CA 1
ATOM 4219 C C . LEU A 1 510 ? 15.988 9.811 -22.586 1.00 92.94 510 LEU A C 1
ATOM 4221 O O . LEU A 1 510 ? 16.413 10.967 -22.586 1.00 92.94 510 LEU A O 1
ATOM 4225 N N . ASN A 1 511 ? 16.197 8.969 -23.596 1.00 91.00 511 ASN A N 1
ATOM 4226 C CA . ASN A 1 511 ? 16.885 9.351 -24.825 1.00 91.00 511 ASN A CA 1
ATOM 4227 C C . ASN A 1 511 ? 15.893 9.385 -25.988 1.00 91.00 511 ASN A C 1
ATOM 4229 O O . ASN A 1 511 ? 15.449 8.329 -26.440 1.00 91.00 511 ASN A O 1
ATOM 4233 N N . SER A 1 512 ? 15.560 10.593 -26.451 1.00 86.38 512 SER A N 1
ATOM 4234 C CA . SER A 1 512 ? 14.628 10.809 -27.556 1.00 86.38 512 SER A CA 1
ATOM 4235 C C . SER A 1 512 ? 15.185 11.733 -28.651 1.00 86.38 512 SER A C 1
ATOM 4237 O O . SER A 1 512 ? 16.168 12.441 -28.427 1.00 86.38 512 SER A O 1
ATOM 4239 N N . ASP A 1 513 ? 14.534 11.778 -29.819 1.00 80.56 513 ASP A N 1
ATOM 4240 C CA . ASP A 1 513 ? 14.942 12.565 -30.993 1.00 80.56 513 ASP A CA 1
ATOM 4241 C C . ASP A 1 513 ? 14.766 14.068 -30.751 1.00 80.56 513 ASP A C 1
ATOM 4243 O O . ASP A 1 513 ? 15.270 14.906 -31.494 1.00 80.56 513 ASP A O 1
ATOM 4247 N N . GLN A 1 514 ? 14.054 14.418 -29.681 1.00 69.94 514 GLN A N 1
ATOM 4248 C CA . GLN A 1 514 ? 13.865 15.787 -29.218 1.00 69.94 514 GLN A CA 1
ATOM 4249 C C . GLN A 1 514 ? 15.052 16.300 -28.384 1.00 69.94 514 GLN A C 1
ATOM 4251 O O . GLN A 1 514 ? 15.044 17.447 -27.929 1.00 69.94 514 GLN A O 1
ATOM 4256 N N . GLY A 1 515 ? 16.053 15.450 -28.136 1.00 65.06 515 GLY A N 1
ATOM 4257 C CA . GLY A 1 515 ? 17.264 15.782 -27.398 1.00 65.06 515 GLY A CA 1
ATOM 4258 C C . GLY A 1 515 ? 18.120 16.841 -28.086 1.00 65.06 515 GLY A C 1
ATOM 4259 O O . GLY A 1 515 ? 18.128 17.004 -29.305 1.00 65.06 515 GLY A O 1
ATOM 4260 N N . ARG A 1 516 ? 18.907 17.563 -27.282 1.00 67.81 516 ARG A N 1
ATOM 4261 C CA . ARG A 1 516 ? 19.996 18.388 -27.820 1.00 67.81 516 ARG A CA 1
ATOM 4262 C C . ARG A 1 516 ? 21.020 17.472 -28.503 1.00 67.81 516 ARG A C 1
ATOM 4264 O O . ARG A 1 516 ? 21.230 16.359 -28.016 1.00 67.81 516 ARG A O 1
ATOM 4271 N N . PRO A 1 517 ? 21.708 17.929 -29.565 1.00 70.50 517 PRO A N 1
ATOM 4272 C CA . PRO A 1 517 ? 22.787 17.157 -30.165 1.00 70.50 517 PRO A CA 1
ATOM 4273 C C . PRO A 1 517 ? 23.809 16.765 -29.092 1.00 70.50 517 PRO A C 1
ATOM 4275 O O . PRO A 1 517 ? 24.370 17.614 -28.395 1.00 70.50 517 PRO A O 1
ATOM 4278 N N . LEU A 1 518 ? 24.005 15.457 -28.931 1.00 75.69 518 LEU A N 1
ATOM 4279 C CA . LEU A 1 518 ? 24.885 14.905 -27.909 1.00 75.69 518 LEU A CA 1
ATOM 4280 C C . LEU A 1 518 ? 26.353 15.215 -28.245 1.00 75.69 518 LEU A C 1
ATOM 4282 O O . LEU A 1 518 ? 26.731 15.161 -29.422 1.00 75.69 518 LEU A O 1
ATOM 4286 N N . PRO A 1 519 ? 27.214 15.465 -27.240 1.00 77.12 519 PRO A N 1
ATOM 4287 C CA . PRO A 1 519 ? 28.660 15.519 -27.441 1.00 77.12 519 PRO A CA 1
ATOM 4288 C C . PRO A 1 519 ? 29.165 14.256 -28.153 1.00 77.12 519 PRO A C 1
ATOM 4290 O O . PRO A 1 519 ? 28.709 13.155 -27.841 1.00 77.12 519 PRO A O 1
ATOM 4293 N N . GLN A 1 520 ? 30.140 14.378 -29.062 1.00 76.88 520 GLN A N 1
ATOM 4294 C CA . GLN A 1 520 ? 30.683 13.234 -29.825 1.00 76.88 520 GLN A CA 1
ATOM 4295 C C . GLN A 1 520 ? 31.128 12.060 -28.934 1.00 76.88 520 GLN A C 1
ATOM 4297 O O . GLN A 1 520 ? 30.952 10.897 -29.296 1.00 76.88 520 GLN A O 1
ATOM 4302 N N . SER A 1 521 ? 31.660 12.349 -27.743 1.00 79.19 521 SER A N 1
ATOM 4303 C CA . SER A 1 521 ? 32.071 11.338 -26.759 1.00 79.19 521 SER A CA 1
ATOM 4304 C C . SER A 1 521 ? 30.904 10.518 -26.194 1.00 79.19 521 SER A C 1
ATOM 4306 O O . SER A 1 521 ? 31.103 9.382 -25.759 1.00 79.19 521 SER A O 1
ATOM 4308 N N . LEU A 1 522 ? 29.691 11.075 -26.208 1.00 79.44 522 LEU A N 1
ATOM 4309 C CA . LEU A 1 522 ? 28.469 10.441 -25.725 1.00 79.44 522 LEU A CA 1
ATOM 4310 C C . LEU A 1 522 ? 27.629 9.832 -26.847 1.00 79.44 522 LEU A C 1
ATOM 4312 O O . LEU A 1 522 ? 26.920 8.874 -26.574 1.00 79.44 522 LEU A O 1
ATOM 4316 N N . GLN A 1 523 ? 27.755 10.293 -28.095 1.00 77.56 523 GLN A N 1
ATOM 4317 C CA . GLN A 1 523 ? 27.016 9.735 -29.240 1.00 77.56 523 GLN A CA 1
ATOM 4318 C C . GLN A 1 523 ? 27.212 8.220 -29.397 1.00 77.56 523 GLN A C 1
ATOM 4320 O O . GLN A 1 523 ? 26.259 7.501 -29.675 1.00 77.56 523 GLN A O 1
ATOM 4325 N N . LYS A 1 524 ? 28.429 7.710 -29.151 1.00 75.56 524 LYS A N 1
ATOM 4326 C CA . LYS A 1 524 ? 28.690 6.259 -29.182 1.00 75.56 524 LYS A CA 1
ATOM 4327 C C . LYS A 1 524 ? 27.983 5.506 -28.045 1.00 75.56 524 LYS A C 1
ATOM 4329 O O . LYS A 1 524 ? 27.484 4.409 -28.272 1.00 75.56 524 LYS A O 1
ATOM 4334 N N . LYS A 1 525 ? 27.918 6.109 -26.851 1.00 75.62 525 LYS A N 1
ATOM 4335 C CA . LYS A 1 525 ? 27.371 5.505 -25.618 1.00 75.62 525 LYS A CA 1
ATOM 4336 C C . LYS A 1 525 ? 25.847 5.628 -25.491 1.00 75.62 525 LYS A C 1
ATOM 4338 O O . LYS A 1 525 ? 25.222 4.828 -24.810 1.00 75.62 525 LYS A O 1
ATOM 4343 N N . LEU A 1 526 ? 25.260 6.644 -26.121 1.00 77.75 526 LEU A N 1
ATOM 4344 C CA . LEU A 1 526 ? 23.825 6.960 -26.157 1.00 77.75 526 LEU A CA 1
ATOM 4345 C C . LEU A 1 526 ? 23.245 6.731 -27.560 1.00 77.75 526 LEU A C 1
ATOM 4347 O O . LEU A 1 526 ? 22.329 7.423 -27.996 1.00 77.75 526 LEU A O 1
ATOM 4351 N N . SER A 1 527 ? 23.803 5.765 -28.286 1.00 72.88 527 SER A N 1
ATOM 4352 C CA . SER A 1 527 ? 23.394 5.444 -29.656 1.00 72.88 527 SER A CA 1
ATOM 4353 C C . SER A 1 527 ? 21.993 4.832 -29.740 1.00 72.88 527 SER A C 1
ATOM 4355 O O . SER A 1 527 ? 21.386 4.849 -30.807 1.00 72.88 527 SER A O 1
ATOM 4357 N N . LYS A 1 528 ? 21.466 4.308 -28.626 1.00 84.19 528 LYS A N 1
ATOM 4358 C CA . LYS A 1 528 ? 20.137 3.695 -28.563 1.00 84.19 528 LYS A CA 1
ATOM 4359 C C . LYS A 1 528 ? 19.077 4.698 -28.113 1.00 84.19 528 LYS A C 1
ATOM 4361 O O . LYS A 1 528 ? 19.185 5.277 -27.031 1.00 84.19 528 LYS A O 1
ATOM 4366 N N . PHE A 1 529 ? 18.048 4.859 -28.934 1.00 89.50 529 PHE A N 1
ATOM 4367 C CA . PHE A 1 529 ? 16.832 5.619 -28.648 1.00 89.50 529 PHE A CA 1
ATOM 4368 C C . PHE A 1 529 ? 15.919 4.787 -27.736 1.00 89.50 529 PHE A C 1
ATOM 4370 O O . PHE A 1 529 ? 15.636 3.630 -28.045 1.00 89.50 529 PHE A O 1
ATOM 4377 N N . GLY A 1 530 ? 15.516 5.320 -26.583 1.00 93.50 530 GLY A N 1
ATOM 4378 C CA . GLY A 1 530 ? 14.850 4.505 -25.566 1.00 93.50 530 GLY A CA 1
ATOM 4379 C C . GLY A 1 530 ? 14.709 5.152 -24.194 1.00 93.50 530 GLY A C 1
ATOM 4380 O O . GLY A 1 530 ? 15.201 6.254 -23.928 1.00 93.50 530 GLY A O 1
ATOM 4381 N N . LEU A 1 531 ? 14.049 4.414 -23.305 1.00 94.38 531 LEU A N 1
ATOM 4382 C CA . LEU A 1 531 ? 13.936 4.714 -21.882 1.00 94.38 531 LEU A CA 1
ATOM 4383 C C . LEU A 1 531 ? 14.655 3.621 -21.082 1.00 94.38 531 LEU A C 1
ATOM 4385 O O . LEU A 1 531 ? 14.255 2.460 -21.107 1.00 94.38 531 LEU A O 1
ATOM 4389 N N . GLY A 1 532 ? 15.701 4.003 -20.354 1.00 94.94 532 GLY A N 1
ATOM 4390 C CA . GLY A 1 532 ? 16.439 3.125 -19.448 1.00 94.94 532 GLY A CA 1
ATOM 4391 C C . GLY A 1 532 ? 16.147 3.447 -17.986 1.00 94.94 532 GLY A C 1
ATOM 4392 O O . GLY A 1 532 ? 16.102 4.619 -17.618 1.00 94.94 532 GLY A O 1
ATOM 4393 N N . ILE A 1 533 ? 15.951 2.435 -17.143 1.00 95.38 533 ILE A N 1
ATOM 4394 C CA . ILE A 1 533 ? 15.695 2.577 -15.702 1.00 95.38 533 ILE A CA 1
ATOM 4395 C C . ILE A 1 533 ? 16.644 1.659 -14.929 1.00 95.38 533 ILE A C 1
ATOM 4397 O O . ILE A 1 533 ? 16.695 0.460 -15.205 1.00 95.38 533 ILE A O 1
ATOM 4401 N N . GLY A 1 534 ? 17.342 2.230 -13.940 1.00 91.25 534 GLY A N 1
ATOM 4402 C CA . GLY A 1 534 ? 18.326 1.574 -13.071 1.00 91.25 534 GLY A CA 1
ATOM 4403 C C . GLY A 1 534 ? 19.558 1.120 -13.834 1.00 91.25 534 GLY A C 1
ATOM 4404 O O . GLY A 1 534 ? 19.427 0.412 -14.813 1.00 91.25 534 GLY A O 1
ATOM 4405 N N . GLY A 1 535 ? 20.773 1.504 -13.449 1.00 82.81 535 GLY A N 1
ATOM 4406 C CA . GLY A 1 535 ? 21.920 1.137 -14.282 1.00 82.81 535 GLY A CA 1
ATOM 4407 C C . GLY A 1 535 ? 23.291 1.530 -13.769 1.00 82.81 535 GLY A C 1
ATOM 4408 O O . GLY A 1 535 ? 23.450 2.101 -12.690 1.00 82.81 535 GLY A O 1
ATOM 4409 N N . SER A 1 536 ? 24.300 1.215 -14.584 1.00 73.50 536 SER A N 1
ATOM 4410 C CA . SER A 1 536 ? 25.722 1.472 -14.319 1.00 73.50 536 SER A CA 1
ATOM 4411 C C . SER A 1 536 ? 26.389 2.309 -15.426 1.00 73.50 536 SER A C 1
ATOM 4413 O O . SER A 1 536 ? 27.581 2.195 -15.691 1.00 73.50 536 SER A O 1
ATOM 4415 N N . GLY A 1 537 ? 25.644 3.173 -16.114 1.00 73.44 537 GLY A N 1
ATOM 4416 C CA . GLY A 1 537 ? 26.187 3.925 -17.246 1.00 73.44 537 GLY A CA 1
ATOM 4417 C C . GLY A 1 537 ? 25.102 4.443 -18.177 1.00 73.44 537 GLY A C 1
ATOM 4418 O O . GLY A 1 537 ? 24.009 4.770 -17.741 1.00 73.44 537 GLY A O 1
ATOM 4419 N N . TYR A 1 538 ? 25.419 4.609 -19.456 1.00 82.00 538 TYR A N 1
ATOM 4420 C CA . TYR A 1 538 ? 24.407 4.912 -20.479 1.00 82.00 538 TYR A CA 1
ATOM 4421 C C . TYR A 1 538 ? 23.950 3.656 -21.239 1.00 82.00 538 TYR A C 1
ATOM 4423 O O . TYR A 1 538 ? 22.957 3.703 -21.953 1.00 82.00 538 TYR A O 1
ATOM 4431 N N . GLU A 1 539 ? 24.648 2.534 -21.041 1.00 81.06 539 GLU A N 1
ATOM 4432 C CA . GLU A 1 539 ? 24.519 1.324 -21.862 1.00 81.06 539 GLU A CA 1
ATOM 4433 C C . GLU A 1 539 ? 23.851 0.156 -21.127 1.00 81.06 539 GLU A C 1
ATOM 4435 O O . GLU A 1 539 ? 23.255 -0.702 -21.769 1.00 81.06 539 GLU A O 1
ATOM 4440 N N . GLN A 1 540 ? 23.952 0.112 -19.795 1.00 86.50 540 GLN A N 1
ATOM 4441 C CA . GLN A 1 540 ? 23.412 -0.968 -18.970 1.00 86.50 540 GLN A CA 1
ATOM 4442 C C . GLN A 1 540 ? 22.271 -0.441 -18.116 1.00 86.50 540 GLN A C 1
ATOM 4444 O O . GLN A 1 540 ? 22.509 0.361 -17.208 1.00 86.50 540 GLN A O 1
ATOM 4449 N N . HIS A 1 541 ? 21.070 -0.928 -18.420 1.00 92.31 541 HIS A N 1
ATOM 4450 C CA . HIS A 1 541 ? 19.835 -0.623 -17.705 1.00 92.31 541 HIS A CA 1
ATOM 4451 C C . HIS A 1 541 ? 19.186 -1.895 -17.164 1.00 92.31 541 HIS A C 1
ATOM 4453 O O . HIS A 1 541 ? 19.303 -2.942 -17.798 1.00 92.31 541 HIS A O 1
ATOM 4459 N N . ARG A 1 542 ? 18.492 -1.801 -16.029 1.00 93.75 542 ARG A N 1
ATOM 4460 C CA . ARG A 1 542 ? 17.745 -2.899 -15.420 1.00 93.75 542 ARG A CA 1
ATOM 4461 C C . ARG A 1 542 ? 16.417 -3.124 -16.105 1.00 93.75 542 ARG A C 1
ATOM 4463 O O . ARG A 1 542 ? 16.007 -4.261 -16.269 1.00 93.75 542 ARG A O 1
ATOM 4470 N N . ILE A 1 543 ? 15.769 -2.044 -16.516 1.00 96.50 543 ILE A N 1
ATOM 4471 C CA . ILE A 1 543 ? 14.656 -2.073 -17.458 1.00 96.50 543 ILE A CA 1
ATOM 4472 C C . ILE A 1 543 ? 15.066 -1.194 -18.632 1.00 96.50 543 ILE A C 1
ATOM 4474 O O . ILE A 1 543 ? 15.436 -0.033 -18.444 1.00 96.50 543 ILE A O 1
ATOM 4478 N N . TRP A 1 544 ? 14.989 -1.738 -19.838 1.00 96.12 544 TRP A N 1
ATOM 4479 C CA . TRP A 1 544 ? 15.164 -0.986 -21.071 1.00 96.12 544 TRP A CA 1
ATOM 4480 C C . TRP A 1 544 ? 13.908 -1.105 -21.921 1.00 96.12 544 TRP A C 1
ATOM 4482 O O . TRP A 1 544 ? 13.478 -2.212 -22.242 1.00 96.12 544 TRP A O 1
ATOM 4492 N N . ILE A 1 545 ? 13.347 0.042 -22.290 1.00 96.00 545 ILE A N 1
ATOM 4493 C CA . ILE A 1 545 ? 12.237 0.158 -23.229 1.00 96.00 545 ILE A CA 1
ATOM 4494 C C . ILE A 1 545 ? 12.802 0.703 -24.534 1.00 96.00 545 ILE A C 1
ATOM 4496 O O . ILE A 1 545 ? 13.240 1.858 -24.592 1.00 96.00 545 ILE A O 1
ATOM 4500 N N . ASP A 1 546 ? 12.811 -0.135 -25.567 1.00 93.81 546 ASP A N 1
ATOM 4501 C CA . ASP A 1 546 ? 13.277 0.267 -26.888 1.00 93.81 546 ASP A CA 1
ATOM 4502 C C . ASP A 1 546 ? 12.32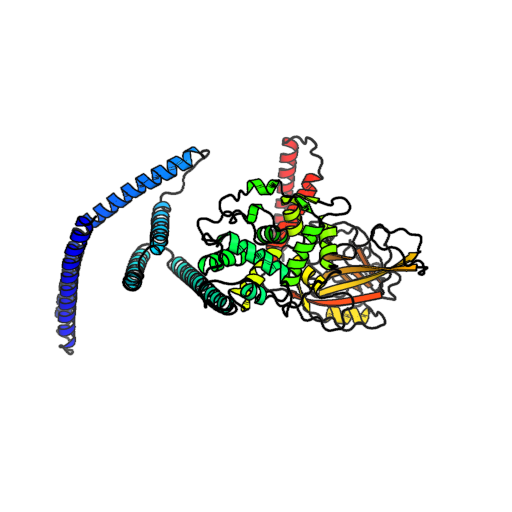5 1.295 -27.507 1.00 93.81 546 ASP A C 1
ATOM 4504 O O . ASP A 1 546 ? 11.128 1.052 -27.658 1.00 93.81 546 ASP A O 1
ATOM 4508 N N . GLY A 1 547 ? 12.873 2.449 -27.879 1.00 89.44 547 GLY A N 1
ATOM 4509 C CA . GLY A 1 547 ? 12.090 3.551 -28.411 1.00 89.44 547 GLY A CA 1
ATOM 4510 C C . GLY A 1 547 ? 11.591 3.331 -29.834 1.00 89.44 547 GLY A C 1
ATOM 4511 O O . GLY A 1 547 ? 10.612 3.961 -30.221 1.00 89.44 547 GLY A O 1
ATOM 4512 N N . GLN A 1 548 ? 12.251 2.471 -30.617 1.00 87.69 548 GLN A N 1
ATOM 4513 C CA . GLN A 1 548 ? 11.934 2.315 -32.037 1.00 87.69 548 GLN A CA 1
ATOM 4514 C C . GLN A 1 548 ? 10.686 1.467 -32.260 1.00 87.69 548 GLN A C 1
ATOM 4516 O O . GLN A 1 548 ? 9.826 1.838 -33.057 1.00 87.69 548 GLN A O 1
ATOM 4521 N N . ASN A 1 549 ? 10.601 0.303 -31.614 1.00 85.50 549 ASN A N 1
ATOM 4522 C CA . ASN A 1 549 ? 9.493 -0.626 -31.839 1.00 85.50 549 ASN A CA 1
ATOM 4523 C C . ASN A 1 549 ? 9.237 -1.591 -30.672 1.00 85.50 549 ASN A C 1
ATOM 4525 O O . ASN A 1 549 ? 8.547 -2.593 -30.864 1.00 85.50 549 ASN A O 1
ATOM 4529 N N . LEU A 1 550 ? 9.795 -1.316 -29.490 1.00 90.81 550 LEU A N 1
ATOM 4530 C CA . LEU A 1 550 ? 9.738 -2.157 -28.291 1.00 90.81 550 LEU A CA 1
ATOM 4531 C C . LEU A 1 550 ? 10.404 -3.542 -28.417 1.00 90.81 550 LEU A C 1
ATOM 4533 O O . LEU A 1 550 ? 10.540 -4.204 -27.389 1.00 90.81 550 LEU A O 1
ATOM 4537 N N . LYS A 1 551 ? 10.858 -3.998 -29.595 1.00 90.00 551 LYS A N 1
ATOM 4538 C CA . LYS A 1 551 ? 11.321 -5.389 -29.806 1.00 90.00 551 LYS A CA 1
ATOM 4539 C C . LYS A 1 551 ? 12.604 -5.720 -29.056 1.00 90.00 551 LYS A C 1
ATOM 4541 O O . LYS A 1 551 ? 12.786 -6.860 -28.636 1.00 90.00 551 LYS A O 1
ATOM 4546 N N . ASP A 1 552 ? 13.469 -4.725 -28.884 1.00 93.69 552 ASP A N 1
ATOM 4547 C CA . ASP A 1 552 ? 14.727 -4.859 -28.147 1.00 93.69 552 ASP A CA 1
ATOM 4548 C C . ASP A 1 552 ? 14.588 -4.444 -26.672 1.00 93.69 552 ASP A C 1
ATOM 4550 O O . ASP A 1 552 ? 15.590 -4.215 -25.991 1.00 93.69 552 ASP A O 1
ATOM 4554 N N . SER A 1 553 ? 13.353 -4.337 -26.163 1.00 96.19 553 SER A N 1
ATOM 4555 C CA . SER A 1 553 ? 13.095 -4.088 -24.743 1.00 96.19 553 SER A CA 1
ATOM 4556 C C . SER A 1 553 ? 13.485 -5.304 -23.907 1.00 96.19 553 SER A C 1
ATOM 4558 O O . SER A 1 553 ? 13.227 -6.452 -24.280 1.00 96.19 553 SER A O 1
ATOM 4560 N N . TYR A 1 554 ? 14.102 -5.066 -22.756 1.00 96.38 554 TYR A N 1
ATOM 4561 C CA . TYR A 1 554 ? 14.635 -6.137 -21.921 1.00 96.38 554 TYR A CA 1
ATOM 4562 C C . TYR A 1 554 ? 14.625 -5.769 -20.438 1.00 96.38 554 TYR A C 1
ATOM 4564 O O . TYR A 1 554 ? 14.481 -4.601 -20.060 1.00 96.38 554 TYR A O 1
ATOM 4572 N N . ILE A 1 555 ? 14.802 -6.790 -19.604 1.00 95.62 555 ILE A N 1
ATOM 4573 C CA . ILE A 1 555 ? 14.934 -6.665 -18.158 1.00 95.62 555 ILE A CA 1
ATOM 4574 C C . ILE A 1 555 ? 16.162 -7.428 -17.655 1.00 95.62 555 ILE A C 1
ATOM 4576 O O . ILE A 1 555 ? 16.594 -8.405 -18.267 1.00 95.62 555 ILE A O 1
ATOM 4580 N N . ALA A 1 556 ? 16.740 -6.962 -16.553 1.00 92.69 556 ALA A N 1
ATOM 4581 C CA . ALA A 1 556 ? 17.845 -7.600 -15.851 1.00 92.69 556 ALA A CA 1
ATOM 4582 C C . ALA A 1 556 ? 17.562 -7.664 -14.340 1.00 92.69 556 ALA A C 1
ATOM 4584 O O . ALA A 1 556 ? 16.714 -6.941 -13.813 1.00 92.69 556 ALA A O 1
ATOM 4585 N N . ASP A 1 557 ? 18.294 -8.521 -13.632 1.00 86.00 557 ASP A N 1
ATOM 4586 C CA . ASP A 1 557 ? 18.042 -8.797 -12.209 1.00 86.00 557 ASP A CA 1
ATOM 4587 C C . ASP A 1 557 ? 18.815 -7.888 -11.249 1.00 86.00 557 ASP A C 1
ATOM 4589 O O . ASP A 1 557 ? 18.477 -7.790 -10.065 1.00 86.00 557 ASP A O 1
ATOM 4593 N N . ASP A 1 558 ? 19.857 -7.224 -11.745 1.00 83.94 558 ASP A N 1
ATOM 4594 C CA . ASP A 1 558 ? 20.777 -6.438 -10.932 1.00 83.94 558 ASP A CA 1
ATOM 4595 C C . ASP A 1 558 ? 21.186 -5.142 -11.634 1.00 83.94 558 ASP A C 1
ATOM 4597 O O . ASP A 1 558 ? 21.279 -5.053 -12.861 1.00 83.94 558 ASP A O 1
ATOM 4601 N N . ASP A 1 559 ? 21.433 -4.126 -10.817 1.00 87.31 559 ASP A N 1
ATOM 4602 C CA . ASP A 1 559 ? 21.989 -2.846 -11.197 1.00 87.31 559 ASP A CA 1
ATOM 4603 C C . ASP A 1 559 ? 22.661 -2.174 -9.985 1.00 87.31 559 ASP A C 1
ATOM 4605 O O . ASP A 1 559 ? 22.532 -2.597 -8.842 1.00 87.31 559 ASP A O 1
ATOM 4609 N N . LYS A 1 560 ? 23.402 -1.083 -10.209 1.00 85.25 560 LYS A N 1
ATOM 4610 C CA . LYS A 1 560 ? 24.124 -0.387 -9.122 1.00 85.25 560 LYS A CA 1
ATOM 4611 C C . LYS A 1 560 ? 23.291 0.677 -8.389 1.00 85.25 560 LYS A C 1
ATOM 4613 O O . LYS A 1 560 ? 23.839 1.399 -7.556 1.00 85.25 560 LYS A O 1
ATOM 4618 N N . THR A 1 561 ? 22.012 0.819 -8.725 1.00 87.69 561 THR A N 1
ATOM 4619 C CA . THR A 1 561 ? 21.092 1.861 -8.249 1.00 87.69 561 THR A CA 1
ATOM 4620 C C . THR A 1 561 ? 19.997 1.294 -7.339 1.00 87.69 561 THR A C 1
ATOM 4622 O O . THR A 1 561 ? 19.809 1.840 -6.250 1.00 87.69 561 THR A O 1
ATOM 4625 N N . PHE A 1 562 ? 19.299 0.220 -7.721 1.00 89.25 562 PHE A N 1
ATOM 4626 C CA . PHE A 1 562 ? 18.188 -0.363 -6.949 1.00 89.25 562 PHE A CA 1
ATOM 4627 C C . PHE A 1 562 ? 18.556 -1.686 -6.261 1.00 89.25 562 PHE A C 1
ATOM 4629 O O . PHE A 1 562 ? 19.515 -2.351 -6.635 1.00 89.25 562 PHE A O 1
ATOM 4636 N N . ALA A 1 563 ? 17.793 -2.072 -5.234 1.00 87.00 563 ALA A N 1
ATOM 4637 C CA . ALA A 1 563 ? 17.942 -3.354 -4.544 1.00 87.00 563 ALA A CA 1
ATOM 4638 C C . ALA A 1 563 ? 17.835 -4.534 -5.525 1.00 87.00 563 ALA A C 1
ATOM 4640 O O . ALA A 1 563 ? 17.012 -4.505 -6.440 1.00 87.00 563 ALA A O 1
ATOM 4641 N N . THR A 1 564 ? 18.661 -5.563 -5.350 1.00 87.00 564 THR A N 1
ATOM 4642 C CA . THR A 1 564 ? 18.760 -6.704 -6.274 1.00 87.00 564 THR A CA 1
ATOM 4643 C C . THR A 1 564 ? 17.515 -7.599 -6.236 1.00 87.00 564 THR A C 1
ATOM 4645 O O . THR A 1 564 ? 16.754 -7.586 -5.268 1.00 87.00 564 THR A O 1
ATOM 4648 N N . GLY A 1 565 ? 17.282 -8.360 -7.310 1.00 88.50 565 GLY A N 1
ATOM 4649 C CA . GLY A 1 565 ? 16.227 -9.374 -7.378 1.00 88.50 565 GLY A CA 1
ATOM 4650 C C . GLY A 1 565 ? 15.398 -9.338 -8.664 1.00 88.50 565 GLY A C 1
ATOM 4651 O O . GLY A 1 565 ? 15.390 -8.354 -9.404 1.00 88.50 565 GLY A O 1
ATOM 4652 N N . HIS A 1 566 ? 14.676 -10.425 -8.916 1.00 90.75 566 HIS A N 1
ATOM 4653 C CA . HIS A 1 566 ? 13.869 -10.585 -10.124 1.00 90.75 566 HIS A CA 1
ATOM 4654 C C . HIS A 1 566 ? 12.623 -9.690 -10.096 1.00 90.75 566 HIS A C 1
ATOM 4656 O O . HIS A 1 566 ? 11.796 -9.801 -9.190 1.00 90.75 566 HIS A O 1
ATOM 4662 N N . ILE A 1 567 ? 12.469 -8.825 -11.102 1.00 93.44 567 ILE A N 1
ATOM 4663 C CA . ILE A 1 567 ? 11.270 -7.983 -11.264 1.00 93.44 567 ILE A CA 1
ATOM 4664 C C . ILE A 1 567 ? 10.109 -8.814 -11.830 1.00 93.44 567 ILE A C 1
ATOM 4666 O O . ILE A 1 567 ? 8.971 -8.673 -11.386 1.00 93.44 567 ILE A O 1
ATOM 4670 N N . LEU A 1 568 ? 10.404 -9.690 -12.794 1.00 92.62 568 LEU A N 1
ATOM 4671 C CA . LEU A 1 568 ? 9.471 -10.642 -13.401 1.00 92.62 568 LEU A CA 1
ATOM 4672 C C . LEU A 1 568 ? 9.920 -12.081 -13.113 1.00 92.62 568 LEU A C 1
ATOM 4674 O O . LEU A 1 568 ? 10.830 -12.301 -12.318 1.00 92.62 568 LEU A O 1
ATOM 4678 N N . ALA A 1 569 ? 9.277 -13.082 -13.719 1.00 87.81 569 ALA A N 1
ATOM 4679 C CA . ALA A 1 569 ? 9.748 -14.458 -13.591 1.00 87.81 569 ALA A CA 1
ATOM 4680 C C . ALA A 1 569 ? 11.191 -14.593 -14.141 1.00 87.81 569 ALA A C 1
ATOM 4682 O O . ALA A 1 569 ? 11.482 -13.992 -15.173 1.00 87.81 569 ALA A O 1
ATOM 4683 N N . PRO A 1 570 ? 12.085 -15.395 -13.524 1.00 88.56 570 PRO A N 1
ATOM 4684 C CA . PRO A 1 570 ? 13.520 -15.403 -13.860 1.00 88.56 570 PRO A CA 1
ATOM 4685 C C . PRO A 1 570 ? 13.871 -15.749 -15.316 1.00 88.56 570 PRO A C 1
ATOM 4687 O O . PRO A 1 570 ? 14.953 -15.420 -15.788 1.00 88.56 570 PRO A O 1
ATOM 4690 N N . HIS A 1 571 ? 12.980 -16.441 -16.032 1.00 88.12 571 HIS A N 1
ATOM 4691 C CA . HIS A 1 571 ? 13.181 -16.777 -17.444 1.00 88.12 571 HIS A CA 1
ATOM 4692 C C . HIS A 1 571 ? 12.894 -15.594 -18.387 1.00 88.12 571 HIS A C 1
ATOM 4694 O O . HIS A 1 571 ? 13.348 -15.595 -19.532 1.00 88.12 571 HIS A O 1
ATOM 4700 N N . ILE A 1 572 ? 12.167 -14.577 -17.916 1.00 91.81 572 ILE A N 1
ATOM 4701 C CA . ILE A 1 572 ? 11.770 -13.412 -18.704 1.00 91.81 572 ILE A CA 1
ATOM 4702 C C . ILE A 1 572 ? 12.916 -12.406 -18.690 1.00 91.81 572 ILE A C 1
ATOM 4704 O O . ILE A 1 572 ? 13.121 -11.679 -17.723 1.00 91.81 572 ILE A O 1
ATOM 4708 N N . THR A 1 573 ? 13.659 -12.357 -19.792 1.00 93.56 573 THR A N 1
ATOM 4709 C CA . THR A 1 573 ? 14.743 -11.381 -20.008 1.00 93.56 573 THR A CA 1
ATOM 4710 C C . THR A 1 573 ? 14.426 -10.403 -21.134 1.00 93.56 573 THR A C 1
ATOM 4712 O O . THR A 1 573 ? 14.886 -9.265 -21.109 1.00 93.56 573 THR A O 1
ATOM 4715 N N . LYS A 1 574 ? 13.600 -10.807 -22.105 1.00 96.00 574 LYS A N 1
ATOM 4716 C CA . LYS A 1 574 ? 13.075 -9.944 -23.169 1.00 96.00 574 LYS A CA 1
ATOM 4717 C C . LYS A 1 574 ? 11.645 -9.546 -22.851 1.00 96.00 574 LYS A C 1
ATOM 4719 O O . LYS A 1 574 ? 10.865 -10.368 -22.383 1.00 96.00 574 LYS A O 1
ATOM 4724 N N . LEU A 1 575 ? 11.303 -8.294 -23.124 1.00 95.31 575 LEU A N 1
ATOM 4725 C CA . LEU A 1 575 ? 9.995 -7.747 -22.799 1.00 95.31 575 LEU A CA 1
ATOM 4726 C C . LEU A 1 575 ? 9.133 -7.653 -24.056 1.00 95.31 575 LEU A C 1
ATOM 4728 O O . LEU A 1 575 ? 9.418 -6.881 -24.967 1.00 95.31 575 LEU A O 1
ATOM 4732 N N . ASN A 1 576 ? 8.035 -8.399 -24.066 1.00 94.31 576 ASN A N 1
ATOM 4733 C CA . ASN A 1 576 ? 6.936 -8.202 -25.006 1.00 94.31 576 ASN A CA 1
ATOM 4734 C C . ASN A 1 576 ? 5.895 -7.272 -24.368 1.00 94.31 576 ASN A C 1
ATOM 4736 O O . ASN A 1 576 ? 5.029 -7.744 -23.629 1.00 94.31 576 ASN A O 1
ATOM 4740 N N . ILE A 1 577 ? 6.055 -5.960 -24.561 1.00 91.75 577 ILE A N 1
ATOM 4741 C CA . ILE A 1 577 ? 5.204 -4.932 -23.947 1.00 91.75 577 ILE A CA 1
ATOM 4742 C C . ILE A 1 577 ? 4.059 -4.599 -24.889 1.00 91.75 577 ILE A C 1
ATOM 4744 O O . ILE A 1 577 ? 4.286 -4.122 -25.998 1.00 91.75 577 ILE A O 1
ATOM 4748 N N . ASP A 1 578 ? 2.832 -4.789 -24.420 1.00 88.56 578 ASP A N 1
ATOM 4749 C CA . ASP A 1 578 ? 1.627 -4.440 -25.174 1.00 88.56 578 ASP A CA 1
ATOM 4750 C C . ASP A 1 578 ? 0.943 -3.169 -24.644 1.00 88.56 578 ASP A C 1
ATOM 4752 O O . ASP A 1 578 ? 0.086 -2.587 -25.314 1.00 88.56 578 ASP A O 1
ATOM 4756 N N . ARG A 1 579 ? 1.316 -2.711 -23.440 1.00 88.44 579 ARG A N 1
ATOM 4757 C CA . ARG A 1 579 ? 0.727 -1.526 -22.812 1.00 88.44 579 ARG A CA 1
ATOM 4758 C C . ARG A 1 579 ? 1.724 -0.783 -21.931 1.00 88.44 579 ARG A C 1
ATOM 4760 O O . ARG A 1 579 ? 2.443 -1.386 -21.134 1.00 88.44 579 ARG A O 1
ATOM 4767 N N . ILE A 1 580 ? 1.687 0.546 -22.027 1.00 89.00 580 ILE A N 1
ATOM 4768 C CA . ILE A 1 580 ? 2.388 1.470 -21.132 1.00 89.00 580 ILE A CA 1
ATOM 4769 C C . ILE A 1 580 ? 1.381 2.501 -20.622 1.00 89.00 580 ILE A C 1
ATOM 4771 O O . ILE A 1 580 ? 0.665 3.109 -21.417 1.00 89.00 580 ILE A O 1
ATOM 4775 N N . GLU A 1 581 ? 1.330 2.713 -19.310 1.00 87.69 581 GLU A N 1
ATOM 4776 C CA . GLU A 1 581 ? 0.543 3.787 -18.699 1.00 87.69 581 GLU A CA 1
ATOM 4777 C C . GLU A 1 581 ? 1.448 4.743 -17.916 1.00 87.69 581 GLU A C 1
ATOM 4779 O O . GLU A 1 581 ? 2.354 4.320 -17.195 1.00 87.69 581 GLU A O 1
ATOM 4784 N N . VAL A 1 582 ? 1.176 6.045 -18.040 1.00 86.75 582 VAL A N 1
ATOM 4785 C CA . VAL A 1 582 ? 1.862 7.107 -17.295 1.00 86.75 582 VAL A CA 1
ATOM 4786 C C . VAL A 1 582 ? 0.859 7.819 -16.408 1.00 86.75 582 VAL A C 1
ATOM 4788 O O . VAL A 1 582 ? -0.113 8.402 -16.895 1.00 86.75 582 VAL A O 1
ATOM 4791 N N . TRP A 1 583 ? 1.140 7.830 -15.113 1.00 84.88 583 TRP A N 1
ATOM 4792 C CA . TRP A 1 583 ? 0.330 8.508 -14.113 1.00 84.88 583 TRP A CA 1
ATOM 4793 C C . TRP A 1 583 ? 1.133 9.632 -13.479 1.00 84.88 583 TRP A C 1
ATOM 4795 O O . TRP A 1 583 ? 2.278 9.439 -13.072 1.00 84.88 583 TRP A O 1
ATOM 4805 N N . SER A 1 584 ? 0.531 10.813 -13.364 1.00 83.00 584 SER A N 1
ATOM 4806 C CA . SER A 1 584 ? 1.056 11.842 -12.462 1.00 83.00 584 SER A CA 1
ATOM 4807 C C . SER A 1 584 ? 0.783 11.416 -11.023 1.00 83.00 584 SER A C 1
ATOM 4809 O O . SER A 1 584 ? -0.197 10.730 -10.766 1.00 83.00 584 SER A O 1
ATOM 4811 N N . VAL A 1 585 ? 1.621 11.812 -10.072 1.00 78.38 585 VAL A N 1
ATOM 4812 C CA . VAL A 1 585 ? 1.446 11.430 -8.670 1.00 78.38 585 VAL A CA 1
ATOM 4813 C C . VAL A 1 585 ? 1.554 12.647 -7.768 1.00 78.38 585 VAL A C 1
ATOM 4815 O O . VAL A 1 585 ? 2.481 13.446 -7.893 1.00 78.38 585 VAL A O 1
ATOM 4818 N N . GLU A 1 586 ? 0.615 12.766 -6.837 1.00 74.38 586 GLU A N 1
ATOM 4819 C CA . GLU A 1 586 ? 0.647 13.749 -5.761 1.00 74.38 586 GLU A CA 1
ATOM 4820 C C . GLU A 1 586 ? 0.996 13.070 -4.437 1.00 74.38 586 GLU A C 1
ATOM 4822 O O . GLU A 1 586 ? 0.469 12.010 -4.089 1.00 74.38 586 GLU A O 1
ATOM 4827 N N . PHE A 1 587 ? 1.896 13.695 -3.680 1.00 66.44 587 PHE A N 1
ATOM 4828 C CA . PHE A 1 587 ? 2.183 13.268 -2.319 1.00 66.44 587 PHE A CA 1
ATOM 4829 C C . PHE A 1 587 ? 1.149 13.851 -1.366 1.00 66.44 587 PHE A C 1
ATOM 4831 O O . PHE A 1 587 ? 0.896 15.058 -1.354 1.00 66.44 587 PHE A O 1
ATOM 4838 N N . ILE A 1 588 ? 0.624 13.007 -0.482 1.00 62.00 588 ILE A N 1
ATOM 4839 C CA . ILE A 1 588 ? -0.087 13.487 0.699 1.00 62.00 588 ILE A CA 1
ATOM 4840 C C . ILE A 1 588 ? 0.959 14.155 1.589 1.00 62.00 588 ILE A C 1
ATOM 4842 O O . ILE A 1 588 ? 1.937 13.531 1.986 1.00 62.00 588 ILE A O 1
ATOM 4846 N N . SER A 1 589 ? 0.776 15.442 1.859 1.00 47.94 589 SER A N 1
ATOM 4847 C CA . SER A 1 589 ? 1.758 16.393 2.397 1.00 47.94 589 SER A CA 1
ATOM 4848 C C . SER A 1 589 ? 2.313 16.126 3.812 1.00 47.94 589 SER A C 1
ATOM 4850 O O . SER A 1 589 ? 2.842 17.038 4.446 1.00 47.94 589 SER A O 1
ATOM 4852 N N . THR A 1 590 ? 2.288 14.899 4.331 1.00 50.38 590 THR A N 1
ATOM 4853 C CA . THR A 1 590 ? 2.972 14.541 5.581 1.00 50.38 590 THR A CA 1
ATOM 4854 C C . THR A 1 590 ? 4.407 14.085 5.301 1.00 50.38 590 THR A C 1
ATOM 4856 O O . THR A 1 590 ? 4.728 12.901 5.325 1.00 50.38 590 THR A O 1
ATOM 4859 N N . GLN A 1 591 ? 5.319 15.044 5.077 1.00 41.53 591 GLN A N 1
ATOM 4860 C CA . GLN A 1 591 ? 6.768 14.790 4.919 1.00 41.53 591 GLN A CA 1
ATOM 4861 C C . GLN A 1 591 ? 7.376 13.902 6.031 1.00 41.53 591 GLN A C 1
ATOM 4863 O O . GLN A 1 591 ? 8.386 13.240 5.800 1.00 41.53 591 GLN A O 1
ATOM 4868 N N . GLN A 1 592 ? 6.759 13.857 7.218 1.00 42.97 592 GLN A N 1
ATOM 4869 C CA . GLN A 1 592 ? 7.183 13.031 8.356 1.00 42.97 592 GLN A CA 1
ATOM 4870 C C . GLN A 1 592 ? 6.929 11.522 8.172 1.00 42.97 592 GLN A C 1
ATOM 4872 O O . GLN A 1 592 ? 7.682 10.717 8.714 1.00 42.97 592 GLN A O 1
ATOM 4877 N N . ASP A 1 593 ? 5.923 11.117 7.390 1.00 48.75 593 ASP A N 1
ATOM 4878 C CA . ASP A 1 593 ? 5.592 9.693 7.222 1.00 48.75 593 ASP A CA 1
ATOM 4879 C C . ASP A 1 593 ? 6.570 9.000 6.249 1.00 48.75 593 ASP A C 1
ATOM 4881 O O . ASP A 1 593 ? 6.941 7.838 6.432 1.00 48.75 593 ASP A O 1
ATOM 4885 N N . LEU A 1 594 ? 7.066 9.739 5.247 1.00 47.78 594 LEU A N 1
ATOM 4886 C CA . LEU A 1 594 ? 8.016 9.240 4.243 1.00 47.78 594 LEU A CA 1
ATOM 4887 C C . LEU A 1 594 ? 9.427 9.012 4.808 1.00 47.78 594 LEU A C 1
ATOM 4889 O O . LEU A 1 594 ? 10.114 8.083 4.381 1.00 47.78 594 LEU A O 1
ATOM 4893 N N . SER A 1 595 ? 9.885 9.839 5.751 1.00 45.88 595 SER A N 1
ATOM 4894 C CA . SER A 1 595 ? 11.203 9.672 6.380 1.00 45.88 595 SER A CA 1
ATOM 4895 C C . SER A 1 595 ? 11.234 8.463 7.319 1.00 45.88 595 SER A C 1
ATOM 4897 O O . SER A 1 595 ? 12.182 7.677 7.268 1.00 45.88 595 SER A O 1
ATOM 4899 N N . HIS A 1 596 ? 10.171 8.257 8.103 1.00 46.94 596 HIS A N 1
ATOM 4900 C CA . HIS A 1 596 ? 10.030 7.106 8.997 1.00 46.94 596 HIS A CA 1
ATOM 4901 C C . HIS A 1 596 ? 9.948 5.776 8.230 1.00 46.94 596 HIS A C 1
ATOM 4903 O O . HIS A 1 596 ? 10.611 4.802 8.599 1.00 46.94 596 HIS A O 1
ATOM 4909 N N . PHE A 1 597 ? 9.187 5.736 7.128 1.00 50.12 597 PHE A N 1
ATOM 4910 C CA . PHE A 1 597 ? 9.133 4.571 6.236 1.00 50.12 597 PHE A CA 1
ATOM 4911 C C . PHE A 1 597 ? 10.532 4.139 5.776 1.00 50.12 597 PHE A C 1
ATOM 4913 O O . PHE A 1 597 ? 10.924 2.981 5.923 1.00 50.12 597 PHE A O 1
ATOM 4920 N N . ARG A 1 598 ? 11.329 5.098 5.299 1.00 55.12 598 ARG A N 1
ATOM 4921 C CA . ARG A 1 598 ? 12.676 4.842 4.773 1.00 55.12 598 ARG A CA 1
ATOM 4922 C C . ARG A 1 598 ? 13.647 4.382 5.840 1.00 55.12 598 ARG A C 1
ATOM 4924 O O . ARG A 1 598 ? 14.470 3.515 5.569 1.00 55.12 598 ARG A O 1
ATOM 4931 N N . GLN A 1 599 ? 13.563 4.950 7.039 1.00 52.38 599 GLN A N 1
ATOM 4932 C CA . GLN A 1 599 ? 14.411 4.524 8.144 1.00 52.38 599 GLN A CA 1
ATOM 4933 C C . GLN A 1 599 ? 14.083 3.089 8.566 1.00 52.38 599 GLN A C 1
ATOM 4935 O O . GLN A 1 599 ? 14.995 2.308 8.817 1.00 52.38 599 GLN A O 1
ATOM 4940 N N . THR A 1 600 ? 12.803 2.711 8.545 1.00 50.00 600 THR A N 1
ATOM 4941 C CA . THR A 1 600 ? 12.362 1.351 8.880 1.00 50.00 600 THR A CA 1
ATOM 4942 C C . THR A 1 600 ? 12.846 0.328 7.847 1.00 50.00 600 THR A C 1
ATOM 4944 O O . THR A 1 600 ? 13.473 -0.658 8.229 1.00 50.00 600 THR A O 1
ATOM 4947 N N . GLN A 1 601 ? 12.655 0.586 6.545 1.00 54.12 601 GLN A N 1
ATOM 4948 C CA . GLN A 1 601 ? 13.154 -0.318 5.499 1.00 54.12 601 GLN A CA 1
ATOM 4949 C C . GLN A 1 601 ? 14.688 -0.377 5.451 1.00 54.12 601 GLN A C 1
ATOM 4951 O O . GLN A 1 601 ? 15.261 -1.457 5.320 1.00 54.12 601 GLN A O 1
ATOM 4956 N N . MET A 1 602 ? 15.381 0.753 5.636 1.00 52.44 602 MET A N 1
ATOM 4957 C CA . MET A 1 602 ? 16.847 0.758 5.668 1.00 52.44 602 MET A CA 1
ATOM 4958 C C . MET A 1 602 ? 17.423 0.029 6.873 1.00 52.44 602 MET A C 1
ATOM 4960 O O . MET A 1 602 ? 18.476 -0.588 6.744 1.00 52.44 602 MET A O 1
ATOM 4964 N N . ASN A 1 603 ? 16.783 0.103 8.039 1.00 50.72 603 ASN A N 1
ATOM 4965 C CA . ASN A 1 603 ? 17.232 -0.639 9.214 1.00 50.72 603 ASN A CA 1
ATOM 4966 C C . ASN A 1 603 ? 17.111 -2.150 8.993 1.00 50.72 603 ASN A C 1
ATOM 4968 O O . ASN A 1 603 ? 18.007 -2.883 9.393 1.00 50.72 603 ASN A O 1
ATOM 4972 N N . HIS A 1 604 ? 16.067 -2.602 8.298 1.00 49.44 604 HIS A N 1
ATOM 4973 C CA . HIS A 1 604 ? 15.885 -4.020 8.009 1.00 49.44 604 HIS A CA 1
ATOM 4974 C C . HIS A 1 604 ? 16.829 -4.549 6.924 1.00 49.44 604 HIS A C 1
ATOM 4976 O O . HIS A 1 604 ? 17.407 -5.614 7.098 1.00 49.44 604 HIS A O 1
ATOM 4982 N N . ILE A 1 605 ? 17.074 -3.787 5.850 1.00 49.84 605 ILE A N 1
ATOM 4983 C CA . ILE A 1 605 ? 18.115 -4.146 4.871 1.00 49.84 605 ILE A CA 1
ATOM 4984 C C . ILE A 1 605 ? 19.471 -4.282 5.573 1.00 49.84 605 ILE A C 1
ATOM 4986 O O . ILE A 1 605 ? 20.214 -5.212 5.283 1.00 49.84 605 ILE A O 1
ATOM 4990 N N . ASN A 1 606 ? 19.785 -3.398 6.530 1.00 46.66 606 ASN A N 1
ATOM 4991 C CA . ASN A 1 606 ? 21.013 -3.545 7.312 1.00 46.66 606 ASN A CA 1
ATOM 4992 C C . ASN A 1 606 ? 20.987 -4.821 8.175 1.00 46.66 606 ASN A C 1
ATOM 4994 O O . ASN A 1 606 ? 22.011 -5.480 8.248 1.00 46.66 606 ASN A O 1
ATOM 4998 N N . GLN A 1 607 ? 19.846 -5.203 8.763 1.00 47.09 607 GLN A N 1
ATOM 4999 C CA . GLN A 1 607 ? 19.716 -6.463 9.514 1.00 47.09 607 GLN A CA 1
ATOM 5000 C C . GLN A 1 607 ? 19.906 -7.700 8.628 1.00 47.09 607 GLN A C 1
ATOM 5002 O O . GLN A 1 607 ? 20.684 -8.572 8.984 1.00 47.09 607 GLN A O 1
ATOM 5007 N N . LEU A 1 608 ? 19.275 -7.757 7.451 1.00 45.50 608 LEU A N 1
ATOM 5008 C CA . LEU A 1 608 ? 19.444 -8.875 6.513 1.00 45.50 608 LEU A CA 1
ATOM 5009 C C . LEU A 1 608 ? 20.891 -8.984 6.013 1.00 45.50 608 LEU A C 1
ATOM 5011 O O . LEU A 1 608 ? 21.439 -10.077 5.931 1.00 45.50 608 LEU A O 1
ATOM 5015 N N . LEU A 1 609 ? 21.536 -7.845 5.737 1.00 45.31 609 LEU A N 1
ATOM 5016 C CA . LEU A 1 609 ? 22.953 -7.805 5.372 1.00 45.31 609 LEU A CA 1
ATOM 5017 C C . LEU A 1 609 ? 23.873 -8.199 6.537 1.00 45.31 609 LEU A C 1
ATOM 5019 O O . LEU A 1 609 ? 24.945 -8.744 6.297 1.00 45.31 609 LEU A O 1
ATOM 5023 N N . GLU A 1 610 ? 23.493 -7.915 7.783 1.00 50.91 610 GLU A N 1
ATOM 5024 C CA . GLU A 1 610 ? 24.222 -8.350 8.980 1.00 50.91 610 GLU A CA 1
ATOM 5025 C C . GLU A 1 610 ? 24.044 -9.854 9.246 1.00 50.91 610 GLU A C 1
ATOM 5027 O O . GLU A 1 610 ? 25.000 -10.507 9.667 1.00 50.91 610 GLU A O 1
ATOM 5032 N N . ASP A 1 611 ? 22.868 -10.410 8.943 1.00 43.28 611 ASP A N 1
ATOM 5033 C CA . ASP A 1 611 ? 22.548 -11.833 9.092 1.00 43.28 611 ASP A CA 1
ATOM 5034 C C . ASP A 1 611 ? 23.177 -12.707 7.984 1.00 43.28 611 ASP A C 1
ATOM 5036 O O . ASP A 1 611 ? 23.499 -13.872 8.227 1.00 43.28 611 ASP A O 1
ATOM 5040 N N . GLU A 1 612 ? 23.417 -12.154 6.788 1.00 39.69 612 GLU A N 1
ATOM 5041 C CA . GLU A 1 612 ? 24.103 -12.837 5.676 1.00 39.69 612 GLU A CA 1
ATOM 5042 C C . GLU A 1 612 ? 25.638 -12.812 5.770 1.00 39.69 612 GLU A C 1
ATOM 5044 O O . GLU A 1 612 ? 26.311 -13.545 5.040 1.00 39.69 612 GLU A O 1
ATOM 5049 N N . ILE A 1 613 ? 26.227 -12.018 6.672 1.00 41.12 613 ILE A N 1
ATOM 5050 C CA . ILE A 1 613 ? 27.668 -12.082 6.938 1.00 41.12 613 ILE A CA 1
ATOM 5051 C C . ILE A 1 613 ? 27.912 -13.268 7.881 1.00 41.12 613 ILE A C 1
ATOM 5053 O O . ILE A 1 613 ? 27.519 -13.207 9.051 1.00 41.12 613 ILE A O 1
ATOM 5057 N N . PRO A 1 614 ? 28.594 -14.347 7.445 1.00 40.50 614 PRO A N 1
ATOM 5058 C CA . PRO A 1 614 ? 28.954 -15.410 8.363 1.00 40.50 614 PRO A CA 1
ATOM 5059 C C . PRO A 1 614 ? 29.789 -14.796 9.482 1.00 40.50 614 PRO A C 1
ATOM 5061 O O . PRO A 1 614 ? 30.791 -14.131 9.210 1.00 40.50 614 PRO A O 1
ATOM 5064 N N . LYS A 1 615 ? 29.370 -15.019 10.735 1.00 47.16 615 LYS A N 1
ATOM 5065 C CA . LYS A 1 615 ? 30.132 -14.691 11.946 1.00 47.16 615 LYS A CA 1
ATOM 5066 C C . LYS A 1 615 ? 31.429 -15.503 11.952 1.00 47.16 615 LYS A C 1
ATOM 5068 O O . LYS A 1 615 ? 31.579 -16.470 12.691 1.00 47.16 615 LYS A O 1
ATOM 5073 N N . GLN A 1 616 ? 32.369 -15.145 11.086 1.00 45.19 616 GLN A N 1
ATOM 5074 C CA . GLN A 1 616 ? 33.752 -15.534 11.243 1.00 45.19 616 GLN A CA 1
ATOM 5075 C C . GLN A 1 616 ? 34.244 -14.826 12.501 1.00 45.19 616 GLN A C 1
ATOM 5077 O O . GLN A 1 616 ? 33.992 -13.635 12.683 1.00 45.19 616 GLN A O 1
ATOM 5082 N N . ASN A 1 617 ? 34.899 -15.581 13.383 1.00 47.84 617 ASN A N 1
ATOM 5083 C CA . ASN A 1 617 ? 35.598 -15.067 14.555 1.00 47.84 617 ASN A CA 1
ATOM 5084 C C . ASN A 1 617 ? 36.687 -14.089 14.095 1.00 47.84 617 ASN A C 1
ATOM 5086 O O . ASN A 1 617 ? 37.847 -14.461 13.928 1.00 47.84 617 ASN A O 1
ATOM 5090 N N . VAL A 1 618 ? 36.305 -12.843 13.833 1.00 53.78 618 VAL A N 1
ATOM 5091 C CA . VAL A 1 618 ? 37.246 -11.761 13.592 1.00 53.78 618 VAL A CA 1
ATOM 5092 C C . VAL A 1 618 ? 37.670 -11.257 14.959 1.00 53.78 618 VAL A C 1
ATOM 5094 O O . VAL A 1 618 ? 36.843 -10.812 15.753 1.00 53.78 618 VAL A O 1
ATOM 5097 N N . ASP A 1 619 ? 38.970 -11.360 15.220 1.00 62.53 619 ASP A N 1
ATOM 5098 C CA . ASP A 1 619 ? 39.627 -10.810 16.400 1.00 62.53 619 ASP A CA 1
ATOM 5099 C C . ASP A 1 619 ? 39.138 -9.366 16.666 1.00 62.53 619 ASP A C 1
ATOM 5101 O O . ASP A 1 619 ? 39.250 -8.511 15.775 1.00 62.53 619 ASP A O 1
ATOM 5105 N N . PRO A 1 620 ? 38.595 -9.062 17.863 1.00 52.25 620 PRO A N 1
ATOM 5106 C CA . PRO A 1 620 ? 38.132 -7.725 18.229 1.00 52.25 620 PRO A CA 1
ATOM 5107 C C . PRO A 1 620 ? 39.169 -6.624 17.959 1.00 52.25 620 PRO A C 1
ATOM 5109 O O . PRO A 1 620 ? 38.797 -5.507 17.590 1.00 52.25 620 PRO A O 1
ATOM 5112 N N . GLY A 1 621 ? 40.469 -6.933 18.063 1.00 62.81 621 GLY A N 1
ATOM 5113 C CA . GLY A 1 621 ? 41.552 -5.998 17.741 1.00 62.81 621 GLY A CA 1
ATOM 5114 C C . GLY A 1 621 ? 41.596 -5.592 16.261 1.00 62.81 621 GLY A C 1
ATOM 5115 O O . GLY A 1 621 ? 41.799 -4.418 15.936 1.00 62.81 621 GLY A O 1
ATOM 5116 N N . SER A 1 622 ? 41.326 -6.535 15.355 1.00 59.34 622 SER A N 1
ATOM 5117 C CA . SER A 1 622 ? 41.226 -6.301 13.908 1.00 59.34 622 SER A CA 1
ATOM 5118 C C . SER A 1 622 ? 40.011 -5.436 13.554 1.00 59.34 622 SER A C 1
ATOM 5120 O O . SER A 1 622 ? 40.123 -4.479 12.779 1.00 59.34 622 SER A O 1
ATOM 5122 N N . LEU A 1 623 ? 38.866 -5.697 14.194 1.00 52.16 623 LEU A N 1
ATOM 5123 C CA . LEU A 1 623 ? 37.635 -4.936 13.979 1.00 52.16 623 LEU A CA 1
ATOM 5124 C C . LEU A 1 623 ? 37.774 -3.483 14.462 1.00 52.16 623 LEU A C 1
ATOM 5126 O O . LEU A 1 623 ? 37.424 -2.553 13.734 1.00 52.16 623 LEU A O 1
ATOM 5130 N N . ILE A 1 624 ? 38.360 -3.269 15.643 1.00 59.69 624 ILE A N 1
ATOM 5131 C CA . ILE A 1 624 ? 38.605 -1.928 16.195 1.00 59.69 624 ILE A CA 1
ATOM 5132 C C . ILE A 1 624 ? 39.574 -1.137 15.304 1.00 59.69 624 ILE A C 1
ATOM 5134 O O . ILE A 1 624 ? 39.333 0.041 15.028 1.00 59.69 624 ILE A O 1
ATOM 5138 N N . ASN A 1 625 ? 40.636 -1.770 14.799 1.00 58.66 625 ASN A N 1
ATOM 5139 C CA . ASN A 1 625 ? 41.580 -1.114 13.891 1.00 58.66 625 ASN A CA 1
ATOM 5140 C C . ASN A 1 625 ? 40.960 -0.813 12.517 1.00 58.66 625 ASN A C 1
ATOM 5142 O O . ASN A 1 625 ? 41.226 0.244 11.942 1.00 58.66 625 ASN A O 1
ATOM 5146 N N . SER A 1 626 ? 40.075 -1.680 12.018 1.00 62.25 626 SER A N 1
ATOM 5147 C CA . SER A 1 626 ? 39.301 -1.434 10.797 1.00 62.25 626 SER A CA 1
ATOM 5148 C C . SER A 1 626 ? 38.337 -0.250 10.961 1.00 62.25 626 SER A C 1
ATOM 5150 O O . SER A 1 626 ? 38.283 0.630 10.099 1.00 62.25 626 SER A O 1
ATOM 5152 N N . ILE A 1 627 ? 37.649 -0.151 12.105 1.00 58.56 627 ILE A N 1
ATOM 5153 C CA . ILE A 1 627 ? 36.760 0.975 12.432 1.00 58.56 627 ILE A CA 1
ATOM 5154 C C . ILE A 1 627 ? 37.556 2.281 12.568 1.00 58.56 627 ILE A C 1
ATOM 5156 O O . ILE A 1 627 ? 37.168 3.295 11.985 1.00 58.56 627 ILE A O 1
ATOM 5160 N N . LYS A 1 628 ? 38.704 2.266 13.259 1.00 63.91 628 LYS A N 1
ATOM 5161 C CA . LYS A 1 628 ? 39.587 3.440 13.381 1.00 63.91 628 LYS A CA 1
ATOM 5162 C C . LYS A 1 628 ? 40.106 3.913 12.019 1.00 63.91 628 LYS A C 1
ATOM 5164 O O . LYS A 1 628 ? 40.030 5.105 11.725 1.00 63.91 628 LYS A O 1
ATOM 5169 N N . ASN A 1 629 ? 40.541 2.992 11.158 1.00 64.19 629 ASN A N 1
ATOM 5170 C CA . ASN A 1 629 ? 40.997 3.310 9.799 1.00 64.19 629 ASN A CA 1
ATOM 5171 C C . ASN A 1 629 ? 39.865 3.790 8.879 1.00 64.19 629 ASN A C 1
ATOM 5173 O O . ASN A 1 629 ? 40.083 4.610 7.987 1.00 64.19 629 ASN A O 1
ATOM 5177 N N . ARG A 1 630 ? 38.639 3.299 9.075 1.00 60.97 630 ARG A N 1
ATOM 5178 C CA . ARG A 1 630 ? 37.462 3.781 8.345 1.00 60.97 630 ARG A CA 1
ATOM 5179 C C . ARG A 1 630 ? 37.095 5.201 8.773 1.00 60.97 630 ARG A C 1
ATOM 5181 O O . ARG A 1 630 ? 36.833 6.035 7.910 1.00 60.97 630 ARG A O 1
ATOM 5188 N N . ASN A 1 631 ? 37.138 5.490 10.072 1.00 58.31 631 ASN A N 1
ATOM 5189 C CA . ASN A 1 631 ? 36.838 6.818 10.604 1.00 58.31 631 ASN A CA 1
ATOM 5190 C C . ASN A 1 631 ? 37.893 7.856 10.199 1.00 58.31 631 ASN A C 1
ATOM 5192 O O . ASN A 1 631 ? 37.517 8.963 9.824 1.00 58.31 631 ASN A O 1
ATOM 5196 N N . SER A 1 632 ? 39.184 7.503 10.170 1.00 64.81 632 SER A N 1
ATOM 5197 C CA . SER A 1 632 ? 40.233 8.420 9.694 1.00 64.81 632 SER A CA 1
ATOM 5198 C C . SER A 1 632 ? 40.074 8.772 8.209 1.00 64.81 632 SER A C 1
ATOM 5200 O O . SER A 1 632 ? 40.219 9.933 7.831 1.00 64.81 632 SER A O 1
ATOM 5202 N N . ARG A 1 633 ? 39.680 7.807 7.366 1.00 63.44 633 ARG A N 1
ATOM 5203 C CA . ARG A 1 633 ? 39.391 8.047 5.940 1.00 63.44 633 ARG A CA 1
ATOM 5204 C C . ARG A 1 633 ? 38.157 8.922 5.721 1.00 63.44 633 ARG A C 1
ATOM 5206 O O . ARG A 1 633 ? 38.172 9.760 4.827 1.00 63.44 633 ARG A O 1
ATOM 5213 N N . ILE A 1 634 ? 37.109 8.749 6.530 1.00 57.41 634 ILE A N 1
ATOM 5214 C CA . ILE A 1 634 ? 35.903 9.591 6.470 1.00 57.41 634 ILE A CA 1
ATOM 5215 C C . ILE A 1 634 ? 36.234 11.029 6.881 1.00 57.41 634 ILE A C 1
ATOM 5217 O O . ILE A 1 634 ? 35.848 11.956 6.180 1.00 57.41 634 ILE A O 1
ATOM 5221 N N . GLN A 1 635 ? 36.998 11.217 7.959 1.00 56.84 635 GLN A N 1
ATOM 5222 C CA . GLN A 1 635 ? 37.432 12.546 8.405 1.00 56.84 635 GLN A CA 1
ATOM 5223 C C . GLN A 1 635 ? 38.310 13.244 7.358 1.00 56.84 635 GLN A C 1
ATOM 5225 O O . GLN A 1 635 ? 38.101 14.417 7.064 1.00 56.84 635 GLN A O 1
ATOM 5230 N N . SER A 1 636 ? 39.224 12.508 6.716 1.00 68.12 636 SER A N 1
ATOM 5231 C CA . SER A 1 636 ? 40.021 13.044 5.608 1.00 68.12 636 SER A CA 1
ATOM 5232 C C . SER A 1 636 ? 39.155 13.463 4.417 1.00 68.12 636 SER A C 1
ATOM 5234 O O . SER A 1 636 ? 39.408 14.514 3.840 1.00 68.12 636 SER A O 1
ATOM 5236 N N . ALA A 1 637 ? 38.135 12.676 4.055 1.00 55.91 637 ALA A N 1
ATOM 5237 C CA . ALA A 1 637 ? 37.244 12.989 2.937 1.00 55.91 637 ALA A CA 1
ATOM 5238 C C . ALA A 1 637 ? 36.341 14.202 3.222 1.00 55.91 637 ALA A C 1
ATOM 5240 O O . ALA A 1 637 ? 36.163 15.039 2.343 1.00 55.91 637 ALA A O 1
ATOM 5241 N N . ILE A 1 638 ? 35.825 14.329 4.452 1.00 61.88 638 ILE A N 1
ATOM 5242 C CA . ILE A 1 638 ? 35.054 15.503 4.894 1.00 61.88 638 ILE A CA 1
ATOM 5243 C C . ILE A 1 638 ? 35.924 16.760 4.827 1.00 61.88 638 ILE A C 1
ATOM 5245 O O . ILE A 1 638 ? 35.486 17.778 4.303 1.00 61.88 638 ILE A O 1
ATOM 5249 N N . HIS A 1 639 ? 37.174 16.675 5.290 1.00 64.56 639 HIS A N 1
ATOM 5250 C CA . HIS A 1 639 ? 38.098 17.802 5.235 1.00 64.56 639 HIS A CA 1
ATOM 5251 C C . HIS A 1 639 ? 38.444 18.200 3.790 1.00 64.56 639 HIS A C 1
ATOM 5253 O O . HIS A 1 639 ? 38.453 19.383 3.469 1.00 64.56 639 HIS A O 1
ATOM 5259 N N . THR A 1 640 ? 38.667 17.233 2.890 1.00 66.75 640 THR A N 1
ATOM 5260 C CA . THR A 1 640 ? 38.893 17.523 1.461 1.00 66.75 640 THR A CA 1
ATOM 5261 C C . THR A 1 640 ? 37.684 18.205 0.819 1.00 66.75 640 THR A C 1
ATOM 5263 O O . THR A 1 640 ? 37.863 19.179 0.098 1.00 66.75 640 THR A O 1
ATOM 5266 N N . GLN A 1 641 ? 36.466 17.751 1.125 1.00 48.88 641 GLN A N 1
ATOM 5267 C CA . GLN A 1 641 ? 35.244 18.354 0.596 1.00 48.88 641 GLN A CA 1
ATOM 5268 C C . GLN A 1 641 ? 35.026 19.784 1.120 1.00 48.88 641 GLN A C 1
ATOM 5270 O O . GLN A 1 641 ? 34.693 20.668 0.341 1.00 48.88 641 GLN A O 1
ATOM 5275 N N . GLN A 1 642 ? 35.284 20.040 2.407 1.00 54.59 642 GLN A N 1
ATOM 5276 C CA . GLN A 1 642 ? 35.202 21.389 2.985 1.00 54.59 642 GLN A CA 1
ATOM 5277 C C . GLN A 1 642 ? 36.207 22.357 2.344 1.00 54.59 642 GLN A C 1
ATOM 5279 O O . GLN A 1 642 ? 35.860 23.494 2.048 1.00 54.59 642 GLN A O 1
ATOM 5284 N N . VAL A 1 643 ? 37.429 21.896 2.060 1.00 67.06 643 VAL A N 1
ATOM 5285 C CA . VAL A 1 643 ? 38.454 22.702 1.374 1.00 67.06 643 VAL A CA 1
ATOM 5286 C C . VAL A 1 643 ? 38.089 22.981 -0.091 1.00 67.06 643 VAL A C 1
ATOM 5288 O O . VAL A 1 643 ? 38.479 24.013 -0.636 1.00 67.06 643 VAL A O 1
ATOM 5291 N N . GLU A 1 644 ? 37.368 22.077 -0.758 1.00 54.84 644 GLU A N 1
ATOM 5292 C CA . GLU A 1 644 ? 36.856 22.306 -2.116 1.00 54.84 644 GLU A CA 1
ATOM 5293 C C . GLU A 1 644 ? 35.652 23.258 -2.130 1.00 54.84 644 GLU A C 1
ATOM 5295 O O . GLU A 1 644 ? 35.560 24.088 -3.033 1.00 54.84 644 GLU A O 1
ATOM 5300 N N . GLU A 1 645 ? 34.783 23.193 -1.118 1.00 53.62 645 GLU A N 1
ATOM 5301 C CA . GLU A 1 645 ? 33.653 24.113 -0.939 1.00 53.62 645 GLU A CA 1
ATOM 5302 C C . GLU A 1 645 ? 34.109 25.534 -0.561 1.00 53.62 645 GLU A C 1
ATOM 5304 O O . GLU A 1 645 ? 33.508 26.489 -1.028 1.00 53.62 645 GLU A O 1
ATOM 5309 N N . GLU A 1 646 ? 35.197 25.703 0.201 1.00 49.62 646 GLU A N 1
ATOM 5310 C CA . GLU A 1 646 ? 35.784 27.026 0.500 1.00 49.62 646 GLU A CA 1
ATOM 5311 C C . GLU A 1 646 ? 36.529 27.663 -0.690 1.00 49.62 646 GLU A C 1
ATOM 5313 O O . GLU A 1 646 ? 36.814 28.861 -0.679 1.00 49.62 646 GLU A O 1
ATOM 5318 N N . LYS A 1 647 ? 36.879 26.874 -1.715 1.00 51.47 647 LYS A N 1
ATOM 5319 C CA . LYS A 1 647 ? 37.516 27.369 -2.949 1.00 51.47 647 LYS A CA 1
ATOM 5320 C C . LYS A 1 647 ? 36.515 27.833 -4.010 1.00 51.47 647 LYS A C 1
ATOM 5322 O O . LYS A 1 647 ? 36.943 28.493 -4.960 1.00 51.47 647 LYS A O 1
ATOM 5327 N N . PHE A 1 648 ? 35.250 27.441 -3.885 1.00 41.34 648 PHE A N 1
ATOM 5328 C CA . PHE A 1 648 ? 34.147 27.813 -4.772 1.00 41.34 648 PHE A CA 1
ATOM 5329 C C . PHE A 1 648 ? 33.416 29.043 -4.234 1.00 41.34 648 PHE A C 1
ATOM 5331 O O . PHE A 1 648 ? 32.972 29.857 -5.078 1.00 41.34 648 PHE A O 1
#